Protein AF-A0AAJ0BV04-F1 (afdb_monomer)

Foldseek 3Di:
DDPPPPPQALLNLLVVLLVLLVVLLVLVVVCVVVDDDDDDSVLSVVLSVLSVVLCVQLVCNPDCPACSHPCNLCVVPVPLRVLSVVLSVLSSVLSVVLSCCSVVVDPFAFPPDPVPDDDDDDDDDDDDDDDDPPDDGDIPNNVSSVSSVVSSQVSQVSSVVSCVVPDDPLLVLLVVLDDPPQDLPVQLVVLCVQFVLQPDSLLSVLLSVLLSSQLSSLVCQVDPVSVVVSSVVVDDDDDDDDDDDDDDDDDDDDQQDDDAVVVADDPQGWGQDSRNRHTDGDPDSVVVLLVNLLSSLLDFARFDSPPGSPDGGSDLCVNLVCCQVPGVKAFQFPVPRHDRDDLVVNLVCCCPPVHDDDPVVSVVRRVNRTDRDFKDFPCPQSGDDCVLVVVVCVVCVPPPPDDDDPDPPGPIDGSVVSSVVSSVVSNSSSSVSRDDDPPPPPPDD

Organism: NCBI:txid1093897

Mean predicted aligned error: 16.46 Å

pLDDT: mean 73.08, std 18.73, range [25.42, 94.25]

Secondary structure (DSSP, 8-state):
---------HHHHHHHHHHHHHHHHHHHHHHGGG---SS-HHHHHHHHHHHHHHHHHTTTTS-TTSTTSHHHHTTT-HHHHHHHHHHHHHHHHHHHHHHHHHHTSS---B----TT----------------------BHHHHHHHHHHHHHHHHHHHHHHHHHHS---HHHHHHHHS-S----HHHHHHHHHH-TT---HHHHHHHHHHHHHHHHHHHHHH-HHHHHHHHHTTS---------------S------PPPHHHH-STT--EE-TTT-SEE--SSHHHHHHHHHHHTT-EE-SS-SSS-TT-EES-HHHHHHHHHHHTSEEE--TTT----B-HHHHHHHIIIII----HHHHHHHHHHTEEE--EEEGGG-SS-SHHHHHHHHHH-TT-------------EEEHHHHHHHHHHHHHHHHHTTSPPP--------

Radius of gyration: 30.24 Å; Cα contacts (8 Å, |Δi|>4): 436; chains: 1; bounding box: 80×62×99 Å

InterPro domains:
  IPR058925 Oxidoreductase AcuF-like, C2H2 type zinc-finger [PF26082] (268-296)

Sequence (445 aa):
MADSEHIQTIADKSRCVRQHFLDLIFLVDERQKDGPWALPPSALSDALDRFNLWVGDLGVLHKPVTRLSLDYRLSKQVEIRDELYQQLDEIVEAVEDLTSIISGTSLNRDTEFDPNTDLGLALDAKYQDDVQTGGEPADEAHMILEVISECISSLFRIGILVTKLTTRDRFKEALRASDPVSSNLFDINYIKERYPKIRADWLLTRLGCANAKRRQFIKYCQDPNTSRQAAEEEGDDDDAISLTSASTITDALPTRSLPRLAELSKGQEPFKCPICSTLQSFESEKSWRLHAFRDIKAYVCTVGEDGCENKLFGDRDSWFKHELTHHRTRYDCALCTHGPLEPKDLQAHILKTHGFFSGPQLQMLQEWSLETLRTFNAQDCPFCDDWTDVLRSKSDPRGKGSGSDHSRADTLVSSHQFKRHVATHQEQFAIIALPQAIEKEDSEA

Solvent-accessible surface area (backbone atoms only — not comparable to full-atom values): 26858 Å² total; per-residue (Å²): 136,78,83,75,78,74,78,80,45,69,39,55,52,53,51,48,42,53,47,54,52,52,53,43,52,50,53,50,64,63,49,54,78,79,50,94,66,97,72,62,70,68,57,57,51,49,52,50,50,54,45,49,51,51,42,59,73,59,36,33,77,41,60,68,89,39,82,66,5,47,62,50,67,33,68,86,39,60,71,65,47,51,50,53,50,52,40,51,48,54,41,40,52,41,50,50,51,47,40,32,34,75,72,63,79,37,81,76,44,73,58,75,79,64,92,80,71,87,74,91,76,88,82,90,82,80,81,81,90,78,92,80,82,89,66,75,79,54,37,48,61,54,53,41,52,51,51,43,53,49,36,49,51,48,54,46,56,50,49,43,50,52,52,69,77,60,64,62,66,57,64,60,50,21,62,69,69,43,77,86,86,55,80,28,64,66,48,31,52,51,46,54,71,75,26,74,60,55,80,52,67,69,58,42,50,42,53,12,50,49,38,30,52,34,35,41,30,30,51,34,40,71,33,69,64,60,52,47,51,62,67,56,68,84,62,80,94,80,88,88,84,89,80,89,79,89,80,88,86,83,85,86,83,76,88,75,68,80,81,54,53,76,80,62,25,74,88,66,41,71,27,70,36,89,57,70,53,44,62,44,69,58,98,40,62,66,58,44,50,53,49,54,38,30,78,55,31,30,32,63,76,88,77,52,80,74,98,38,79,86,52,64,24,42,41,71,65,63,43,50,50,50,40,42,72,73,58,53,58,38,28,30,37,70,89,76,65,58,57,82,36,54,77,69,52,44,54,52,45,44,49,71,76,74,39,91,68,56,73,72,55,48,52,52,48,54,61,64,11,55,45,78,69,58,65,41,50,44,69,71,42,62,59,49,67,62,64,42,56,58,50,50,46,70,75,49,80,76,74,76,77,74,94,72,74,96,64,86,74,78,54,70,37,47,46,69,60,50,51,55,54,56,47,51,56,35,43,60,55,42,40,65,40,54,81,79,82,78,76,76,77,80,80,84,126

Structure (mmCIF, N/CA/C/O backbone):
data_AF-A0AAJ0BV04-F1
#
_entry.id   AF-A0AAJ0BV04-F1
#
loop_
_atom_site.group_PDB
_atom_site.id
_atom_site.type_symbol
_atom_site.label_atom_id
_atom_site.label_alt_id
_atom_site.label_comp_id
_atom_site.label_asym_id
_atom_site.label_entity_id
_atom_site.label_seq_id
_atom_site.pdbx_PDB_ins_code
_atom_site.Cartn_x
_atom_site.Cartn_y
_atom_site.Cartn_z
_atom_site.occupancy
_atom_site.B_iso_or_equiv
_atom_site.auth_seq_id
_atom_site.auth_comp_id
_atom_site.auth_asym_id
_atom_site.auth_atom_id
_atom_site.pdbx_PDB_model_num
ATOM 1 N N . MET A 1 1 ? 14.105 7.072 50.296 1.00 32.91 1 MET A N 1
ATOM 2 C CA . MET A 1 1 ? 12.980 6.362 49.664 1.00 32.91 1 MET A CA 1
ATOM 3 C C . MET A 1 1 ? 12.243 7.424 48.884 1.00 32.91 1 MET A C 1
ATOM 5 O O . MET A 1 1 ? 11.545 8.216 49.493 1.00 32.91 1 MET A O 1
ATOM 9 N N . ALA A 1 2 ? 12.601 7.579 47.612 1.00 32.94 2 ALA A N 1
ATOM 10 C CA . ALA A 1 2 ? 11.919 8.502 46.720 1.00 32.94 2 ALA A CA 1
ATOM 11 C C . ALA A 1 2 ? 10.767 7.715 46.101 1.00 32.94 2 ALA A C 1
ATOM 13 O O . ALA A 1 2 ? 11.012 6.642 45.544 1.00 32.94 2 ALA A O 1
ATOM 14 N N . ASP A 1 3 ? 9.547 8.208 46.291 1.00 32.22 3 ASP A N 1
ATOM 15 C CA . ASP A 1 3 ? 8.361 7.720 45.605 1.00 32.22 3 ASP A CA 1
ATOM 16 C C . ASP A 1 3 ? 8.636 7.733 44.103 1.00 32.22 3 ASP A C 1
ATOM 18 O O . ASP A 1 3 ? 8.887 8.774 43.498 1.00 32.22 3 ASP A O 1
ATOM 22 N N . SER A 1 4 ? 8.663 6.541 43.514 1.00 35.75 4 SER A N 1
ATOM 23 C CA . SER A 1 4 ? 8.587 6.387 42.073 1.00 35.75 4 SER A CA 1
ATOM 24 C C . SER A 1 4 ? 7.171 6.793 41.691 1.00 35.75 4 SER A C 1
ATOM 26 O O . SER A 1 4 ? 6.261 5.976 41.822 1.00 35.75 4 SER A O 1
ATOM 28 N N . GLU A 1 5 ? 6.976 8.043 41.262 1.00 38.47 5 GLU A N 1
ATOM 29 C CA . GLU A 1 5 ? 5.777 8.444 40.525 1.00 38.47 5 GLU A CA 1
ATOM 30 C C . GLU A 1 5 ? 5.546 7.392 39.440 1.00 38.47 5 GLU A C 1
ATOM 32 O O . GLU A 1 5 ? 6.360 7.203 38.531 1.00 38.47 5 GLU A O 1
ATOM 37 N N . HIS A 1 6 ? 4.488 6.605 39.608 1.00 45.78 6 HIS A N 1
ATOM 38 C CA . HIS A 1 6 ? 4.132 5.558 38.673 1.00 45.78 6 HIS A CA 1
ATOM 39 C C . HIS A 1 6 ? 3.585 6.275 37.439 1.00 45.78 6 HIS A C 1
ATOM 41 O O . HIS A 1 6 ? 2.402 6.592 37.385 1.00 45.78 6 HIS A O 1
ATOM 47 N N . ILE A 1 7 ? 4.460 6.616 36.486 1.00 61.28 7 ILE A N 1
ATOM 48 C CA . ILE A 1 7 ? 4.050 7.241 35.225 1.00 61.28 7 ILE A CA 1
ATOM 49 C C . ILE A 1 7 ? 3.043 6.289 34.580 1.00 61.28 7 ILE A C 1
ATOM 51 O O . ILE A 1 7 ? 3.390 5.166 34.208 1.00 61.28 7 ILE A O 1
ATOM 55 N N . GLN A 1 8 ? 1.783 6.716 34.540 1.00 73.31 8 GLN A N 1
ATOM 56 C CA . GLN A 1 8 ? 0.687 5.925 34.006 1.00 73.31 8 GLN A CA 1
ATOM 57 C C . GLN A 1 8 ? 0.909 5.757 32.504 1.00 73.31 8 GLN A C 1
ATOM 59 O O . GLN A 1 8 ? 1.131 6.741 31.804 1.00 73.31 8 GLN A O 1
ATOM 64 N N . THR A 1 9 ? 0.907 4.515 32.024 1.00 82.81 9 THR A N 1
ATOM 65 C CA . THR A 1 9 ? 1.168 4.219 30.608 1.00 82.81 9 THR A CA 1
ATOM 66 C C . THR A 1 9 ? -0.119 4.248 29.787 1.00 82.81 9 THR A C 1
ATOM 68 O O . THR A 1 9 ? -1.219 4.114 30.338 1.00 82.81 9 THR A O 1
ATOM 71 N N . ILE A 1 10 ? -0.007 4.341 28.456 1.00 82.62 10 ILE A N 1
ATOM 72 C CA . ILE A 1 10 ? -1.177 4.260 27.562 1.00 82.62 10 ILE A CA 1
ATOM 73 C C . ILE A 1 10 ? -1.896 2.917 27.767 1.00 82.62 10 ILE A C 1
ATOM 75 O O . ILE A 1 10 ? -3.126 2.850 27.757 1.00 82.62 10 ILE A O 1
ATOM 79 N N . ALA A 1 11 ? -1.138 1.848 28.028 1.00 79.88 11 ALA A N 1
ATOM 80 C CA . ALA A 1 11 ? -1.682 0.535 28.356 1.00 79.88 11 ALA A CA 1
ATOM 81 C C . ALA A 1 11 ? -2.510 0.547 29.653 1.00 79.88 11 ALA A C 1
ATOM 83 O O . ALA A 1 11 ? -3.558 -0.095 29.710 1.00 79.88 11 ALA A O 1
ATOM 84 N N . ASP A 1 12 ? -2.057 1.263 30.685 1.00 81.62 12 ASP A N 1
ATOM 85 C CA . ASP A 1 12 ? -2.762 1.348 31.968 1.00 81.62 12 ASP A CA 1
ATOM 86 C C . ASP A 1 12 ? -4.067 2.141 31.833 1.00 81.62 12 ASP A C 1
ATOM 88 O O . ASP A 1 12 ? -5.111 1.658 32.272 1.00 81.62 12 ASP A O 1
ATOM 92 N N . LYS A 1 13 ? -4.046 3.294 31.149 1.00 85.44 13 LYS A N 1
ATOM 93 C CA . LYS A 1 13 ? -5.271 4.064 30.861 1.00 85.44 13 LYS A CA 1
ATOM 94 C C . LYS A 1 13 ? -6.237 3.308 29.955 1.00 85.44 13 LYS A C 1
ATOM 96 O O . LYS A 1 13 ? -7.430 3.298 30.222 1.00 85.44 13 LYS A O 1
ATOM 101 N N . SER A 1 14 ? -5.739 2.575 28.959 1.00 86.75 14 SER A N 1
ATOM 102 C CA . SER A 1 14 ? -6.601 1.746 28.103 1.00 86.75 14 SER A CA 1
ATOM 103 C C . SER A 1 14 ? -7.293 0.619 28.882 1.00 86.75 14 SER A C 1
ATOM 105 O O . SER A 1 14 ? -8.443 0.287 28.597 1.00 86.75 14 SER A O 1
ATOM 107 N N . ARG A 1 15 ? -6.622 0.029 29.887 1.00 85.75 15 ARG A N 1
ATOM 108 C CA . ARG A 1 15 ? -7.268 -0.925 30.809 1.00 85.75 15 ARG A CA 1
ATOM 109 C C . ARG A 1 15 ? -8.311 -0.239 31.690 1.00 85.75 15 ARG A C 1
ATOM 111 O O . ARG A 1 15 ? -9.348 -0.846 31.928 1.00 85.75 15 ARG A O 1
ATOM 118 N N . CYS A 1 16 ? -8.047 0.994 32.124 1.00 89.19 16 CYS A N 1
ATOM 119 C CA . CYS A 1 16 ? -8.999 1.816 32.872 1.00 89.19 16 CYS A CA 1
ATOM 120 C C . CYS A 1 16 ? -10.275 2.041 32.053 1.00 89.19 16 CYS A C 1
ATOM 122 O O . CYS A 1 16 ? -11.330 1.570 32.458 1.00 89.19 16 CYS A O 1
ATOM 124 N N . VAL A 1 17 ? -10.168 2.616 30.849 1.00 89.69 17 VAL A N 1
ATOM 125 C CA . VAL A 1 17 ? -11.305 2.839 29.932 1.00 89.69 17 VAL A CA 1
ATOM 126 C C . VAL A 1 17 ? -12.138 1.568 29.751 1.00 89.69 17 VAL A C 1
ATOM 128 O O . VAL A 1 17 ? -13.354 1.581 29.927 1.00 89.69 17 VAL A O 1
ATOM 131 N N . ARG A 1 18 ? -11.482 0.434 29.468 1.00 89.38 18 ARG A N 1
ATOM 132 C CA . ARG A 1 18 ? -12.170 -0.854 29.310 1.00 89.38 18 ARG A CA 1
ATOM 133 C C . ARG A 1 18 ? -12.940 -1.271 30.568 1.00 89.38 18 ARG A C 1
ATOM 135 O O . ARG A 1 18 ? -14.024 -1.829 30.435 1.00 89.38 18 ARG A O 1
ATOM 142 N N . GLN A 1 19 ? -12.387 -1.049 31.759 1.00 90.12 19 GLN A N 1
ATOM 143 C CA . GLN A 1 19 ? -13.066 -1.378 33.011 1.00 90.12 19 GLN A CA 1
ATOM 144 C C . GLN A 1 19 ? -14.307 -0.501 33.219 1.00 90.12 19 GLN A C 1
ATOM 146 O O . GLN A 1 19 ? -15.369 -1.049 33.488 1.00 90.12 19 GLN A O 1
ATOM 151 N N . HIS A 1 20 ? -14.208 0.814 32.987 1.00 89.19 20 HIS A N 1
ATOM 152 C CA . HIS A 1 20 ? -15.350 1.733 33.097 1.00 89.19 20 HIS A CA 1
ATOM 153 C C . HIS A 1 20 ? -16.500 1.342 32.154 1.00 89.19 20 HIS A C 1
ATOM 155 O O . HIS A 1 20 ? -17.655 1.320 32.572 1.00 89.19 20 HIS A O 1
ATOM 161 N N . PHE A 1 21 ? -16.201 0.949 30.910 1.00 89.69 21 PHE A N 1
ATOM 162 C CA . PHE A 1 21 ? -17.225 0.427 29.996 1.00 89.69 21 PHE A CA 1
ATOM 163 C C . PHE A 1 21 ? -17.890 -0.853 30.511 1.00 89.69 21 PHE A C 1
ATOM 165 O O . PHE A 1 21 ? -19.107 -0.985 30.416 1.00 89.69 21 PHE A O 1
ATOM 172 N N . LEU A 1 22 ? -17.110 -1.809 31.029 1.00 88.88 22 LEU A N 1
ATOM 173 C CA . LEU A 1 22 ? -17.656 -3.063 31.559 1.00 88.88 22 LEU A CA 1
ATOM 174 C C . LEU A 1 22 ? -18.553 -2.818 32.777 1.00 88.88 22 LEU A C 1
ATOM 176 O O . LEU A 1 22 ? -19.616 -3.428 32.873 1.00 88.88 22 LEU A O 1
ATOM 180 N N . ASP A 1 23 ? -18.146 -1.911 33.664 1.00 88.31 23 ASP A N 1
ATOM 181 C CA . ASP A 1 23 ? -18.922 -1.533 34.843 1.00 88.31 23 ASP A CA 1
ATOM 182 C C . ASP A 1 23 ? -20.228 -0.833 34.434 1.00 88.31 23 ASP A C 1
ATOM 184 O O . ASP A 1 23 ? -21.296 -1.175 34.944 1.00 88.31 23 ASP A O 1
ATOM 188 N N . LEU A 1 24 ? -20.177 0.075 33.451 1.00 86.69 24 LEU A N 1
ATOM 189 C CA . LEU A 1 24 ? -21.363 0.739 32.907 1.00 86.69 24 LEU A CA 1
ATOM 190 C C . LEU A 1 24 ? -22.334 -0.252 32.251 1.00 86.69 24 LEU A C 1
ATOM 192 O O . LEU A 1 24 ? -23.533 -0.205 32.525 1.00 86.69 24 LEU A O 1
ATOM 196 N N . ILE A 1 25 ? -21.834 -1.166 31.414 1.00 86.94 25 ILE A N 1
ATOM 197 C CA . ILE A 1 25 ? -22.657 -2.204 30.770 1.00 86.94 25 ILE A CA 1
ATOM 198 C C . ILE A 1 25 ? -23.321 -3.086 31.832 1.00 86.94 25 ILE A C 1
ATOM 200 O O . ILE A 1 25 ? -24.519 -3.350 31.746 1.00 86.94 25 ILE A O 1
ATOM 204 N N . PHE A 1 26 ? -22.580 -3.485 32.870 1.00 86.50 26 PHE A N 1
ATOM 205 C CA . PHE A 1 26 ? -23.135 -4.263 33.974 1.00 86.50 26 PHE A CA 1
ATOM 206 C C . PHE A 1 26 ? -24.262 -3.509 34.701 1.00 86.50 26 PHE A C 1
ATOM 208 O O . PHE A 1 26 ? -25.332 -4.074 34.926 1.00 86.50 26 PHE A O 1
ATOM 215 N N . LEU A 1 27 ? -24.063 -2.225 35.018 1.00 84.88 27 LEU A N 1
ATOM 216 C CA . LEU A 1 27 ? -25.081 -1.386 35.665 1.00 84.88 27 LEU A CA 1
ATOM 217 C C . LEU A 1 27 ? -26.346 -1.241 34.812 1.00 84.88 27 LEU A C 1
ATOM 219 O O . LEU A 1 27 ? -27.465 -1.306 35.325 1.00 84.88 27 LEU A O 1
ATOM 223 N N . VAL A 1 28 ? -26.171 -1.061 33.506 1.00 82.75 28 VAL A N 1
ATOM 224 C CA . VAL A 1 28 ? -27.261 -0.981 32.535 1.00 82.75 28 VAL A CA 1
ATOM 225 C C . VAL A 1 28 ? -28.061 -2.287 32.476 1.00 82.75 28 VAL A C 1
ATOM 227 O O . VAL A 1 28 ? -29.294 -2.251 32.518 1.00 82.75 28 VAL A O 1
ATOM 230 N N . ASP A 1 29 ? -27.383 -3.435 32.435 1.00 81.31 29 ASP A N 1
ATOM 231 C CA . ASP A 1 29 ? -28.016 -4.759 32.420 1.00 81.31 29 ASP A CA 1
ATOM 232 C C . ASP A 1 29 ? -28.784 -5.051 33.721 1.00 81.31 29 ASP A C 1
ATOM 234 O O . ASP A 1 29 ? -29.842 -5.693 33.705 1.00 81.31 29 ASP A O 1
ATOM 238 N N . GLU A 1 30 ? -28.294 -4.567 34.868 1.00 79.94 30 GLU A N 1
ATOM 239 C CA . GLU A 1 30 ? -29.028 -4.662 36.132 1.00 79.94 30 GLU A CA 1
ATOM 240 C C . GLU A 1 30 ? -30.289 -3.787 36.132 1.00 79.94 30 GLU A C 1
ATOM 242 O O . GLU A 1 30 ? -31.356 -4.257 36.540 1.00 79.94 30 GLU A O 1
ATOM 247 N N . ARG A 1 31 ? -30.189 -2.553 35.622 1.00 73.31 31 ARG A N 1
ATOM 248 C CA . ARG A 1 31 ? -31.271 -1.550 35.593 1.00 73.31 31 ARG A CA 1
ATOM 249 C C . ARG A 1 31 ? -32.334 -1.821 34.528 1.00 73.31 31 ARG A C 1
ATOM 251 O O . ARG A 1 31 ? -33.475 -1.400 34.701 1.00 73.31 31 ARG A O 1
ATOM 258 N N . GLN A 1 32 ? -32.021 -2.575 33.470 1.00 65.12 32 GLN A N 1
ATOM 259 C CA . GLN A 1 32 ? -32.997 -2.985 32.446 1.00 65.12 32 GLN A CA 1
ATOM 260 C C . GLN A 1 32 ? -34.219 -3.717 33.009 1.00 65.12 32 GLN A C 1
ATOM 262 O O . GLN A 1 32 ? -35.286 -3.726 32.392 1.00 65.12 32 GLN A O 1
ATOM 267 N N . LYS A 1 33 ? -34.073 -4.331 34.185 1.00 58.34 33 LYS A N 1
ATOM 268 C CA . LYS A 1 33 ? -35.148 -5.048 34.875 1.00 58.34 33 LYS A CA 1
ATOM 269 C C . LYS A 1 33 ? -36.229 -4.111 35.435 1.00 58.34 33 LYS A C 1
ATOM 271 O O . LYS A 1 33 ? -37.330 -4.590 35.702 1.00 58.34 33 LYS A O 1
ATOM 276 N N . ASP A 1 34 ? -35.949 -2.809 35.546 1.00 58.03 34 ASP A N 1
ATOM 277 C CA . ASP A 1 34 ? -36.818 -1.812 36.187 1.00 58.03 34 ASP A CA 1
ATOM 278 C C . ASP A 1 34 ? -37.634 -0.944 35.198 1.00 58.03 34 ASP A C 1
ATOM 280 O O . ASP A 1 34 ? -38.477 -0.155 35.628 1.00 58.03 34 ASP A O 1
ATOM 284 N N . GLY A 1 35 ? -37.451 -1.104 33.878 1.00 55.19 35 GLY A N 1
ATOM 285 C CA . GLY A 1 35 ? -38.250 -0.432 32.837 1.00 55.19 35 GLY A CA 1
ATOM 286 C C . GLY A 1 35 ? -37.456 -0.036 31.579 1.00 55.19 35 GLY A C 1
ATOM 287 O O . GLY A 1 35 ? -36.232 -0.168 31.557 1.00 55.19 35 GLY A O 1
ATOM 288 N N . PRO A 1 36 ? -38.127 0.439 30.507 1.00 53.34 36 PRO A N 1
ATOM 289 C CA . PRO A 1 36 ? -37.455 0.921 29.302 1.00 53.34 36 PRO A CA 1
ATOM 290 C C . PRO A 1 36 ? -36.758 2.260 29.587 1.00 53.34 36 PRO A C 1
ATOM 292 O O . PRO A 1 36 ? -37.408 3.269 29.853 1.00 53.34 36 PRO A O 1
ATOM 295 N N . TRP A 1 37 ? -35.429 2.247 29.553 1.00 61.22 37 TRP A N 1
ATOM 296 C CA . TRP A 1 37 ? -34.557 3.421 29.624 1.00 61.22 37 TRP A CA 1
ATOM 297 C C . TRP A 1 37 ? -34.208 3.887 28.205 1.00 61.22 37 TRP A C 1
ATOM 299 O O . TRP A 1 37 ? -34.387 3.149 27.236 1.00 61.22 37 TRP A O 1
ATOM 309 N N . ALA A 1 38 ? -33.746 5.131 28.092 1.00 57.16 38 ALA A N 1
ATOM 310 C CA . ALA A 1 38 ? -33.622 5.836 26.820 1.00 57.16 38 ALA A CA 1
ATOM 311 C C . ALA A 1 38 ? -32.498 5.325 25.902 1.00 57.16 38 ALA A C 1
ATOM 313 O O . ALA A 1 38 ? -32.559 5.536 24.697 1.00 57.16 38 ALA A O 1
ATOM 314 N N . LEU A 1 39 ? -31.495 4.627 26.433 1.00 65.44 39 LEU A N 1
ATOM 315 C CA . LEU A 1 39 ? -30.336 4.193 25.659 1.00 65.44 39 LEU A CA 1
ATOM 316 C C . LEU A 1 39 ? -30.444 2.692 25.288 1.00 65.44 39 LEU A C 1
ATOM 318 O O . LEU A 1 39 ? -30.951 1.885 26.065 1.00 65.44 39 LEU A O 1
ATOM 322 N N . PRO A 1 40 ? -29.995 2.265 24.097 1.00 69.12 40 PRO A N 1
ATOM 323 C CA . PRO A 1 40 ? -29.929 0.850 23.740 1.00 69.12 40 PRO A CA 1
ATOM 324 C C . PRO A 1 40 ? -28.598 0.232 24.221 1.00 69.12 40 PRO A C 1
ATOM 326 O O . PRO A 1 40 ? -27.531 0.733 23.861 1.00 69.12 40 PRO A O 1
ATOM 329 N N . PRO A 1 41 ? -28.589 -0.899 24.959 1.00 72.75 41 PRO A N 1
ATOM 330 C CA . PRO A 1 41 ? -27.339 -1.490 25.468 1.00 72.75 41 PRO A CA 1
ATOM 331 C C . PRO A 1 41 ? -26.426 -2.010 24.353 1.00 72.75 41 PRO A C 1
ATOM 333 O O . PRO A 1 41 ? -25.212 -2.106 24.526 1.00 72.75 41 PRO A O 1
ATOM 336 N N . SER A 1 42 ? -26.989 -2.268 23.169 1.00 80.06 42 SER A N 1
ATOM 337 C CA . SER A 1 42 ? -26.217 -2.583 21.969 1.00 80.06 42 SER A CA 1
ATOM 338 C C . SER A 1 42 ? -25.269 -1.455 21.554 1.00 80.06 42 SER A C 1
ATOM 340 O O . SER A 1 42 ? -24.209 -1.756 21.020 1.00 80.06 42 SER A O 1
ATOM 342 N N . ALA A 1 43 ? -25.604 -0.182 21.806 1.00 81.69 43 ALA A N 1
ATOM 343 C CA . ALA A 1 43 ? -24.735 0.945 21.454 1.00 81.69 43 ALA A CA 1
ATOM 344 C C . ALA A 1 43 ? -23.492 1.024 22.356 1.00 81.69 43 ALA A C 1
ATOM 346 O O . ALA A 1 43 ? -22.393 1.275 21.871 1.00 81.69 43 ALA A O 1
ATOM 347 N N . LEU A 1 44 ? -23.642 0.735 23.654 1.00 83.94 44 LEU A N 1
ATOM 348 C CA . LEU A 1 44 ? -22.516 0.659 24.593 1.00 83.94 44 LEU A CA 1
ATOM 349 C C . LEU A 1 44 ? -21.597 -0.529 24.283 1.00 83.94 44 LEU A C 1
ATOM 351 O O . LEU A 1 44 ? -20.375 -0.387 24.310 1.00 83.94 44 LEU A O 1
ATOM 355 N N . SER A 1 45 ? -22.180 -1.687 23.949 1.00 84.50 45 SER A N 1
ATOM 356 C CA . SER A 1 45 ? -21.405 -2.853 23.512 1.00 84.50 45 SER A CA 1
ATOM 357 C C . SER A 1 45 ? -20.637 -2.567 22.220 1.00 84.50 45 SER A C 1
ATOM 359 O O . SER A 1 45 ? -19.459 -2.902 22.137 1.00 84.50 45 SER A O 1
ATOM 361 N N . ASP A 1 46 ? -21.268 -1.916 21.238 1.00 83.56 46 ASP A N 1
ATOM 362 C CA . ASP A 1 46 ? -20.620 -1.546 19.974 1.00 83.56 46 ASP A CA 1
ATOM 363 C C . ASP A 1 46 ? -19.453 -0.570 20.196 1.00 83.56 46 ASP A C 1
ATOM 365 O O . ASP A 1 46 ? -18.356 -0.782 19.677 1.00 83.56 46 ASP A O 1
ATOM 369 N N . ALA A 1 47 ? -19.635 0.446 21.047 1.00 84.75 47 ALA A N 1
ATOM 370 C CA . ALA A 1 47 ? -18.563 1.368 21.421 1.00 84.75 47 ALA A CA 1
ATOM 371 C C . ALA A 1 47 ? -17.382 0.641 22.094 1.00 84.75 47 ALA A C 1
ATOM 373 O O . ALA A 1 47 ? -16.224 0.871 21.731 1.00 84.75 47 ALA A O 1
ATOM 374 N N . LEU A 1 48 ? -17.652 -0.288 23.020 1.00 87.25 48 LEU A N 1
ATOM 375 C CA . LEU A 1 48 ? -16.614 -1.102 23.658 1.00 87.25 48 LEU A CA 1
ATOM 376 C C . LEU A 1 48 ? -15.891 -2.013 22.650 1.00 87.25 48 LEU A C 1
ATOM 378 O O . LEU A 1 48 ? -14.666 -2.146 22.706 1.00 87.25 48 LEU A O 1
ATOM 382 N N . ASP A 1 49 ? -16.613 -2.627 21.715 1.00 83.31 49 ASP A N 1
ATOM 383 C CA . ASP A 1 49 ? -16.024 -3.470 20.672 1.00 83.31 49 ASP A CA 1
ATOM 384 C C . ASP A 1 49 ? -15.128 -2.654 19.734 1.00 83.31 49 ASP A C 1
ATOM 386 O O . ASP A 1 49 ? -13.985 -3.047 19.469 1.00 83.31 49 ASP A O 1
ATOM 390 N N . ARG A 1 50 ? -15.582 -1.469 19.307 1.00 83.38 50 ARG A N 1
ATOM 391 C CA . ARG A 1 50 ? -14.778 -0.514 18.528 1.00 83.38 50 ARG A CA 1
ATOM 392 C C . ARG A 1 50 ? -13.528 -0.089 19.300 1.00 83.38 50 ARG A C 1
ATOM 394 O O . ARG A 1 50 ? -12.427 -0.141 18.751 1.00 83.38 50 ARG A O 1
ATOM 401 N N . PHE A 1 51 ? -13.643 0.234 20.587 1.00 85.81 51 PHE A N 1
ATOM 402 C CA . PHE A 1 51 ? -12.482 0.549 21.423 1.00 85.81 51 PHE A CA 1
ATOM 403 C C . PHE A 1 51 ? -11.497 -0.632 21.524 1.00 85.81 51 PHE A C 1
ATOM 405 O O . PHE A 1 51 ? -10.289 -0.463 21.345 1.00 85.81 51 PHE A O 1
ATOM 412 N N . ASN A 1 52 ? -11.986 -1.857 21.731 1.00 81.56 52 ASN A N 1
ATOM 413 C CA . ASN A 1 52 ? -11.139 -3.051 21.793 1.00 81.56 52 ASN A CA 1
ATOM 414 C C . ASN A 1 52 ? -10.425 -3.343 20.461 1.00 81.56 52 ASN A C 1
ATOM 416 O O . ASN A 1 52 ? -9.276 -3.799 20.470 1.00 81.56 52 ASN A O 1
ATOM 420 N N . LEU A 1 53 ? -11.060 -3.053 19.320 1.00 79.00 53 LEU A N 1
ATOM 421 C CA . LEU A 1 53 ? -10.418 -3.140 18.005 1.00 79.00 53 LEU A CA 1
ATOM 422 C C . LEU A 1 53 ? -9.233 -2.173 17.893 1.00 79.00 53 LEU A C 1
ATOM 424 O O . LEU A 1 53 ? -8.168 -2.574 17.415 1.00 79.00 53 LEU A O 1
ATOM 428 N N . TRP A 1 54 ? -9.385 -0.937 18.377 1.00 83.12 54 TRP A N 1
ATOM 429 C CA . TRP A 1 54 ? -8.290 0.034 18.430 1.00 83.12 54 TRP A CA 1
ATOM 430 C C . TRP A 1 54 ? -7.131 -0.451 19.315 1.00 83.12 54 TRP A C 1
ATOM 432 O O . TRP A 1 54 ? -5.973 -0.466 18.882 1.00 83.12 54 TRP A O 1
ATOM 442 N N . VAL A 1 55 ? -7.445 -0.925 20.527 1.00 78.25 55 VAL A N 1
ATOM 443 C CA . VAL A 1 55 ? -6.462 -1.459 21.485 1.00 78.25 55 VAL A CA 1
ATOM 444 C C . VAL A 1 55 ? -5.672 -2.633 20.886 1.00 78.25 55 VAL A C 1
ATOM 446 O O . VAL A 1 55 ? -4.455 -2.741 21.084 1.00 78.25 55 VAL A O 1
ATOM 449 N N . GLY A 1 56 ? -6.357 -3.510 20.145 1.00 67.00 56 GLY A N 1
ATOM 450 C CA . GLY A 1 56 ? -5.767 -4.676 19.493 1.00 67.00 56 GLY A CA 1
ATOM 451 C C . GLY A 1 56 ? -4.835 -4.335 18.327 1.00 67.00 56 GLY A C 1
ATOM 452 O O . GLY A 1 56 ? -3.751 -4.909 18.239 1.00 67.00 56 GLY A O 1
ATOM 453 N N . ASP A 1 57 ? -5.217 -3.400 17.452 1.00 65.00 57 ASP A N 1
ATOM 454 C CA . ASP A 1 57 ? -4.470 -3.094 16.217 1.00 65.00 57 ASP A CA 1
ATOM 455 C C . ASP A 1 57 ? -3.114 -2.422 16.476 1.00 65.00 57 ASP A C 1
ATOM 457 O O . ASP A 1 57 ? -2.124 -2.706 15.801 1.00 65.00 57 ASP A O 1
ATOM 461 N N . LEU A 1 58 ? -3.030 -1.564 17.496 1.00 64.44 58 LEU A N 1
ATOM 462 C CA . LEU A 1 58 ? -1.777 -0.895 17.862 1.00 64.44 58 LEU A CA 1
ATOM 463 C C . LEU A 1 58 ? -0.893 -1.716 18.803 1.00 64.44 58 LEU A C 1
ATOM 465 O O . LEU A 1 58 ? 0.230 -1.291 19.095 1.00 64.44 58 LEU A O 1
ATOM 469 N N . GLY A 1 59 ? -1.386 -2.861 19.285 1.00 59.84 59 GLY A N 1
ATOM 470 C CA . GLY A 1 59 ? -0.724 -3.623 20.336 1.00 59.84 59 GLY A CA 1
ATOM 471 C C . GLY A 1 59 ? -0.570 -2.800 21.620 1.00 59.84 59 GLY A C 1
ATOM 472 O O . GLY A 1 59 ? 0.440 -2.906 22.312 1.00 59.84 59 GLY A O 1
ATOM 473 N N . VAL A 1 60 ? -1.553 -1.950 21.944 1.00 59.47 60 VAL A N 1
ATOM 474 C CA . VAL A 1 60 ? -1.467 -0.995 23.067 1.00 59.47 60 VAL A CA 1
ATOM 475 C C . VAL A 1 60 ? -1.185 -1.708 24.392 1.00 59.47 60 VAL A C 1
ATOM 477 O O . VAL A 1 60 ? -0.472 -1.189 25.242 1.00 59.47 60 VAL A O 1
ATOM 480 N N . LEU A 1 61 ? -1.674 -2.941 24.544 1.00 57.00 61 LEU A N 1
ATOM 481 C CA . LEU A 1 61 ? -1.491 -3.762 25.744 1.00 57.00 61 LEU A CA 1
ATOM 482 C C . LEU A 1 61 ? -0.134 -4.487 25.825 1.00 57.00 61 LEU A C 1
ATOM 484 O O . LEU A 1 61 ? 0.065 -5.293 26.739 1.00 57.00 61 LEU A O 1
ATOM 488 N N . HIS A 1 62 ? 0.806 -4.243 24.904 1.00 56.38 62 HIS A N 1
ATOM 489 C CA . HIS A 1 62 ? 2.173 -4.749 25.040 1.00 56.38 62 HIS A CA 1
ATOM 490 C C . HIS A 1 62 ? 2.839 -4.191 26.306 1.00 56.38 62 HIS A C 1
ATOM 492 O O . HIS A 1 62 ? 2.608 -3.051 26.705 1.00 56.38 62 HIS A O 1
ATOM 498 N N . LYS A 1 63 ? 3.692 -4.999 26.955 1.00 55.06 63 LYS A N 1
ATOM 499 C CA . LYS A 1 63 ? 4.395 -4.566 28.172 1.00 55.06 63 LYS A CA 1
ATOM 500 C C . LYS A 1 63 ? 5.198 -3.286 27.874 1.00 55.06 63 LYS A C 1
ATOM 502 O O . LYS A 1 63 ? 5.912 -3.280 26.865 1.00 55.06 63 LYS A O 1
ATOM 507 N N . PRO A 1 64 ? 5.170 -2.261 28.751 1.00 50.25 64 PRO A N 1
ATOM 508 C CA . PRO A 1 64 ? 5.723 -0.928 28.470 1.00 50.25 64 PRO A CA 1
ATOM 509 C C . PRO A 1 64 ? 7.196 -0.936 28.044 1.00 50.25 64 PRO A C 1
ATOM 511 O O . PRO A 1 64 ? 7.628 -0.106 27.251 1.00 50.25 64 PRO A O 1
ATOM 514 N N . VAL A 1 65 ? 7.953 -1.919 28.538 1.00 50.59 65 VAL A N 1
ATOM 515 C CA . VAL A 1 65 ? 9.404 -2.075 28.345 1.00 50.59 65 VAL A CA 1
ATOM 516 C C . VAL A 1 65 ? 9.771 -2.647 26.963 1.00 50.59 65 VAL A C 1
ATOM 518 O O . VAL A 1 65 ? 10.925 -2.588 26.549 1.00 50.59 65 VAL A O 1
ATOM 521 N N . THR A 1 66 ? 8.811 -3.209 26.224 1.00 56.62 66 THR A N 1
ATOM 522 C CA . THR A 1 66 ? 9.074 -3.796 24.899 1.00 56.62 66 THR A CA 1
ATOM 523 C C . THR A 1 66 ? 9.131 -2.714 23.821 1.00 56.62 66 THR A C 1
ATOM 525 O O . THR A 1 66 ? 8.359 -1.762 23.858 1.00 56.62 66 THR A O 1
ATOM 528 N N . ARG A 1 67 ? 9.987 -2.870 22.798 1.00 53.69 67 ARG A N 1
ATOM 529 C CA . ARG A 1 67 ? 10.051 -1.922 21.658 1.00 53.69 67 ARG A CA 1
ATOM 530 C C . ARG A 1 67 ? 8.753 -1.861 20.836 1.00 53.69 67 ARG A C 1
ATOM 532 O O . ARG A 1 67 ? 8.594 -0.975 20.000 1.00 53.69 67 ARG A O 1
ATOM 539 N N . LEU A 1 68 ? 7.862 -2.821 21.074 1.00 54.84 68 LEU A N 1
ATOM 540 C CA . LEU A 1 68 ? 6.530 -2.946 20.496 1.00 54.84 68 LEU A CA 1
ATOM 541 C C . LEU A 1 68 ? 5.474 -2.123 21.247 1.00 54.84 68 LEU A C 1
ATOM 543 O O . LEU A 1 68 ? 4.397 -1.904 20.697 1.00 54.84 68 LEU A O 1
ATOM 547 N N . SER A 1 69 ? 5.769 -1.653 22.467 1.00 63.53 69 SER A N 1
ATOM 548 C CA . SER A 1 69 ? 4.845 -0.818 23.230 1.00 63.53 69 SER A CA 1
ATOM 549 C C . SER A 1 69 ? 4.621 0.521 22.533 1.00 63.53 69 SER A C 1
ATOM 551 O O . SER A 1 69 ? 5.531 1.113 21.935 1.00 63.53 69 SER A O 1
ATOM 553 N N . LEU A 1 70 ? 3.381 1.000 22.604 1.00 69.00 70 LEU A N 1
ATOM 554 C CA . LEU A 1 70 ? 3.012 2.283 22.025 1.00 69.00 70 LEU A CA 1
ATOM 555 C C . LEU A 1 70 ? 3.774 3.428 22.713 1.00 69.00 70 LEU A C 1
ATOM 557 O O . LEU A 1 70 ? 4.285 4.312 22.031 1.00 69.00 70 LEU A O 1
ATOM 561 N N . ASP A 1 71 ? 3.971 3.331 24.030 1.00 69.88 71 ASP A N 1
ATOM 562 C CA . ASP A 1 71 ? 4.795 4.250 24.819 1.00 69.88 71 ASP A CA 1
ATOM 563 C C . ASP A 1 71 ? 6.252 4.327 24.326 1.00 69.88 71 ASP A C 1
ATOM 565 O O . ASP A 1 71 ? 6.798 5.422 24.173 1.00 69.88 71 ASP A O 1
ATOM 569 N N . TYR A 1 72 ? 6.891 3.193 24.007 1.00 67.44 72 TYR A N 1
ATOM 570 C CA . TYR A 1 72 ? 8.258 3.199 23.473 1.00 67.44 72 TYR A CA 1
ATOM 571 C C . TYR A 1 72 ? 8.310 3.794 22.060 1.00 67.44 72 TYR A C 1
ATOM 573 O O . TYR A 1 72 ? 9.200 4.596 21.756 1.00 67.44 72 TYR A O 1
ATOM 581 N N . ARG A 1 73 ? 7.342 3.446 21.199 1.00 68.44 73 ARG A N 1
ATOM 582 C CA . ARG A 1 73 ? 7.230 3.966 19.821 1.00 68.44 73 ARG A CA 1
ATOM 583 C C . ARG A 1 73 ? 6.997 5.478 19.787 1.00 68.44 73 ARG A C 1
ATOM 585 O O . ARG A 1 73 ? 7.544 6.147 18.913 1.00 68.44 73 ARG A O 1
ATOM 592 N N . LEU A 1 74 ? 6.249 6.006 20.754 1.00 72.31 74 LEU A N 1
ATOM 593 C CA . LEU A 1 74 ? 5.924 7.428 20.884 1.00 72.31 74 LEU A CA 1
ATOM 594 C C . LEU A 1 74 ? 6.858 8.196 21.824 1.00 72.31 74 LEU A C 1
ATOM 596 O O . LEU A 1 74 ? 6.688 9.397 22.005 1.00 72.31 74 LEU A O 1
ATOM 600 N N . SER A 1 75 ? 7.901 7.558 22.361 1.00 72.12 75 SER A N 1
ATOM 601 C CA . SER A 1 75 ? 8.866 8.198 23.272 1.00 72.12 75 SER A CA 1
ATOM 602 C C . SER A 1 75 ? 9.521 9.470 22.714 1.00 72.12 75 SER A C 1
ATOM 604 O O . SER A 1 75 ? 9.963 10.322 23.480 1.00 72.12 75 SER A O 1
ATOM 606 N N . LYS A 1 76 ? 9.582 9.610 21.382 1.00 69.56 76 LYS A N 1
ATOM 607 C CA . LYS A 1 76 ? 10.136 10.778 20.675 1.00 69.56 76 LYS A CA 1
ATOM 608 C C . LYS A 1 76 ? 9.077 11.720 20.087 1.00 69.56 76 LYS A C 1
ATOM 610 O O . LYS A 1 76 ? 9.454 12.712 19.476 1.00 69.56 76 LYS A O 1
ATOM 615 N N . GLN A 1 77 ? 7.793 11.389 20.210 1.00 75.50 77 GLN A N 1
ATOM 616 C CA . GLN A 1 77 ? 6.663 12.132 19.643 1.00 75.50 77 GLN A CA 1
ATOM 617 C C . GLN A 1 77 ? 5.672 12.445 20.760 1.00 75.50 77 GLN A C 1
ATOM 619 O O . GLN A 1 77 ? 4.632 11.801 20.898 1.00 75.50 77 GLN A O 1
ATOM 624 N N . VAL A 1 78 ? 6.063 13.410 21.589 1.00 79.38 78 VAL A N 1
ATOM 625 C CA . VAL A 1 78 ? 5.364 13.776 22.824 1.00 79.38 78 VAL A CA 1
ATOM 626 C C . VAL A 1 78 ? 3.966 14.308 22.519 1.00 79.38 78 VAL A C 1
ATOM 628 O O . VAL A 1 78 ? 3.018 13.898 23.168 1.00 79.38 78 VAL A O 1
ATOM 631 N N . GLU A 1 79 ? 3.808 15.094 21.457 1.00 81.88 79 GLU A N 1
ATOM 632 C CA . GLU A 1 79 ? 2.532 15.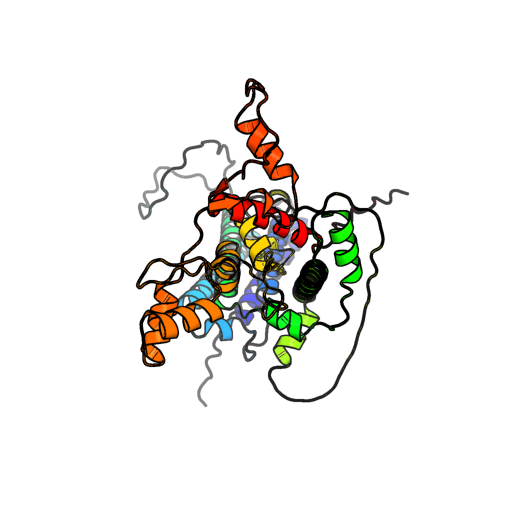708 21.079 1.00 81.88 79 GLU A CA 1
ATOM 633 C C . GLU A 1 79 ? 1.467 14.661 20.715 1.00 81.88 79 GLU A C 1
ATOM 635 O O . GLU A 1 79 ? 0.318 14.767 21.125 1.00 81.88 79 GLU A O 1
ATOM 640 N N . ILE A 1 80 ? 1.851 13.608 19.983 1.00 81.94 80 ILE A N 1
ATOM 641 C CA . ILE A 1 80 ? 0.933 12.518 19.602 1.00 81.94 80 ILE A CA 1
ATOM 642 C C . ILE A 1 80 ? 0.559 11.676 20.824 1.00 81.94 80 ILE A C 1
ATOM 644 O O . ILE A 1 80 ? -0.567 11.198 20.941 1.00 81.94 80 ILE A O 1
ATOM 648 N N . ARG A 1 81 ? 1.521 11.464 21.723 1.00 83.00 81 ARG A N 1
ATOM 649 C CA . ARG A 1 81 ? 1.304 10.720 22.960 1.00 83.00 81 ARG A CA 1
ATOM 650 C C . ARG A 1 81 ? 0.350 11.467 23.891 1.00 83.00 81 ARG A C 1
ATOM 652 O O . ARG A 1 81 ? -0.530 10.842 24.467 1.00 83.00 81 ARG A O 1
ATOM 659 N N . ASP A 1 82 ? 0.530 12.773 24.028 1.00 83.81 82 ASP A N 1
ATOM 660 C CA . ASP A 1 82 ? -0.291 13.605 24.900 1.00 83.81 82 ASP A CA 1
ATOM 661 C C . ASP A 1 82 ? -1.726 13.718 24.346 1.00 83.81 82 ASP A C 1
ATOM 663 O O . ASP A 1 82 ? -2.678 13.596 25.110 1.00 83.81 82 ASP A O 1
ATOM 667 N N . GLU A 1 83 ? -1.898 13.788 23.020 1.00 86.19 83 GLU A N 1
ATOM 668 C CA . GLU A 1 83 ? -3.222 13.698 22.384 1.00 86.19 83 GLU A CA 1
ATOM 669 C C . GLU A 1 83 ? -3.905 12.338 22.636 1.00 86.19 83 GLU A C 1
ATOM 671 O O . GLU A 1 83 ? -5.095 12.289 22.929 1.00 86.19 83 GLU A O 1
ATOM 676 N N . LEU A 1 84 ? -3.171 11.215 22.582 1.00 87.94 84 LEU A N 1
ATOM 677 C CA . LEU A 1 84 ? -3.737 9.906 22.947 1.00 87.94 84 LEU A CA 1
ATOM 678 C C . LEU A 1 84 ? -4.215 9.870 24.398 1.00 87.94 84 LEU A C 1
ATOM 680 O O . LEU A 1 84 ? -5.243 9.261 24.680 1.00 87.94 84 LEU A O 1
ATOM 684 N N . TYR A 1 85 ? -3.467 10.491 25.310 1.00 88.56 85 TYR A N 1
ATOM 685 C CA . TYR A 1 85 ? -3.880 10.594 26.702 1.00 88.56 85 TYR A CA 1
ATOM 686 C C . TYR A 1 85 ? -5.147 11.432 26.851 1.00 88.56 85 TYR A C 1
ATOM 688 O O . TYR A 1 85 ? -6.074 10.965 27.505 1.00 88.56 85 TYR A O 1
ATOM 696 N N . GLN A 1 86 ? -5.224 12.580 26.174 1.00 88.56 86 GLN A N 1
ATOM 697 C CA . GLN A 1 86 ? -6.412 13.433 26.183 1.00 88.56 86 GLN A CA 1
ATOM 698 C C . GLN A 1 86 ? -7.658 12.677 25.710 1.00 88.56 86 GLN A C 1
ATOM 700 O O . GLN A 1 86 ? -8.676 12.694 26.388 1.00 88.56 86 GLN A O 1
ATOM 705 N N . GLN A 1 87 ? -7.572 11.959 24.586 1.00 90.25 87 GLN A N 1
ATOM 706 C CA . GLN A 1 87 ? -8.712 11.204 24.054 1.00 90.25 87 GLN A CA 1
ATOM 707 C C . GLN A 1 87 ? -9.131 10.039 24.964 1.00 90.25 87 GLN A C 1
ATOM 709 O O . GLN A 1 87 ? -10.311 9.712 25.036 1.00 90.25 87 GLN A O 1
ATOM 714 N N . LEU A 1 88 ? -8.185 9.384 25.648 1.00 91.00 88 LEU A N 1
ATOM 715 C CA . LEU A 1 88 ? -8.512 8.328 26.613 1.00 91.00 88 LEU A CA 1
ATOM 716 C C . LEU A 1 88 ? -9.185 8.892 27.866 1.00 91.00 88 LEU A C 1
ATOM 718 O O . LEU A 1 88 ? -10.110 8.262 28.368 1.00 91.00 88 LEU A O 1
ATOM 722 N N . ASP A 1 89 ? -8.728 10.046 28.349 1.00 87.75 89 ASP A N 1
ATOM 723 C CA . ASP A 1 89 ? -9.299 10.706 29.524 1.00 87.75 89 ASP A CA 1
ATOM 724 C C . ASP A 1 89 ? -10.712 11.228 29.234 1.00 87.75 89 ASP A C 1
ATOM 726 O O . ASP A 1 89 ? -11.618 10.954 30.015 1.00 87.75 89 ASP A O 1
ATOM 730 N N . GLU A 1 90 ? -10.937 11.819 28.057 1.00 88.94 90 GLU A N 1
ATOM 731 C CA . GLU A 1 90 ? -12.268 12.244 27.597 1.00 88.94 90 GLU A CA 1
ATOM 732 C C . GLU A 1 90 ? -13.273 11.075 27.573 1.00 88.94 90 GLU A C 1
ATOM 734 O O . GLU A 1 90 ? -14.423 11.217 27.979 1.00 88.94 90 GLU A O 1
ATOM 739 N N . ILE A 1 91 ? -12.837 9.880 27.145 1.00 88.81 91 ILE A N 1
ATOM 740 C CA . ILE A 1 91 ? -13.692 8.683 27.159 1.00 88.81 91 ILE A CA 1
ATOM 741 C C . ILE A 1 91 ? -14.009 8.246 28.593 1.00 88.81 91 ILE A C 1
ATOM 743 O O . ILE A 1 91 ? -15.132 7.816 28.850 1.00 88.81 91 ILE A O 1
ATOM 747 N N . VAL A 1 92 ? -13.045 8.313 29.520 1.00 89.44 92 VAL A N 1
ATOM 748 C CA . VAL A 1 92 ? -13.307 7.978 30.930 1.00 89.44 92 VAL A CA 1
ATOM 749 C C . VAL A 1 92 ? -14.351 8.931 31.504 1.00 89.44 92 VAL A C 1
ATOM 751 O O . VAL A 1 92 ? -15.348 8.450 32.038 1.00 89.44 92 VAL A O 1
ATOM 754 N N . GLU A 1 93 ? -14.162 10.241 31.334 1.00 86.88 93 GLU A N 1
ATOM 755 C CA . GLU A 1 93 ? -15.091 11.268 31.823 1.00 86.88 93 GLU A CA 1
ATOM 756 C C . GLU A 1 93 ? -16.499 11.063 31.241 1.00 86.88 93 GLU A C 1
ATOM 758 O O . GLU A 1 93 ? -17.473 10.957 31.986 1.00 86.88 93 GLU A O 1
ATOM 763 N N . ALA A 1 94 ? -16.611 10.851 29.927 1.00 86.06 94 ALA A N 1
ATOM 764 C CA . ALA A 1 94 ? -17.890 10.590 29.269 1.00 86.06 94 ALA A CA 1
ATOM 765 C C . ALA A 1 94 ? -18.591 9.312 29.785 1.00 86.06 94 ALA A C 1
ATOM 767 O O . ALA A 1 94 ? -19.809 9.284 29.989 1.00 86.06 94 ALA A O 1
ATOM 768 N N . VAL A 1 95 ? -17.846 8.228 30.026 1.00 87.31 95 VAL A N 1
ATOM 769 C CA . VAL A 1 95 ? -18.414 6.985 30.580 1.00 87.31 95 VAL A CA 1
ATOM 770 C C . VAL A 1 95 ? -18.838 7.171 32.043 1.00 87.31 95 VAL A C 1
ATOM 772 O O . VAL A 1 95 ? -19.863 6.621 32.456 1.00 87.31 95 VAL A O 1
ATOM 775 N N . GLU A 1 96 ? -18.103 7.952 32.835 1.00 85.50 96 GLU A N 1
ATOM 776 C CA . GLU A 1 96 ? -18.469 8.304 34.214 1.00 85.50 96 GLU A CA 1
ATOM 777 C C . GLU A 1 96 ? -19.723 9.192 34.282 1.00 85.50 96 GLU A C 1
ATOM 779 O O . GLU A 1 96 ? -20.596 8.963 35.129 1.00 85.50 96 GLU A O 1
ATOM 784 N N . ASP A 1 97 ? -19.869 10.142 33.359 1.00 82.69 97 ASP A N 1
ATOM 785 C CA . ASP A 1 97 ? -21.060 10.985 33.237 1.00 82.69 97 ASP A CA 1
ATOM 786 C C . ASP A 1 97 ? -22.297 10.148 32.890 1.00 82.69 97 ASP A C 1
ATOM 788 O O . ASP A 1 97 ? -23.327 10.233 33.571 1.00 82.69 97 ASP A O 1
ATOM 792 N N . LEU A 1 98 ? -22.178 9.235 31.918 1.00 84.69 98 LEU A N 1
ATOM 793 C CA . LEU A 1 98 ? -23.231 8.260 31.615 1.00 84.69 98 LEU A CA 1
ATOM 794 C C . LEU A 1 98 ? -23.552 7.370 32.813 1.00 84.69 98 LEU A C 1
ATOM 796 O O . LEU A 1 98 ? -24.723 7.123 33.107 1.00 84.69 98 LEU A O 1
ATOM 800 N N . THR A 1 99 ? -22.529 6.914 33.536 1.00 85.19 99 THR A N 1
ATOM 801 C CA . THR A 1 99 ? -22.705 6.121 34.758 1.00 85.19 99 THR A CA 1
ATOM 802 C C . THR A 1 99 ? -23.489 6.905 35.808 1.00 85.19 99 THR A C 1
ATOM 804 O O . THR A 1 99 ? -24.375 6.346 36.459 1.00 85.19 99 THR A O 1
ATOM 807 N N . SER A 1 100 ? -23.222 8.204 35.954 1.00 80.81 100 SER A N 1
ATOM 808 C CA . SER A 1 100 ? -23.911 9.089 36.898 1.00 80.81 100 SER A CA 1
ATOM 809 C C . SER A 1 100 ? -25.378 9.303 36.526 1.00 80.81 100 SER A C 1
ATOM 811 O O . SER A 1 100 ? -26.244 9.254 37.407 1.00 80.81 100 SER A O 1
ATOM 813 N N . ILE A 1 101 ? -25.677 9.466 35.233 1.00 82.06 101 ILE A N 1
ATOM 814 C CA . ILE A 1 101 ? -27.050 9.545 34.712 1.00 82.06 101 ILE A CA 1
ATOM 815 C C . ILE A 1 101 ? -27.783 8.216 34.942 1.00 82.06 101 ILE A C 1
ATOM 817 O O . ILE A 1 101 ? -28.872 8.185 35.520 1.00 82.06 101 ILE A O 1
ATOM 821 N N . ILE A 1 102 ? -27.166 7.091 34.571 1.00 79.69 102 ILE A N 1
ATOM 822 C CA . ILE A 1 102 ? -27.769 5.753 34.680 1.00 79.69 102 ILE A CA 1
ATOM 823 C C . ILE A 1 102 ? -27.954 5.329 36.134 1.00 79.69 102 ILE A C 1
ATOM 825 O O . ILE A 1 102 ? -28.945 4.669 36.446 1.00 79.69 102 ILE A O 1
ATOM 829 N N . SER A 1 103 ? -27.075 5.746 37.043 1.00 80.88 103 SER A N 1
ATOM 830 C CA . SER A 1 103 ? -27.215 5.513 38.487 1.00 80.88 103 SER A CA 1
ATOM 831 C C . SER A 1 103 ? -28.295 6.395 39.127 1.00 80.88 103 SER A C 1
ATOM 833 O O . SER A 1 103 ? -28.737 6.120 40.242 1.00 80.88 103 SER A O 1
ATOM 835 N N . GLY A 1 104 ? -28.774 7.427 38.420 1.00 73.94 104 GLY A N 1
ATOM 836 C CA . GLY A 1 104 ? -29.740 8.405 38.926 1.00 73.94 104 GLY A CA 1
ATOM 837 C C . GLY A 1 104 ? -29.125 9.471 39.839 1.00 73.94 104 GLY A C 1
ATOM 838 O O . GLY A 1 104 ? -29.861 10.181 40.522 1.00 73.94 104 GLY A O 1
ATOM 839 N N . THR A 1 105 ? -27.794 9.576 39.867 1.00 76.56 105 THR A N 1
ATOM 840 C CA . THR A 1 105 ? -27.057 10.640 40.568 1.00 76.56 105 THR A CA 1
ATOM 841 C C . THR A 1 105 ? -27.179 11.968 39.816 1.00 76.56 105 THR A C 1
ATOM 843 O O . THR A 1 105 ? -27.245 13.027 40.439 1.00 76.56 105 THR A O 1
ATOM 846 N N . SER A 1 106 ? -27.277 11.891 38.486 1.00 70.31 106 SER A N 1
ATOM 847 C CA . SER A 1 106 ? -27.503 13.013 37.574 1.00 70.31 106 SER A CA 1
ATOM 848 C C . SER A 1 106 ? -28.809 12.816 36.799 1.00 70.31 106 SER A C 1
ATOM 850 O O . SER A 1 106 ? -29.233 11.689 36.546 1.00 70.31 106 SER A O 1
ATOM 852 N N . LEU A 1 107 ? -29.473 13.916 36.440 1.00 70.75 107 LEU A N 1
ATOM 853 C CA . LEU A 1 107 ? -30.683 13.890 35.611 1.00 70.75 107 LEU A CA 1
ATOM 854 C C . LEU A 1 107 ? -30.287 13.834 34.137 1.00 70.75 107 LEU A C 1
ATOM 856 O O . LEU A 1 107 ? -29.430 14.607 33.736 1.00 70.75 107 LEU A O 1
ATOM 860 N N . ASN A 1 108 ? -30.956 12.989 33.351 1.00 75.06 108 ASN A N 1
ATOM 861 C CA . ASN A 1 108 ? -30.863 13.017 31.893 1.00 75.06 108 ASN A CA 1
ATOM 862 C C . ASN A 1 108 ? -31.662 14.220 31.374 1.00 75.06 108 ASN A C 1
ATOM 864 O O . ASN A 1 108 ? -32.890 14.227 31.504 1.00 75.06 108 ASN A O 1
ATOM 868 N N . ARG A 1 109 ? -30.988 15.266 30.890 1.00 75.62 109 ARG A N 1
ATOM 869 C CA . ARG A 1 109 ? -31.659 16.483 30.415 1.00 75.62 109 ARG A CA 1
ATOM 870 C C . ARG A 1 109 ? -32.038 16.356 28.945 1.00 75.62 109 ARG A C 1
ATOM 872 O O . ARG A 1 109 ? -31.232 15.924 28.128 1.00 75.62 109 ARG A O 1
ATOM 879 N N . ASP A 1 110 ? -33.235 16.821 28.608 1.00 68.94 110 ASP A N 1
ATOM 880 C CA . ASP A 1 110 ? -33.610 17.044 27.215 1.00 68.94 110 ASP A CA 1
ATOM 881 C C . ASP A 1 110 ? -32.871 18.279 26.690 1.00 68.94 110 ASP A C 1
ATOM 883 O O . ASP A 1 110 ? -32.852 19.334 27.334 1.00 68.94 110 ASP A O 1
ATOM 887 N N . THR A 1 111 ? -32.264 18.164 25.512 1.00 60.47 111 THR A N 1
ATOM 888 C CA . THR A 1 111 ? -31.538 19.265 24.864 1.00 60.47 111 THR A CA 1
ATOM 889 C C . THR A 1 111 ? -32.485 20.169 24.081 1.00 60.47 111 THR A C 1
ATOM 891 O O . THR A 1 111 ? -32.284 20.468 22.904 1.00 60.47 111 THR A O 1
ATOM 894 N N . GLU A 1 112 ? -33.555 20.646 24.719 1.00 50.38 112 GLU A N 1
ATOM 895 C CA . GLU A 1 112 ? -34.265 21.789 24.152 1.00 50.38 112 GLU A CA 1
ATOM 896 C C . GLU A 1 112 ? -33.328 23.003 24.205 1.00 50.38 112 GLU A C 1
ATOM 898 O O . GLU A 1 112 ? -33.041 23.564 25.264 1.00 50.38 112 GLU A O 1
ATOM 903 N N . PHE A 1 113 ? -32.809 23.388 23.039 1.00 46.00 113 PHE A N 1
ATOM 904 C CA . PHE A 1 113 ? -32.081 24.635 22.846 1.00 46.00 113 PHE A CA 1
ATOM 905 C C . PHE A 1 113 ? -32.973 25.807 23.284 1.00 46.00 113 PHE A C 1
ATOM 907 O O . PHE A 1 113 ? -33.926 26.146 22.583 1.00 46.00 113 PHE A O 1
ATOM 914 N N . ASP A 1 114 ? -32.649 26.458 24.407 1.00 44.50 114 ASP A N 1
ATOM 915 C CA . ASP A 1 114 ? -33.156 27.800 24.704 1.00 44.50 114 ASP A CA 1
ATOM 916 C C . ASP A 1 114 ? -32.416 28.796 23.791 1.00 44.50 114 ASP A C 1
ATOM 918 O O . ASP A 1 114 ? -31.214 29.024 23.989 1.00 44.50 114 ASP A O 1
ATOM 922 N N . PRO A 1 115 ? -33.089 29.416 22.800 1.00 47.97 115 PRO A N 1
ATOM 923 C CA . PRO A 1 115 ? -32.452 30.336 21.858 1.00 47.97 115 PRO A CA 1
ATOM 924 C C . PRO A 1 115 ? -31.864 31.594 22.516 1.00 47.97 115 PRO A C 1
ATOM 926 O O . PRO A 1 115 ? -31.209 32.377 21.831 1.00 47.97 115 PRO A O 1
ATOM 929 N N . ASN A 1 116 ? -32.112 31.824 23.811 1.00 44.00 116 ASN A N 1
ATOM 930 C CA . ASN A 1 116 ? -31.655 33.008 24.537 1.00 44.00 116 ASN A CA 1
ATOM 931 C C . ASN A 1 116 ? -30.394 32.804 25.390 1.00 44.00 116 ASN A C 1
ATOM 933 O O . ASN A 1 116 ? -29.969 33.759 26.048 1.00 44.00 116 ASN A O 1
ATOM 937 N N . THR A 1 117 ? -29.767 31.624 25.393 1.00 41.91 117 THR A N 1
ATOM 938 C CA . THR A 1 117 ? -28.520 31.439 26.154 1.00 41.91 117 THR A CA 1
ATOM 939 C C . THR A 1 117 ? -27.314 31.847 25.307 1.00 41.91 117 THR A C 1
ATOM 941 O O . THR A 1 117 ? -26.775 31.074 24.521 1.00 41.91 117 THR A O 1
ATOM 944 N N . ASP A 1 118 ? -26.920 33.111 25.457 1.00 44.44 118 ASP A N 1
ATOM 945 C CA . ASP A 1 118 ? -25.710 33.710 24.893 1.00 44.44 118 ASP A CA 1
ATOM 946 C C . ASP A 1 118 ? -24.453 33.042 25.474 1.00 44.44 118 ASP A C 1
ATOM 948 O O . ASP A 1 118 ? -24.035 33.340 26.594 1.00 44.44 118 ASP A O 1
ATOM 952 N N . LEU A 1 119 ? -23.846 32.131 24.711 1.00 40.69 119 LEU A N 1
ATOM 953 C CA . LEU A 1 119 ? -22.451 31.745 24.897 1.00 40.69 119 LEU A CA 1
ATOM 954 C C . LEU A 1 119 ? -21.752 31.709 23.536 1.00 40.69 119 LEU A C 1
ATOM 956 O O . LEU A 1 119 ? -21.515 30.669 22.926 1.00 40.69 119 LEU A O 1
ATOM 960 N N . GLY A 1 120 ? -21.419 32.899 23.041 1.00 41.38 120 GLY A N 1
ATOM 961 C CA . GLY A 1 120 ? -20.393 33.033 22.024 1.00 41.38 120 GLY A CA 1
ATOM 962 C C . GLY A 1 120 ? -19.055 32.556 22.579 1.00 41.38 120 GLY A C 1
ATOM 963 O O . GLY A 1 120 ? -18.547 33.179 23.502 1.00 41.38 120 GLY A O 1
ATOM 964 N N . LEU A 1 121 ? -18.486 31.492 22.002 1.00 34.66 121 LEU A N 1
ATOM 965 C CA . LEU A 1 121 ? -17.047 31.309 21.787 1.00 34.66 121 LEU A CA 1
ATOM 966 C C . LEU A 1 121 ? -16.791 30.078 20.886 1.00 34.66 121 LEU A C 1
ATOM 968 O O . LEU A 1 121 ? -16.841 28.947 21.344 1.00 34.66 121 LEU A O 1
ATOM 972 N N . ALA A 1 122 ? -16.410 30.384 19.634 1.00 34.22 122 ALA A N 1
ATOM 973 C CA . ALA A 1 122 ? -15.420 29.685 18.795 1.00 34.22 122 ALA A CA 1
ATOM 974 C C . ALA A 1 122 ? -15.736 28.298 18.182 1.00 34.22 122 ALA A C 1
ATOM 976 O O . ALA A 1 122 ? -16.317 27.447 18.822 1.00 34.22 122 ALA A O 1
ATOM 977 N N . LEU A 1 123 ? -15.315 27.935 16.962 1.00 32.50 123 LEU A N 1
ATOM 978 C CA . LEU A 1 123 ? -14.638 28.612 15.848 1.00 32.50 123 LEU A CA 1
ATOM 979 C C . LEU A 1 123 ? -14.818 27.705 14.594 1.00 32.50 123 LEU A C 1
ATOM 981 O O . LEU A 1 123 ? -14.598 26.504 14.672 1.00 32.50 123 LEU A O 1
ATOM 985 N N . ASP A 1 124 ? -15.153 28.300 13.446 1.00 33.03 124 ASP A N 1
ATOM 986 C CA . ASP A 1 124 ? -14.841 27.847 12.070 1.00 33.03 124 ASP A CA 1
ATOM 987 C C . ASP A 1 124 ? -15.285 26.434 11.595 1.00 33.03 124 ASP A C 1
ATOM 989 O O . ASP A 1 124 ? -14.475 25.624 11.148 1.00 33.03 124 ASP A O 1
ATOM 993 N N . ALA A 1 125 ? -16.598 26.177 11.543 1.00 34.94 125 ALA A N 1
ATOM 994 C CA . ALA A 1 125 ? -17.170 25.174 10.635 1.00 34.94 125 ALA A CA 1
ATOM 995 C C . ALA A 1 125 ? -17.660 25.867 9.351 1.00 34.94 125 ALA A C 1
ATOM 997 O O . ALA A 1 125 ? -18.762 26.416 9.280 1.00 34.94 125 ALA A O 1
ATOM 998 N N . LYS A 1 126 ? -16.819 25.888 8.313 1.00 37.41 126 LYS A N 1
ATOM 999 C CA . LYS A 1 126 ? -17.234 26.342 6.981 1.00 37.41 126 LYS A CA 1
ATOM 1000 C C . LYS A 1 126 ? -18.182 25.326 6.343 1.00 37.41 126 LYS A C 1
ATOM 1002 O O . LYS A 1 126 ? -17.740 24.284 5.881 1.00 37.41 126 LYS A O 1
ATOM 1007 N N . TYR A 1 127 ? -19.454 25.716 6.280 1.00 31.55 127 TYR A N 1
ATOM 1008 C CA . TYR A 1 127 ? -20.418 25.488 5.198 1.00 31.55 127 TYR A CA 1
ATOM 1009 C C . TYR A 1 127 ? -20.216 24.227 4.337 1.00 31.55 127 TYR A C 1
ATOM 1011 O O . TYR A 1 127 ? -19.545 24.269 3.304 1.00 31.55 127 TYR A O 1
ATOM 1019 N N . GLN A 1 128 ? -20.957 23.171 4.672 1.00 35.25 128 GLN A N 1
ATOM 1020 C CA . GLN A 1 128 ? -21.705 22.416 3.671 1.00 35.25 128 GLN A CA 1
ATOM 1021 C C . GLN A 1 128 ? -23.173 22.385 4.096 1.00 35.25 128 GLN A C 1
ATOM 1023 O O . GLN A 1 128 ? -23.551 21.767 5.084 1.00 35.25 128 GLN A O 1
ATOM 1028 N N . ASP A 1 129 ? -23.946 23.169 3.355 1.00 32.16 129 ASP A N 1
ATOM 1029 C CA . ASP A 1 129 ? -25.398 23.204 3.332 1.00 32.16 129 ASP A CA 1
ATOM 1030 C C . ASP A 1 129 ? -25.884 21.936 2.620 1.00 32.16 129 ASP A C 1
ATOM 1032 O O . ASP A 1 129 ? -25.625 21.769 1.431 1.00 32.16 129 ASP A O 1
ATOM 1036 N N . ASP A 1 130 ? -26.504 21.032 3.373 1.00 28.44 130 ASP A N 1
ATOM 1037 C CA . ASP A 1 130 ? -27.570 20.149 2.899 1.00 28.44 130 ASP A CA 1
ATOM 1038 C C . ASP A 1 130 ? -28.420 19.763 4.120 1.00 28.44 130 ASP A C 1
ATOM 1040 O O . ASP A 1 130 ? -28.098 18.890 4.927 1.00 28.44 130 ASP A O 1
ATOM 1044 N N . VAL A 1 131 ? -29.505 20.516 4.286 1.00 36.97 131 VAL A N 1
ATOM 1045 C CA . VAL A 1 131 ? -30.523 20.352 5.322 1.00 36.97 131 VAL A CA 1
ATOM 1046 C C . VAL A 1 131 ? -31.277 19.038 5.131 1.00 36.97 131 VAL A C 1
ATOM 1048 O O . VAL A 1 131 ? -32.028 18.898 4.168 1.00 36.97 131 VAL A O 1
ATOM 1051 N N . GLN A 1 132 ? -31.192 18.148 6.125 1.00 38.16 132 GLN A N 1
ATOM 1052 C CA . GLN A 1 132 ? -32.340 17.357 6.586 1.00 38.16 132 GLN A CA 1
ATOM 1053 C C . GLN A 1 132 ? -32.127 16.797 8.013 1.00 38.16 132 GLN A C 1
ATOM 1055 O O . GLN A 1 132 ? -32.126 15.589 8.219 1.00 38.16 132 GLN A O 1
ATOM 1060 N N . THR A 1 133 ? -31.980 17.647 9.033 1.00 34.47 133 THR A N 1
ATOM 1061 C CA . THR A 1 133 ? -32.089 17.214 10.442 1.00 34.47 133 THR A CA 1
ATOM 1062 C C . THR A 1 133 ? -33.441 17.622 11.017 1.00 34.47 133 THR A C 1
ATOM 1064 O O . THR A 1 133 ? -33.592 18.624 11.704 1.00 34.47 133 THR A O 1
ATOM 1067 N N . GLY A 1 134 ? -34.453 16.805 10.725 1.00 32.62 134 GLY A N 1
ATOM 1068 C CA . GLY A 1 134 ? -35.602 16.635 11.615 1.00 32.62 134 GLY A CA 1
ATOM 1069 C C . GLY A 1 134 ? -35.275 15.567 12.660 1.00 32.62 134 GLY A C 1
ATOM 1070 O O . GLY A 1 134 ? -35.918 14.523 12.665 1.00 32.62 134 GLY A O 1
ATOM 1071 N N . GLY A 1 135 ? -34.215 15.780 13.446 1.00 36.78 135 GLY A N 1
ATOM 1072 C CA . GLY A 1 135 ? -33.852 14.893 14.550 1.00 36.78 135 GLY A CA 1
ATOM 1073 C C . GLY A 1 135 ? -34.727 15.199 15.759 1.00 36.78 135 GLY A C 1
ATOM 1074 O O . GLY A 1 135 ? -34.906 16.367 16.102 1.00 36.78 135 GLY A O 1
ATOM 1075 N N . GLU A 1 136 ? -35.303 14.165 16.366 1.00 44.75 136 GLU A N 1
ATOM 1076 C CA . GLU A 1 136 ? -35.910 14.255 17.697 1.00 44.75 136 GLU A CA 1
ATOM 1077 C C . GLU A 1 136 ? -34.900 14.866 18.690 1.00 44.75 136 GLU A C 1
ATOM 1079 O O . GLU A 1 136 ? -33.693 14.714 18.478 1.00 44.75 136 GLU A O 1
ATOM 1084 N N . PRO A 1 137 ? -35.345 15.580 19.742 1.00 47.69 137 PRO A N 1
ATOM 1085 C CA . PRO A 1 137 ? -34.432 16.082 20.762 1.00 47.69 137 PRO A CA 1
ATOM 1086 C C . PRO A 1 137 ? -33.635 14.908 21.339 1.00 47.69 137 PRO A C 1
ATOM 1088 O O . PRO A 1 137 ? -34.205 13.996 21.936 1.00 47.69 137 PRO A O 1
ATOM 1091 N N . ALA A 1 138 ? -32.323 14.914 21.107 1.00 62.47 138 ALA A N 1
ATOM 1092 C CA . ALA A 1 138 ? -31.424 13.944 21.705 1.00 62.47 138 ALA A CA 1
ATOM 1093 C C . ALA A 1 138 ? -31.298 14.284 23.189 1.00 62.47 138 ALA A C 1
ATOM 1095 O O . ALA A 1 138 ? -31.047 15.434 23.555 1.00 62.47 138 ALA A O 1
ATOM 1096 N N . ASP A 1 139 ? -31.502 13.309 24.060 1.00 76.62 139 ASP A N 1
ATOM 1097 C CA . ASP A 1 139 ? -31.229 13.517 25.474 1.00 76.62 139 ASP A CA 1
ATOM 1098 C C . ASP A 1 139 ? -29.707 13.612 25.724 1.00 76.62 139 ASP A C 1
ATOM 1100 O O . ASP A 1 139 ? -28.874 13.280 24.872 1.00 76.62 139 ASP A O 1
ATOM 1104 N N . GLU A 1 140 ? -29.332 14.116 26.894 1.00 79.88 140 GLU A N 1
ATOM 1105 C CA . GLU A 1 140 ? -27.939 14.259 27.326 1.00 79.88 140 GLU A CA 1
ATOM 1106 C C . GLU A 1 140 ? -27.156 12.941 27.215 1.00 79.88 140 GLU A C 1
ATOM 1108 O O . GLU A 1 140 ? -25.999 12.932 26.795 1.00 79.88 140 GLU A O 1
ATOM 1113 N N . ALA A 1 141 ? -27.807 11.812 27.496 1.00 80.69 141 ALA A N 1
ATOM 1114 C CA . ALA A 1 141 ? -27.202 10.492 27.398 1.00 80.69 141 ALA A CA 1
ATOM 1115 C C . ALA A 1 141 ? -26.830 10.102 25.948 1.00 80.69 141 ALA A C 1
ATOM 1117 O O . ALA A 1 141 ? -25.762 9.527 25.721 1.00 80.69 141 ALA A O 1
ATOM 1118 N N . HIS A 1 142 ? -27.657 10.437 24.953 1.00 82.12 142 HIS A N 1
ATOM 1119 C CA . HIS A 1 142 ? -27.336 10.219 23.538 1.00 82.12 142 HIS A CA 1
ATOM 1120 C C . HIS A 1 142 ? -26.162 11.090 23.078 1.00 82.12 142 HIS A C 1
ATOM 1122 O O . HIS A 1 142 ? -25.273 10.584 22.393 1.00 82.12 142 HIS A O 1
ATOM 1128 N N . MET A 1 143 ? -26.097 12.358 23.499 1.00 79.56 143 MET A N 1
ATOM 1129 C CA . MET A 1 143 ? -24.958 13.226 23.165 1.00 79.56 143 MET A CA 1
ATOM 1130 C C . MET A 1 143 ? -23.641 12.692 23.733 1.00 79.56 143 MET A C 1
ATOM 1132 O O . MET A 1 143 ? -22.621 12.703 23.046 1.00 79.56 143 MET A O 1
ATOM 1136 N N . ILE A 1 144 ? -23.645 12.182 24.970 1.00 81.69 144 ILE A N 1
ATOM 1137 C CA . ILE A 1 144 ? -22.425 11.623 25.567 1.00 81.69 144 ILE A CA 1
ATOM 1138 C C . ILE A 1 144 ? -21.966 10.365 24.806 1.00 81.69 144 ILE A C 1
ATOM 1140 O O . ILE A 1 144 ? -20.767 10.166 24.604 1.00 81.69 144 ILE A O 1
ATOM 1144 N N . LEU A 1 145 ? -22.891 9.539 24.299 1.00 83.69 145 LEU A N 1
ATOM 1145 C CA . LEU A 1 145 ? -22.530 8.428 23.407 1.00 83.69 145 LEU A CA 1
ATOM 1146 C C . LEU A 1 145 ? -21.918 8.900 22.080 1.00 83.69 145 LEU A C 1
ATOM 1148 O O . LEU A 1 145 ? -20.995 8.254 21.574 1.00 83.69 145 LEU A O 1
ATOM 1152 N N . GLU A 1 146 ? -22.395 10.010 21.514 1.00 82.44 146 GLU A N 1
ATOM 1153 C CA . GLU A 1 146 ? -21.791 10.610 20.319 1.00 82.44 146 GLU A CA 1
ATOM 1154 C C . GLU A 1 146 ? -20.361 11.094 20.598 1.00 82.44 146 GLU A C 1
ATOM 1156 O O . GLU A 1 146 ? -19.460 10.793 19.812 1.00 82.44 146 GLU A O 1
ATOM 1161 N N . VAL A 1 147 ? -20.124 11.736 21.750 1.00 83.50 147 VAL A N 1
ATOM 1162 C CA . VAL A 1 147 ? -18.776 12.133 22.202 1.00 83.50 147 VAL A CA 1
ATOM 1163 C C . VAL A 1 147 ? -17.855 10.915 22.294 1.00 83.50 147 VAL A C 1
ATOM 1165 O O . VAL A 1 147 ? -16.775 10.917 21.705 1.00 83.50 147 VAL A O 1
ATOM 1168 N N . ILE A 1 148 ? -18.304 9.830 22.935 1.00 86.56 148 ILE A N 1
ATOM 1169 C CA . ILE A 1 148 ? -17.545 8.572 23.019 1.00 86.56 148 ILE A CA 1
ATOM 1170 C C . ILE A 1 148 ? -17.185 8.045 21.620 1.00 86.56 148 ILE A C 1
ATOM 1172 O O . ILE A 1 148 ? -16.040 7.651 21.372 1.00 86.56 148 ILE A O 1
ATOM 1176 N N . SER A 1 149 ? -18.143 8.040 20.690 1.00 84.62 149 SER A N 1
ATOM 1177 C CA . SER A 1 149 ? -17.930 7.575 19.313 1.00 84.62 149 SER A CA 1
ATOM 1178 C C . SER A 1 149 ? -16.904 8.433 18.558 1.00 84.62 149 SER A C 1
ATOM 1180 O O . SER A 1 149 ? -16.053 7.894 17.835 1.00 84.62 149 SER A O 1
ATOM 1182 N N . GLU A 1 150 ? -16.936 9.754 18.739 1.00 83.62 150 GLU A N 1
ATOM 1183 C CA . GLU A 1 150 ? -15.969 10.679 18.140 1.00 83.62 150 GLU A CA 1
ATOM 1184 C C . GLU A 1 150 ? -14.569 10.525 18.748 1.00 83.62 150 GLU A C 1
ATOM 1186 O O . GLU A 1 150 ? -13.589 10.446 18.001 1.00 83.62 150 GLU A O 1
ATOM 1191 N N . CYS A 1 151 ? -14.446 10.364 20.070 1.00 86.94 151 CYS A N 1
ATOM 1192 C CA . CYS A 1 151 ? -13.162 10.096 20.723 1.00 86.94 151 CYS A CA 1
ATOM 1193 C C . CYS A 1 151 ? -12.537 8.785 20.231 1.00 86.94 151 CYS A C 1
ATOM 1195 O O . CYS A 1 151 ? -11.359 8.748 19.865 1.00 86.94 151 CYS A O 1
ATOM 1197 N N . ILE A 1 152 ? -13.328 7.709 20.125 1.00 84.56 152 ILE A N 1
ATOM 1198 C CA . ILE A 1 152 ? -12.875 6.433 19.550 1.00 84.56 152 ILE A CA 1
ATOM 1199 C C . ILE A 1 152 ? -12.417 6.632 18.095 1.00 84.56 152 ILE A C 1
ATOM 1201 O O . ILE A 1 152 ? -11.355 6.143 17.696 1.00 84.56 152 ILE A O 1
ATOM 1205 N N . SER A 1 153 ? -13.164 7.399 17.300 1.00 80.56 153 SER A N 1
ATOM 1206 C CA . SER A 1 153 ? -12.795 7.729 15.917 1.00 80.56 153 SER A CA 1
ATOM 1207 C C . SER A 1 153 ? -11.487 8.532 15.840 1.00 80.56 153 SER A C 1
ATOM 1209 O O . SER A 1 153 ? -10.648 8.268 14.969 1.00 80.56 153 SER A O 1
ATOM 1211 N N . SER A 1 154 ? -11.264 9.464 16.770 1.00 84.31 154 SER A N 1
ATOM 1212 C CA . SER A 1 154 ? -10.018 10.226 16.917 1.00 84.31 154 SER A CA 1
ATOM 1213 C C . SER A 1 154 ? -8.837 9.315 17.267 1.00 84.31 154 SER A C 1
ATOM 1215 O O . SER A 1 154 ? -7.812 9.336 16.575 1.00 84.31 154 SER A O 1
ATOM 1217 N N . LEU A 1 155 ? -9.006 8.414 18.243 1.00 85.06 155 LEU A N 1
ATOM 1218 C CA . LEU A 1 155 ? -8.012 7.398 18.605 1.00 85.06 155 LEU A CA 1
ATOM 1219 C C . LEU A 1 155 ? -7.594 6.554 17.393 1.00 85.06 155 LEU A C 1
ATOM 1221 O O . LEU A 1 155 ? -6.398 6.327 17.171 1.00 85.06 155 LEU A O 1
ATOM 1225 N N . PHE A 1 156 ? -8.546 6.135 16.554 1.00 79.81 156 PHE A N 1
ATOM 1226 C CA . PHE A 1 156 ? -8.239 5.424 15.312 1.00 79.81 156 PHE A CA 1
ATOM 1227 C C . PHE A 1 156 ? -7.442 6.272 14.316 1.00 79.81 156 PHE A C 1
ATOM 1229 O O . PHE A 1 156 ? -6.461 5.781 13.747 1.00 79.81 156 PHE A O 1
ATOM 1236 N N . ARG A 1 157 ? -7.810 7.544 14.112 1.00 80.88 157 ARG A N 1
ATOM 1237 C CA . ARG A 1 157 ? -7.061 8.464 13.234 1.00 80.88 157 ARG A CA 1
ATOM 1238 C C . ARG A 1 157 ? -5.617 8.619 13.713 1.00 80.88 157 ARG A C 1
ATOM 1240 O O . ARG A 1 157 ? -4.693 8.533 12.899 1.00 80.88 157 ARG A O 1
ATOM 1247 N N . ILE A 1 158 ? -5.412 8.756 15.022 1.00 81.75 158 ILE A N 1
ATOM 1248 C CA . ILE A 1 158 ? -4.080 8.825 15.627 1.00 81.75 158 ILE A CA 1
ATOM 1249 C C . ILE A 1 158 ? -3.330 7.502 15.435 1.00 81.75 158 ILE A C 1
ATOM 1251 O O . ILE A 1 158 ? -2.182 7.507 14.993 1.00 81.75 158 ILE A O 1
ATOM 1255 N N . GLY A 1 159 ? -3.975 6.354 15.657 1.00 76.06 159 GLY A N 1
ATOM 1256 C CA . GLY A 1 159 ? -3.374 5.035 15.436 1.00 76.06 159 GLY A CA 1
ATOM 1257 C C . GLY A 1 159 ? -2.857 4.822 14.008 1.00 76.06 159 GLY A C 1
ATOM 1258 O O . GLY A 1 159 ? -1.746 4.321 13.796 1.00 76.06 159 GLY A O 1
ATOM 1259 N N . ILE A 1 160 ? -3.609 5.294 13.013 1.00 70.25 160 ILE A N 1
ATOM 1260 C CA . ILE A 1 160 ? -3.188 5.292 11.605 1.00 70.25 160 ILE A CA 1
ATOM 1261 C C . ILE A 1 160 ? -1.931 6.157 11.397 1.00 70.25 160 ILE A C 1
ATOM 1263 O O . ILE A 1 160 ? -1.048 5.798 10.613 1.00 70.25 160 ILE A O 1
ATOM 1267 N N . LEU A 1 161 ? -1.809 7.295 12.083 1.00 71.31 161 LEU A N 1
ATOM 1268 C CA . LEU A 1 161 ? -0.605 8.130 12.013 1.00 71.31 161 LEU A CA 1
ATOM 1269 C C . LEU A 1 161 ? 0.598 7.424 12.641 1.00 71.31 161 LEU A C 1
ATOM 1271 O O . LEU A 1 161 ? 1.668 7.380 12.028 1.00 71.31 161 LEU A O 1
ATOM 1275 N N . VAL A 1 162 ? 0.423 6.803 13.810 1.00 71.19 162 VAL A N 1
ATOM 1276 C CA . VAL A 1 162 ? 1.511 6.084 14.484 1.00 71.19 162 VAL A CA 1
ATOM 1277 C C . VAL A 1 162 ? 2.014 4.923 13.633 1.00 71.19 162 VAL A C 1
ATOM 1279 O O . VAL A 1 162 ? 3.225 4.755 13.471 1.00 71.19 162 VAL A O 1
ATOM 1282 N N . THR A 1 163 ? 1.119 4.131 13.038 1.00 64.81 163 THR A N 1
ATOM 1283 C CA . THR A 1 163 ? 1.514 3.033 12.141 1.00 64.81 163 THR A CA 1
ATOM 1284 C C . THR A 1 163 ? 2.298 3.549 10.936 1.00 64.81 163 THR A C 1
ATOM 1286 O O . THR A 1 163 ? 3.367 3.009 10.663 1.00 64.81 163 THR A O 1
ATOM 1289 N N . LYS A 1 164 ? 1.868 4.645 10.291 1.00 63.91 164 LYS A N 1
ATOM 1290 C CA . LYS A 1 164 ? 2.598 5.295 9.181 1.00 63.91 164 LYS A CA 1
ATOM 1291 C C . LYS A 1 164 ? 3.991 5.802 9.573 1.00 63.91 164 LYS A C 1
ATOM 1293 O O . LYS A 1 164 ? 4.910 5.726 8.762 1.00 63.91 164 LYS A O 1
ATOM 1298 N N . LEU A 1 165 ? 4.157 6.312 10.792 1.00 57.72 165 LEU A N 1
ATOM 1299 C CA . LEU A 1 165 ? 5.426 6.864 11.289 1.00 57.72 165 LEU A CA 1
ATOM 1300 C C . LEU A 1 165 ? 6.416 5.783 11.744 1.00 57.72 165 LEU A C 1
ATOM 1302 O O . LEU A 1 165 ? 7.622 6.016 11.786 1.00 57.72 165 LEU A O 1
ATOM 1306 N N . THR A 1 166 ? 5.914 4.592 12.063 1.00 53.03 166 THR A N 1
ATOM 1307 C CA . THR A 1 166 ? 6.700 3.486 12.629 1.00 53.03 166 THR A CA 1
ATOM 1308 C C . THR A 1 166 ? 6.907 2.333 11.654 1.00 53.03 166 THR A C 1
ATOM 1310 O O . THR A 1 166 ? 7.449 1.305 12.061 1.00 53.03 166 THR A O 1
ATOM 1313 N N . THR A 1 167 ? 6.523 2.479 10.375 1.00 52.38 167 THR A N 1
ATOM 1314 C CA . THR A 1 167 ? 6.679 1.420 9.369 1.00 52.38 167 THR A CA 1
ATOM 1315 C C . THR A 1 167 ? 8.155 1.086 9.147 1.00 52.38 167 THR A C 1
ATOM 1317 O O . THR A 1 167 ? 8.818 1.616 8.251 1.00 52.38 167 THR A O 1
ATOM 1320 N N . ARG A 1 168 ? 8.666 0.132 9.927 1.00 57.97 168 ARG A N 1
ATOM 1321 C CA . ARG A 1 168 ? 9.687 -0.799 9.455 1.00 57.97 168 ARG A CA 1
ATOM 1322 C C . ARG A 1 168 ? 9.152 -1.447 8.172 1.00 57.97 168 ARG A C 1
ATOM 1324 O O . ARG A 1 168 ? 7.938 -1.535 7.977 1.00 57.97 168 ARG A O 1
ATOM 1331 N N . ASP A 1 169 ? 10.029 -1.821 7.241 1.00 70.69 169 ASP A N 1
ATOM 1332 C CA . ASP A 1 169 ? 9.626 -2.425 5.960 1.00 70.69 169 ASP A CA 1
ATOM 1333 C C . ASP A 1 169 ? 9.060 -3.829 6.234 1.00 70.69 169 ASP A C 1
ATOM 1335 O O . ASP A 1 169 ? 9.754 -4.825 6.050 1.00 70.69 169 ASP A O 1
ATOM 1339 N N . ARG A 1 170 ? 7.800 -3.900 6.697 1.00 75.81 170 ARG A N 1
ATOM 1340 C CA . ARG A 1 170 ? 7.085 -5.129 7.091 1.00 75.81 170 ARG A CA 1
ATOM 1341 C C . ARG A 1 170 ? 7.100 -6.174 5.990 1.00 75.81 170 ARG A C 1
ATOM 1343 O O . ARG A 1 170 ? 7.085 -7.365 6.252 1.00 75.81 170 ARG A O 1
ATOM 1350 N N . PHE A 1 171 ? 7.171 -5.727 4.741 1.00 81.88 171 PHE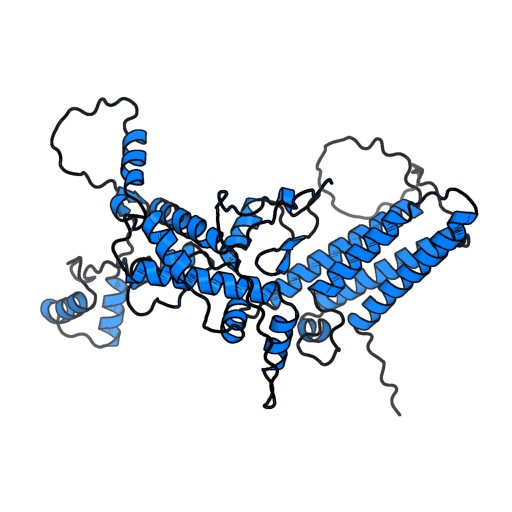 A N 1
ATOM 1351 C CA . PHE A 1 171 ? 7.332 -6.614 3.602 1.00 81.88 171 PHE A CA 1
ATOM 1352 C C . PHE A 1 171 ? 8.681 -7.342 3.634 1.00 81.88 171 PHE A C 1
ATOM 1354 O O . PHE A 1 171 ? 8.733 -8.528 3.348 1.00 81.88 171 PHE A O 1
ATOM 1361 N N . LYS A 1 172 ? 9.785 -6.669 3.986 1.00 82.31 172 LYS A N 1
ATOM 1362 C CA . LYS A 1 172 ? 11.087 -7.335 4.171 1.00 82.31 172 LYS A CA 1
ATOM 1363 C C . LYS A 1 172 ? 11.096 -8.246 5.393 1.00 82.31 172 LYS A C 1
ATOM 1365 O O . LYS A 1 172 ? 11.688 -9.314 5.313 1.00 82.31 172 LYS A O 1
ATOM 1370 N N . GLU A 1 173 ? 10.465 -7.836 6.490 1.00 79.81 173 GLU A N 1
ATOM 1371 C CA . GLU A 1 173 ? 10.334 -8.669 7.694 1.00 79.81 173 GLU A CA 1
ATOM 1372 C C . GLU A 1 173 ? 9.549 -9.948 7.386 1.00 79.81 173 GLU A C 1
ATOM 1374 O O . GLU A 1 173 ? 10.031 -11.041 7.668 1.00 79.81 173 GLU A O 1
ATOM 1379 N N . ALA A 1 174 ? 8.426 -9.830 6.675 1.00 81.94 174 ALA A N 1
ATOM 1380 C CA . ALA A 1 174 ? 7.637 -10.971 6.226 1.00 81.94 174 ALA A CA 1
ATOM 1381 C C . ALA A 1 174 ? 8.453 -11.967 5.395 1.00 81.94 174 ALA A C 1
ATOM 1383 O O . ALA A 1 174 ? 8.320 -13.174 5.575 1.00 81.94 174 ALA A O 1
ATOM 1384 N N . LEU A 1 175 ? 9.319 -11.475 4.502 1.00 83.00 175 LEU A N 1
ATOM 1385 C CA . LEU A 1 175 ? 10.190 -12.335 3.698 1.00 83.00 175 LEU A CA 1
ATOM 1386 C C . LEU A 1 175 ? 11.288 -13.031 4.511 1.00 83.00 175 LEU A C 1
ATOM 1388 O O . LEU A 1 175 ? 11.772 -14.066 4.071 1.00 83.00 175 LEU A O 1
ATOM 1392 N N . ARG A 1 176 ? 11.701 -12.471 5.655 1.00 81.81 176 ARG A N 1
ATOM 1393 C CA . ARG A 1 176 ? 12.661 -13.117 6.566 1.00 81.81 176 ARG A CA 1
ATOM 1394 C C . ARG A 1 176 ? 11.990 -14.181 7.428 1.00 81.81 176 ARG A C 1
ATOM 1396 O O . ARG A 1 176 ? 12.582 -15.226 7.643 1.00 81.81 176 ARG A O 1
ATOM 1403 N N . ALA A 1 177 ? 10.769 -13.906 7.883 1.00 76.12 177 ALA A N 1
ATOM 1404 C CA . ALA A 1 177 ? 10.001 -14.791 8.754 1.00 76.12 177 ALA A CA 1
ATOM 1405 C C . ALA A 1 177 ? 9.323 -15.958 8.010 1.00 76.12 177 ALA A C 1
ATOM 1407 O O . ALA A 1 177 ? 8.920 -16.940 8.623 1.00 76.12 177 ALA A O 1
ATOM 1408 N N . SER A 1 178 ? 9.139 -15.846 6.690 1.00 72.62 178 SER A N 1
ATOM 1409 C CA . SER A 1 178 ? 8.423 -16.855 5.903 1.00 72.62 178 SER A CA 1
ATOM 1410 C C . SER A 1 178 ? 9.328 -17.987 5.424 1.00 72.62 178 SER A C 1
ATOM 141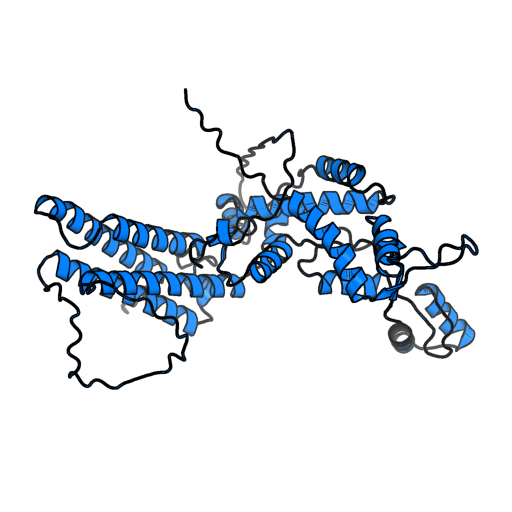2 O O . SER A 1 178 ? 10.441 -17.757 4.956 1.00 72.62 178 SER A O 1
ATOM 1414 N N . ASP A 1 179 ? 8.783 -19.205 5.416 1.00 65.19 179 ASP A N 1
ATOM 1415 C CA . ASP A 1 179 ? 9.415 -20.371 4.798 1.00 65.19 179 ASP A CA 1
ATOM 1416 C C . ASP A 1 179 ? 9.591 -20.153 3.271 1.00 65.19 179 ASP A C 1
ATOM 1418 O O . ASP A 1 179 ? 8.623 -19.781 2.581 1.00 65.19 179 ASP A O 1
ATOM 1422 N N . PRO A 1 180 ? 10.800 -20.366 2.708 1.00 60.38 180 PRO A N 1
ATOM 1423 C CA . PRO A 1 180 ? 11.070 -20.234 1.276 1.00 60.38 180 PRO A CA 1
ATOM 1424 C C . PRO A 1 180 ? 10.231 -21.159 0.376 1.00 60.38 180 PRO A C 1
ATOM 1426 O O . PRO A 1 180 ? 10.146 -20.900 -0.827 1.00 60.38 180 PRO A O 1
ATOM 1429 N N . VAL A 1 181 ? 9.570 -22.196 0.905 1.00 56.91 181 VAL A N 1
ATOM 1430 C CA . VAL A 1 181 ? 8.787 -23.168 0.114 1.00 56.91 181 VAL A CA 1
ATOM 1431 C C . VAL A 1 181 ? 7.373 -22.654 -0.222 1.00 56.91 181 VAL A C 1
ATOM 1433 O O . VAL A 1 181 ? 6.359 -23.314 -0.014 1.00 56.91 181 VAL A O 1
ATOM 1436 N N . SER A 1 182 ? 7.267 -21.445 -0.777 1.00 61.72 182 SER A N 1
ATOM 1437 C CA . SER A 1 182 ? 6.024 -20.981 -1.409 1.00 61.72 182 SER A CA 1
ATOM 1438 C C . SER A 1 182 ? 6.049 -21.314 -2.899 1.00 61.72 182 SER A C 1
ATOM 1440 O O . SER A 1 182 ? 6.796 -20.707 -3.663 1.00 61.72 182 SER A O 1
ATOM 1442 N N . SER A 1 183 ? 5.225 -22.279 -3.324 1.00 68.25 183 SER A N 1
ATOM 1443 C CA . SER A 1 183 ? 5.152 -22.683 -4.733 1.00 68.25 183 SER A CA 1
ATOM 1444 C C . SER A 1 183 ? 4.725 -21.507 -5.623 1.00 68.25 183 SER A C 1
ATOM 1446 O O . SER A 1 183 ? 3.670 -20.899 -5.423 1.00 68.25 183 SER A O 1
ATOM 1448 N N . ASN A 1 184 ? 5.563 -21.186 -6.608 1.00 78.88 184 ASN A N 1
ATOM 1449 C CA . ASN A 1 184 ? 5.328 -20.187 -7.656 1.00 78.88 184 ASN A CA 1
ATOM 1450 C C . ASN A 1 184 ? 4.811 -20.822 -8.963 1.00 78.88 184 ASN A C 1
ATOM 1452 O O . ASN A 1 184 ? 4.449 -20.104 -9.893 1.00 78.88 184 ASN A O 1
ATOM 1456 N N . LEU A 1 185 ? 4.760 -22.159 -9.035 1.00 80.50 185 LEU A N 1
ATOM 1457 C CA . LEU A 1 185 ? 4.410 -22.910 -10.245 1.00 80.50 185 LEU A CA 1
ATOM 1458 C C . LEU A 1 185 ? 2.990 -22.604 -10.727 1.00 80.50 185 LEU A C 1
ATOM 1460 O O . LEU A 1 185 ? 2.766 -22.461 -11.926 1.00 80.50 185 LEU A O 1
ATOM 1464 N N . PHE A 1 186 ? 2.045 -22.453 -9.794 1.00 80.56 186 PHE A N 1
ATOM 1465 C CA . PHE A 1 186 ? 0.670 -22.083 -10.123 1.00 80.56 186 PHE A CA 1
ATOM 1466 C C . PHE A 1 186 ? 0.607 -20.722 -10.826 1.00 80.56 186 PHE A C 1
ATOM 1468 O O . PHE A 1 186 ? -0.029 -20.601 -11.870 1.00 80.56 186 PHE A O 1
ATOM 1475 N N . ASP A 1 187 ? 1.306 -19.708 -10.301 1.00 82.94 187 ASP A N 1
ATOM 1476 C CA . ASP A 1 187 ? 1.325 -18.387 -10.932 1.00 82.94 187 ASP A CA 1
ATOM 1477 C C . ASP A 1 187 ? 2.010 -18.431 -12.293 1.00 82.94 187 ASP A C 1
ATOM 1479 O O . ASP A 1 187 ? 1.505 -17.828 -13.231 1.00 82.94 187 ASP A O 1
ATOM 1483 N N . ILE A 1 188 ? 3.130 -19.152 -12.421 1.00 86.00 188 ILE A N 1
ATOM 1484 C CA . ILE A 1 188 ? 3.852 -19.285 -13.694 1.00 86.00 188 ILE A CA 1
ATOM 1485 C C . ILE A 1 188 ? 2.928 -19.863 -14.771 1.00 86.00 188 ILE A C 1
ATOM 1487 O O . ILE A 1 188 ? 2.825 -19.291 -15.857 1.00 86.00 188 ILE A O 1
ATOM 1491 N N . ASN A 1 189 ? 2.219 -20.951 -14.458 1.00 84.44 189 ASN A N 1
ATOM 1492 C CA . ASN A 1 189 ? 1.280 -21.576 -15.389 1.00 84.44 189 ASN A CA 1
ATOM 1493 C C . ASN A 1 189 ? 0.118 -20.635 -15.730 1.00 84.44 189 ASN A C 1
ATOM 1495 O O . ASN A 1 189 ? -0.171 -20.428 -16.907 1.00 84.44 189 ASN A O 1
ATOM 1499 N N . TYR A 1 190 ? -0.473 -19.980 -14.726 1.00 83.38 190 TYR A N 1
ATOM 1500 C CA . TYR A 1 190 ? -1.545 -19.010 -14.942 1.00 83.38 190 TYR A CA 1
ATOM 1501 C C . TYR A 1 190 ? -1.107 -17.849 -15.852 1.00 83.38 190 TYR A C 1
ATOM 1503 O O . TYR A 1 190 ? -1.828 -17.465 -16.773 1.00 83.38 190 TYR A O 1
ATOM 1511 N N . ILE A 1 191 ? 0.081 -17.276 -15.621 1.00 84.50 191 ILE A N 1
ATOM 1512 C CA . ILE A 1 191 ? 0.610 -16.180 -16.446 1.00 84.50 191 ILE A CA 1
ATOM 1513 C C . ILE A 1 191 ? 0.812 -16.659 -17.880 1.00 84.50 191 ILE A C 1
ATOM 1515 O O . ILE A 1 191 ? 0.450 -15.942 -18.811 1.00 84.50 191 ILE A O 1
ATOM 1519 N N . LYS A 1 192 ? 1.380 -17.855 -18.058 1.00 86.88 192 LYS A N 1
ATOM 1520 C CA . LYS A 1 192 ? 1.665 -18.429 -19.374 1.00 86.88 192 LYS A CA 1
ATOM 1521 C C . LYS A 1 192 ? 0.393 -18.612 -20.205 1.00 86.88 192 LYS A C 1
ATOM 1523 O O . LYS A 1 192 ? 0.406 -18.336 -21.400 1.00 86.88 192 LYS A O 1
ATOM 1528 N N . GLU A 1 193 ? -0.703 -19.021 -19.573 1.00 86.56 193 GLU A N 1
ATOM 1529 C CA . GLU A 1 193 ? -2.009 -19.150 -20.227 1.00 86.56 193 GLU A CA 1
ATOM 1530 C C . GLU A 1 193 ? -2.662 -17.788 -20.504 1.00 86.56 193 GLU A C 1
ATOM 1532 O O . GLU A 1 193 ? -3.207 -17.561 -21.585 1.00 86.56 193 GLU A O 1
ATOM 1537 N N . ARG A 1 194 ? -2.599 -16.856 -19.543 1.00 84.56 194 ARG A N 1
ATOM 1538 C CA . ARG A 1 194 ? -3.292 -15.560 -19.629 1.00 84.56 194 ARG A CA 1
ATOM 1539 C C . ARG A 1 194 ? -2.569 -14.526 -20.495 1.00 84.56 194 ARG A C 1
ATOM 1541 O O . ARG A 1 194 ? -3.232 -13.650 -21.050 1.00 84.56 194 ARG A O 1
ATOM 1548 N N . TYR A 1 195 ? -1.245 -14.615 -20.612 1.00 86.75 195 TYR A N 1
ATOM 1549 C CA . TYR A 1 195 ? -0.398 -13.662 -21.337 1.00 86.75 195 TYR A CA 1
ATOM 1550 C C . TYR A 1 195 ? 0.516 -14.367 -22.357 1.00 86.75 195 TYR A C 1
ATOM 1552 O O . TYR A 1 195 ? 1.735 -14.413 -22.166 1.00 86.75 195 TYR A O 1
ATOM 1560 N N . PRO A 1 196 ? -0.031 -14.854 -23.492 1.00 87.31 196 PRO A N 1
ATOM 1561 C CA . PRO A 1 196 ? 0.735 -15.605 -24.496 1.00 87.31 196 PRO A CA 1
ATOM 1562 C C . PRO A 1 196 ? 1.886 -14.823 -25.146 1.00 87.31 196 PRO A C 1
ATOM 1564 O O . PRO A 1 196 ? 2.771 -15.411 -25.766 1.00 87.31 196 PRO A O 1
ATOM 1567 N N . LYS A 1 197 ? 1.876 -13.487 -25.037 1.00 90.88 197 LYS A N 1
ATOM 1568 C CA . LYS A 1 197 ? 2.939 -12.627 -25.566 1.00 90.88 197 LYS A CA 1
ATOM 1569 C C . LYS A 1 197 ? 4.247 -12.742 -24.780 1.00 90.88 197 LYS A C 1
ATOM 1571 O O . LYS A 1 197 ? 5.313 -12.490 -25.345 1.00 90.88 197 LYS A O 1
ATOM 1576 N N . ILE A 1 198 ? 4.199 -13.137 -23.507 1.00 89.56 198 ILE A N 1
ATOM 1577 C CA . ILE A 1 198 ? 5.407 -13.276 -22.693 1.00 89.56 198 ILE A CA 1
ATOM 1578 C C . ILE A 1 198 ? 6.193 -14.493 -23.188 1.00 89.56 198 ILE A C 1
ATOM 1580 O O . ILE A 1 198 ? 5.864 -15.634 -22.881 1.00 89.56 198 ILE A O 1
ATOM 1584 N N . ARG A 1 199 ? 7.251 -14.240 -23.963 1.00 80.50 199 ARG A N 1
ATOM 1585 C CA . ARG A 1 199 ? 8.149 -15.282 -24.494 1.00 80.50 199 ARG A CA 1
ATOM 1586 C C . ARG A 1 199 ? 9.389 -15.522 -23.634 1.00 80.50 199 ARG A C 1
ATOM 1588 O O . ARG A 1 199 ? 10.113 -16.478 -23.875 1.00 80.50 199 ARG A O 1
ATOM 1595 N N . ALA A 1 200 ? 9.656 -14.635 -22.679 1.00 87.88 200 ALA A N 1
ATOM 1596 C CA . ALA A 1 200 ? 10.826 -14.705 -21.817 1.00 87.88 200 ALA A CA 1
ATOM 1597 C C . ALA A 1 200 ? 10.524 -15.514 -20.546 1.00 87.88 200 ALA A C 1
ATOM 1599 O O . ALA A 1 200 ? 9.780 -15.052 -19.676 1.00 87.88 200 ALA A O 1
ATOM 1600 N N . ASP A 1 201 ? 11.144 -16.688 -20.411 1.00 88.62 201 ASP A N 1
ATOM 1601 C CA . ASP A 1 201 ? 10.964 -17.576 -19.250 1.00 88.62 201 ASP A CA 1
ATOM 1602 C C . ASP A 1 201 ? 11.401 -16.921 -17.930 1.00 88.62 201 ASP A C 1
ATOM 1604 O O . ASP A 1 201 ? 10.776 -17.122 -16.882 1.00 88.62 201 ASP A O 1
ATOM 1608 N N . TRP A 1 202 ? 12.427 -16.063 -17.977 1.00 90.19 202 TRP A N 1
ATOM 1609 C CA . TRP A 1 202 ? 12.873 -15.303 -16.809 1.00 90.19 202 TRP A CA 1
ATOM 1610 C C . TRP A 1 202 ? 11.785 -14.345 -16.301 1.00 90.19 202 TRP A C 1
ATOM 1612 O O . TRP A 1 202 ? 11.639 -14.163 -15.089 1.00 90.19 202 TRP A O 1
ATOM 1622 N N . LEU A 1 203 ? 10.978 -13.757 -17.197 1.00 91.56 203 LEU A N 1
ATOM 1623 C CA . LEU A 1 203 ? 9.918 -12.819 -16.824 1.00 91.56 203 LEU A CA 1
ATOM 1624 C C . LEU A 1 203 ? 8.732 -13.559 -16.199 1.00 91.56 203 LEU A C 1
ATOM 1626 O O . LEU A 1 203 ? 8.203 -13.105 -15.184 1.00 91.56 203 LEU A O 1
ATOM 1630 N N . LEU A 1 204 ? 8.366 -14.725 -16.747 1.00 90.69 204 LEU A N 1
ATOM 1631 C CA . LEU A 1 204 ? 7.363 -15.616 -16.149 1.00 90.69 204 LEU A CA 1
ATOM 1632 C C . LEU A 1 204 ? 7.766 -16.015 -14.726 1.00 90.69 204 LEU A C 1
ATOM 1634 O O . LEU A 1 204 ? 6.987 -15.851 -13.786 1.00 90.69 204 LEU A O 1
ATOM 1638 N N . THR A 1 205 ? 9.010 -16.469 -14.563 1.00 89.75 205 THR A N 1
ATOM 1639 C CA . THR A 1 205 ? 9.561 -16.880 -13.266 1.00 89.75 205 THR A CA 1
ATOM 1640 C C . THR A 1 205 ? 9.559 -15.721 -12.276 1.00 89.75 205 THR A C 1
ATOM 1642 O O . THR A 1 205 ? 9.101 -15.869 -11.144 1.00 89.75 205 THR A O 1
ATOM 1645 N N . ARG A 1 206 ? 9.999 -14.530 -12.701 1.00 91.38 206 ARG A N 1
ATOM 1646 C CA . ARG A 1 206 ? 10.019 -13.332 -11.853 1.00 91.38 206 ARG A CA 1
ATOM 1647 C C . ARG A 1 206 ? 8.629 -12.932 -11.379 1.00 91.38 206 ARG A C 1
ATOM 1649 O O . ARG A 1 206 ? 8.457 -12.634 -10.198 1.00 91.38 206 ARG A O 1
ATOM 1656 N N . LEU A 1 207 ? 7.650 -12.918 -12.280 1.00 91.56 207 LEU A N 1
ATOM 1657 C CA . LEU A 1 207 ? 6.262 -12.618 -11.938 1.00 91.56 207 LEU A CA 1
ATOM 1658 C C . LEU A 1 207 ? 5.726 -13.658 -10.946 1.00 91.56 207 LEU A C 1
ATOM 1660 O O . LEU A 1 207 ? 5.223 -13.280 -9.887 1.00 91.56 207 LEU A O 1
ATOM 1664 N N . GLY A 1 208 ? 5.923 -14.952 -11.208 1.00 89.88 208 GLY A N 1
ATOM 1665 C CA . GLY A 1 208 ? 5.516 -16.015 -10.286 1.00 89.88 208 GLY A CA 1
ATOM 1666 C C . GLY A 1 208 ? 6.146 -15.880 -8.896 1.00 89.88 208 GLY A C 1
ATOM 1667 O O . GLY A 1 208 ? 5.443 -15.896 -7.885 1.00 89.88 208 GLY A O 1
ATOM 1668 N N . CYS A 1 209 ? 7.458 -15.640 -8.830 1.00 88.75 209 CYS A N 1
ATOM 1669 C CA . CYS A 1 209 ? 8.167 -15.362 -7.579 1.00 88.75 209 CYS A CA 1
ATOM 1670 C C . CYS A 1 209 ? 7.628 -14.115 -6.864 1.00 88.75 209 CYS A C 1
ATOM 1672 O O . CYS A 1 209 ? 7.535 -14.098 -5.637 1.00 88.75 209 CYS A O 1
ATOM 1674 N N . ALA A 1 210 ? 7.258 -13.065 -7.601 1.00 91.62 210 ALA A N 1
ATOM 1675 C CA . ALA A 1 210 ? 6.674 -11.868 -7.010 1.00 91.62 210 ALA A CA 1
ATOM 1676 C C . ALA A 1 210 ? 5.322 -12.166 -6.348 1.00 91.62 210 ALA A C 1
ATOM 1678 O O . ALA A 1 210 ? 5.090 -11.714 -5.230 1.00 91.62 210 ALA A O 1
ATOM 1679 N N . ASN A 1 211 ? 4.459 -12.971 -6.971 1.00 90.19 211 ASN A N 1
ATOM 1680 C CA . ASN A 1 211 ? 3.194 -13.380 -6.354 1.00 90.19 211 ASN A CA 1
ATOM 1681 C C . ASN A 1 211 ? 3.378 -14.293 -5.139 1.00 90.19 211 ASN A C 1
ATOM 1683 O O . ASN A 1 211 ? 2.665 -14.121 -4.150 1.00 90.19 211 ASN A O 1
ATOM 1687 N N . ALA A 1 212 ? 4.358 -15.197 -5.162 1.00 87.81 212 ALA A N 1
ATOM 1688 C CA . ALA A 1 212 ? 4.707 -15.986 -3.982 1.00 87.81 212 ALA A CA 1
ATOM 1689 C C . ALA A 1 212 ? 5.086 -15.080 -2.794 1.00 87.81 212 ALA A C 1
ATOM 1691 O O . ALA A 1 212 ? 4.522 -15.217 -1.709 1.00 87.81 212 ALA A O 1
ATOM 1692 N N . LYS A 1 213 ? 5.939 -14.072 -3.027 1.00 88.75 213 LYS A N 1
ATOM 1693 C CA . LYS A 1 213 ? 6.326 -13.066 -2.018 1.00 88.75 213 LYS A CA 1
ATOM 1694 C C . LYS A 1 213 ? 5.142 -12.244 -1.505 1.00 88.75 213 LYS A C 1
ATOM 1696 O O . LYS A 1 213 ? 5.061 -11.944 -0.318 1.00 88.75 213 LYS A O 1
ATOM 1701 N N . ARG A 1 214 ? 4.201 -11.887 -2.382 1.00 91.00 214 ARG A N 1
ATOM 1702 C CA . ARG A 1 214 ? 2.967 -11.178 -2.001 1.00 91.00 214 ARG A CA 1
ATOM 1703 C C . ARG A 1 214 ? 2.100 -12.013 -1.069 1.00 91.00 214 ARG A C 1
ATOM 1705 O O . ARG A 1 214 ? 1.622 -11.491 -0.069 1.00 91.00 214 ARG A O 1
ATOM 1712 N N . ARG A 1 215 ? 1.939 -13.307 -1.362 1.00 87.69 215 ARG A N 1
ATOM 1713 C CA . ARG A 1 215 ? 1.197 -14.233 -0.494 1.00 87.69 215 ARG A CA 1
ATOM 1714 C C . ARG A 1 215 ? 1.879 -14.427 0.854 1.00 87.69 215 ARG A C 1
ATOM 1716 O O . ARG A 1 215 ? 1.190 -14.412 1.866 1.00 87.69 215 ARG A O 1
ATOM 1723 N N . GLN A 1 216 ? 3.207 -14.547 0.876 1.00 86.38 216 GLN A N 1
ATOM 1724 C CA . GLN A 1 216 ? 3.986 -14.579 2.120 1.00 86.38 216 GLN A CA 1
ATOM 1725 C C . GLN A 1 216 ? 3.742 -13.322 2.963 1.00 86.38 216 GLN A C 1
ATOM 1727 O O . GLN A 1 216 ? 3.431 -13.432 4.143 1.00 86.38 216 GLN A O 1
ATOM 1732 N N . PHE A 1 217 ? 3.795 -12.136 2.349 1.00 87.00 217 PHE A N 1
ATOM 1733 C CA . PHE A 1 217 ? 3.505 -10.877 3.036 1.00 87.00 217 PHE A CA 1
ATOM 1734 C C . PHE A 1 217 ? 2.082 -10.819 3.601 1.00 87.00 217 PHE A C 1
ATOM 1736 O O . PHE A 1 217 ? 1.908 -10.521 4.778 1.00 87.00 217 PHE A O 1
ATOM 1743 N N . ILE A 1 218 ? 1.071 -11.145 2.794 1.00 86.56 218 ILE A N 1
ATOM 1744 C CA . ILE A 1 218 ? -0.328 -11.129 3.240 1.00 86.56 218 ILE A CA 1
ATOM 1745 C C . ILE A 1 218 ? -0.531 -12.119 4.391 1.00 86.56 218 ILE A C 1
ATOM 1747 O O . ILE A 1 218 ? -1.118 -11.757 5.407 1.00 86.56 218 ILE A O 1
ATOM 1751 N N . LYS A 1 219 ? 0.012 -13.339 4.275 1.00 84.62 219 LYS A N 1
ATOM 1752 C CA . LYS A 1 219 ? -0.052 -14.354 5.333 1.00 84.62 219 LYS A CA 1
ATOM 1753 C C . LYS A 1 219 ? 0.621 -13.868 6.618 1.00 84.62 219 LYS A C 1
ATOM 1755 O O . LYS A 1 219 ? 0.026 -13.981 7.682 1.00 84.62 219 LYS A O 1
ATOM 1760 N N . TYR A 1 220 ? 1.816 -13.288 6.514 1.00 83.00 220 TYR A N 1
ATOM 1761 C CA . TYR A 1 220 ? 2.532 -12.699 7.647 1.00 83.00 220 TYR A CA 1
ATOM 1762 C C . TYR A 1 220 ? 1.717 -11.597 8.332 1.00 83.00 220 TYR A C 1
ATOM 1764 O O . TYR A 1 220 ? 1.668 -11.530 9.554 1.00 83.00 220 TYR A O 1
ATOM 1772 N N . CYS A 1 221 ? 1.053 -10.735 7.559 1.00 78.75 221 CYS A N 1
ATOM 1773 C CA . CYS A 1 221 ? 0.206 -9.690 8.121 1.00 78.75 221 CYS A CA 1
ATOM 1774 C C . CYS A 1 221 ? -1.044 -10.250 8.813 1.00 78.75 221 CYS A C 1
ATOM 1776 O O . CYS A 1 221 ? -1.470 -9.693 9.821 1.00 78.75 221 CYS A O 1
ATOM 1778 N N . GLN A 1 222 ? -1.624 -11.322 8.272 1.00 78.94 222 GLN A N 1
ATOM 1779 C CA . GLN A 1 222 ? -2.842 -11.940 8.792 1.00 78.94 222 GLN A CA 1
ATOM 1780 C C . GLN A 1 222 ? -2.598 -12.824 10.021 1.00 78.94 222 GLN A C 1
ATOM 1782 O O . GLN A 1 222 ? -3.533 -13.019 10.794 1.00 78.94 222 GLN A O 1
ATOM 1787 N N . ASP A 1 223 ? -1.378 -13.335 10.213 1.00 74.88 223 ASP A N 1
ATOM 1788 C CA . ASP A 1 223 ? -0.995 -14.174 11.349 1.00 74.88 223 ASP A CA 1
ATOM 1789 C C . ASP A 1 223 ? -0.320 -13.351 12.469 1.00 74.88 223 ASP A C 1
ATOM 1791 O O . ASP A 1 223 ? 0.852 -12.968 12.354 1.00 74.88 223 ASP A O 1
ATOM 1795 N N . PRO A 1 224 ? -1.019 -13.103 13.596 1.00 61.47 224 PRO A N 1
ATOM 1796 C CA . PRO A 1 224 ? -0.471 -12.337 14.707 1.00 61.47 224 PRO A CA 1
ATOM 1797 C C . PRO A 1 224 ? 0.733 -13.018 15.365 1.00 61.47 224 PRO A C 1
ATOM 1799 O O . PRO A 1 224 ? 1.589 -12.318 15.898 1.00 61.47 224 PRO A O 1
ATOM 1802 N N . ASN A 1 225 ? 0.829 -14.352 15.343 1.00 57.19 225 ASN A N 1
ATOM 1803 C CA . ASN A 1 225 ? 1.912 -15.080 16.011 1.00 57.19 225 ASN A CA 1
ATOM 1804 C C . ASN A 1 225 ? 3.222 -14.970 15.230 1.00 57.19 225 ASN A C 1
ATOM 1806 O O . ASN A 1 225 ? 4.257 -14.662 15.820 1.00 57.19 225 ASN A O 1
ATOM 1810 N N . THR A 1 226 ? 3.164 -15.116 13.904 1.00 58.47 226 THR A N 1
ATOM 1811 C CA . THR A 1 226 ? 4.344 -14.974 13.035 1.00 58.47 226 THR A CA 1
ATOM 1812 C C . THR A 1 226 ? 4.898 -13.541 13.073 1.00 58.47 226 THR A C 1
ATOM 1814 O O . THR A 1 226 ? 6.112 -13.332 13.121 1.00 58.47 226 THR A O 1
ATOM 1817 N N . SER A 1 227 ? 4.024 -12.525 13.125 1.00 52.41 227 SER A N 1
ATOM 1818 C CA . SER A 1 227 ? 4.461 -11.129 13.268 1.00 52.41 227 SER A CA 1
ATOM 1819 C C . SER A 1 227 ? 5.083 -10.822 14.637 1.00 52.41 227 SER A C 1
ATOM 1821 O O . SER A 1 227 ? 5.909 -9.913 14.720 1.00 52.41 227 SER A O 1
ATOM 1823 N N . ARG A 1 228 ? 4.695 -11.552 15.693 1.00 52.31 228 ARG A N 1
ATOM 1824 C CA . ARG A 1 228 ? 5.229 -11.402 17.058 1.00 52.31 228 ARG A CA 1
ATOM 1825 C C . ARG A 1 228 ? 6.585 -12.085 17.226 1.00 52.31 228 ARG A C 1
ATOM 1827 O O . ARG A 1 228 ? 7.497 -11.444 17.732 1.00 52.31 228 ARG A O 1
ATOM 1834 N N . GLN A 1 229 ? 6.740 -13.313 16.729 1.00 50.97 229 GLN A N 1
ATOM 1835 C CA . GLN A 1 229 ? 8.010 -14.055 16.775 1.00 50.97 229 GLN A CA 1
ATOM 1836 C C . GLN A 1 229 ? 9.130 -13.310 16.033 1.00 50.97 229 GLN A C 1
ATOM 1838 O O . GLN A 1 229 ? 10.188 -13.057 16.599 1.00 50.97 229 GLN A O 1
ATOM 1843 N N . ALA A 1 230 ? 8.859 -12.805 14.825 1.00 49.97 230 ALA A N 1
ATOM 1844 C CA . ALA A 1 230 ? 9.844 -12.041 14.051 1.00 49.97 230 ALA A CA 1
ATOM 1845 C C . ALA A 1 230 ? 10.280 -10.714 14.710 1.00 49.97 230 ALA A C 1
ATOM 1847 O O . ALA A 1 230 ? 11.338 -10.178 14.386 1.00 49.97 230 ALA A O 1
ATOM 1848 N N . ALA A 1 231 ? 9.458 -10.149 15.601 1.00 50.00 231 ALA A N 1
ATOM 1849 C CA . ALA A 1 231 ? 9.796 -8.941 16.352 1.00 50.00 231 ALA A CA 1
ATOM 1850 C C . ALA A 1 231 ? 10.589 -9.233 17.639 1.00 50.00 231 ALA A C 1
ATOM 1852 O O . ALA A 1 231 ? 11.238 -8.328 18.168 1.00 50.00 231 ALA A O 1
ATOM 1853 N N . GLU A 1 232 ? 10.526 -10.471 18.133 1.00 45.91 232 GLU A N 1
ATOM 1854 C CA . GLU A 1 232 ? 11.245 -10.962 19.312 1.00 45.91 232 GLU A CA 1
ATOM 1855 C C . GLU A 1 232 ? 12.634 -11.528 18.935 1.00 45.91 232 GLU A C 1
ATOM 1857 O O . GLU A 1 232 ? 13.565 -11.402 19.722 1.00 45.91 232 GLU A O 1
ATOM 1862 N N . GLU A 1 233 ? 12.828 -11.998 17.696 1.00 48.59 233 GLU A N 1
ATOM 1863 C CA . GLU A 1 233 ? 14.099 -12.546 17.172 1.00 48.59 233 GLU A CA 1
ATOM 1864 C C . GLU A 1 233 ? 15.223 -11.510 16.886 1.00 48.59 233 GLU A C 1
ATOM 1866 O O . GLU A 1 233 ? 16.317 -11.885 16.468 1.00 48.59 233 GLU A O 1
ATOM 1871 N N . GLU A 1 234 ? 15.038 -10.204 17.144 1.00 44.59 234 GLU A N 1
ATOM 1872 C CA . GLU A 1 234 ? 16.149 -9.217 17.114 1.00 44.59 234 GLU A CA 1
ATOM 1873 C C . GLU A 1 234 ? 16.971 -9.174 18.431 1.00 44.59 234 GLU A C 1
ATOM 1875 O O . GLU A 1 234 ? 17.645 -8.177 18.715 1.00 44.59 234 GLU A O 1
ATOM 1880 N N . GLY A 1 235 ? 16.953 -10.247 19.232 1.00 36.72 235 GLY A N 1
ATOM 1881 C CA . GLY A 1 235 ? 17.759 -10.373 20.448 1.00 36.72 235 GLY A CA 1
ATOM 1882 C C . GLY A 1 235 ? 17.954 -11.810 20.943 1.00 36.72 235 GLY A C 1
ATOM 1883 O O . GLY A 1 235 ? 17.167 -12.268 21.756 1.00 36.72 235 GLY A O 1
ATOM 1884 N N . ASP A 1 236 ? 19.078 -12.399 20.526 1.00 31.95 236 ASP A N 1
ATOM 1885 C CA . ASP A 1 236 ? 19.794 -13.565 21.085 1.00 31.95 236 ASP A CA 1
ATOM 1886 C C . ASP A 1 236 ? 19.142 -14.965 21.006 1.00 31.95 236 ASP A C 1
ATOM 1888 O O . ASP A 1 236 ? 17.932 -15.136 21.114 1.00 31.95 236 ASP A O 1
ATOM 1892 N N . ASP A 1 237 ? 20.019 -15.948 20.779 1.00 40.06 237 ASP A N 1
ATOM 1893 C CA . ASP A 1 237 ? 19.805 -17.394 20.583 1.00 40.06 237 ASP A CA 1
ATOM 1894 C C . ASP A 1 237 ? 19.051 -18.055 21.762 1.00 40.06 237 ASP A C 1
ATOM 1896 O O . ASP A 1 237 ? 19.461 -17.890 22.910 1.00 40.06 237 ASP A O 1
ATOM 1900 N N . ASP A 1 238 ? 17.968 -18.800 21.497 1.00 31.42 238 ASP A N 1
ATOM 1901 C CA . ASP A 1 238 ? 17.852 -20.260 21.720 1.00 31.42 238 ASP A CA 1
ATOM 1902 C C . ASP A 1 238 ? 16.403 -20.771 21.513 1.00 31.42 238 ASP A C 1
ATOM 1904 O O . ASP A 1 238 ? 15.422 -20.180 21.963 1.00 31.42 238 ASP A O 1
ATOM 1908 N N . ASP A 1 239 ? 16.339 -21.952 20.896 1.00 29.78 239 ASP A N 1
ATOM 1909 C CA . ASP A 1 239 ? 15.280 -22.970 20.859 1.00 29.78 239 ASP A CA 1
ATOM 1910 C C . ASP A 1 239 ? 13.898 -22.757 20.188 1.00 29.78 239 ASP A C 1
ATOM 1912 O O . ASP A 1 239 ? 13.153 -21.793 20.340 1.00 29.78 239 ASP A O 1
ATOM 1916 N N . ALA A 1 240 ? 13.561 -23.806 19.431 1.00 33.28 240 ALA A N 1
ATOM 1917 C CA . ALA A 1 240 ? 12.502 -23.956 18.442 1.00 33.28 240 ALA A CA 1
ATOM 1918 C C . ALA A 1 240 ? 11.064 -24.036 18.991 1.00 33.28 240 ALA A C 1
ATOM 1920 O O . ALA A 1 240 ? 10.850 -24.503 20.102 1.00 33.28 240 ALA A O 1
ATOM 1921 N N . ILE A 1 241 ? 10.074 -23.781 18.118 1.00 29.45 241 ILE A N 1
ATOM 1922 C CA . ILE A 1 241 ? 8.972 -24.720 17.807 1.00 29.45 241 ILE A CA 1
ATOM 1923 C C . ILE A 1 241 ? 8.439 -24.428 16.395 1.00 29.45 241 ILE A C 1
ATOM 1925 O O . ILE A 1 241 ? 7.974 -23.339 16.070 1.00 29.45 241 ILE A O 1
ATOM 1929 N N . SER A 1 242 ? 8.481 -25.470 15.568 1.00 38.66 242 SER A N 1
ATOM 1930 C CA . SER A 1 242 ? 7.819 -25.570 14.272 1.00 38.66 242 SER A CA 1
ATOM 1931 C C . SER A 1 242 ? 6.337 -25.891 14.469 1.00 38.66 242 SER A C 1
ATOM 1933 O O . SER A 1 242 ? 6.025 -26.860 15.156 1.00 38.66 242 SER A O 1
ATOM 1935 N N . LEU A 1 243 ? 5.434 -25.152 13.817 1.00 27.38 243 LEU A N 1
ATOM 1936 C CA . LEU A 1 243 ? 4.088 -25.634 13.493 1.00 27.38 243 LEU A CA 1
ATOM 1937 C C . LEU A 1 243 ? 3.710 -25.171 12.084 1.00 27.38 243 LEU A C 1
ATOM 1939 O O . LEU A 1 243 ? 3.258 -24.055 11.842 1.00 27.38 243 LEU A O 1
ATOM 1943 N N . THR A 1 244 ? 3.913 -26.077 11.134 1.00 29.78 244 THR A N 1
ATOM 1944 C CA . THR A 1 244 ? 3.352 -26.000 9.792 1.00 29.78 244 THR A CA 1
ATOM 1945 C C . THR A 1 244 ? 1.852 -26.286 9.849 1.00 29.78 244 THR A C 1
ATOM 1947 O O . THR A 1 244 ? 1.395 -27.279 10.405 1.00 29.78 244 THR A O 1
ATOM 1950 N N . SER A 1 245 ? 1.062 -25.424 9.219 1.00 27.42 245 SER A N 1
ATOM 1951 C CA . SER A 1 245 ? -0.266 -25.778 8.718 1.00 27.42 245 SER A CA 1
ATOM 1952 C C . SER A 1 245 ? -0.343 -25.293 7.278 1.00 27.42 245 SER A C 1
ATOM 1954 O O . SER A 1 245 ? -0.443 -24.097 6.991 1.00 27.42 245 SER A O 1
ATOM 1956 N N . ALA A 1 246 ? -0.173 -26.245 6.363 1.00 25.42 246 ALA A N 1
ATOM 1957 C CA . ALA A 1 246 ? -0.439 -26.064 4.950 1.00 25.42 246 ALA A CA 1
ATOM 1958 C C . ALA A 1 246 ? -1.957 -26.093 4.757 1.00 25.42 246 ALA A C 1
ATOM 1960 O O . ALA A 1 246 ? -2.606 -27.058 5.150 1.00 25.42 246 ALA A O 1
ATOM 1961 N N . SER A 1 247 ? -2.511 -25.047 4.151 1.00 26.38 247 SER A N 1
ATOM 1962 C CA . SER A 1 247 ? -3.884 -25.074 3.656 1.00 26.38 247 SER A CA 1
ATOM 1963 C C . SER A 1 247 ? -3.827 -25.062 2.135 1.00 26.38 247 SER A C 1
ATOM 1965 O O . SER A 1 247 ? -3.346 -24.108 1.520 1.00 26.38 247 SER A O 1
ATOM 1967 N N . THR A 1 248 ? -4.221 -26.180 1.534 1.00 29.62 248 THR A N 1
ATOM 1968 C CA . THR A 1 248 ? -4.396 -26.352 0.092 1.00 29.62 248 THR A CA 1
ATOM 1969 C C . THR A 1 248 ? -5.716 -25.725 -0.331 1.00 29.62 248 THR A C 1
ATOM 1971 O O . THR A 1 248 ? -6.758 -26.108 0.190 1.00 29.62 248 THR A O 1
ATOM 1974 N N . ILE A 1 249 ? -5.685 -24.818 -1.308 1.00 32.81 249 ILE A N 1
ATOM 1975 C CA . ILE A 1 249 ? -6.888 -24.394 -2.029 1.00 32.81 249 ILE A CA 1
ATOM 1976 C C . ILE A 1 249 ? -6.709 -24.804 -3.489 1.00 32.81 249 ILE A C 1
ATOM 1978 O O . ILE A 1 249 ? -5.808 -24.316 -4.174 1.00 32.81 249 ILE A O 1
ATOM 1982 N N . THR A 1 250 ? -7.558 -25.726 -3.935 1.00 33.97 250 THR A N 1
ATOM 1983 C CA . THR A 1 250 ? -7.753 -26.096 -5.336 1.00 33.97 250 THR A CA 1
ATOM 1984 C C . THR A 1 250 ? -9.102 -25.590 -5.833 1.00 33.97 250 THR A C 1
ATOM 1986 O O . THR A 1 250 ? -10.117 -25.787 -5.177 1.00 33.97 250 THR A O 1
ATOM 1989 N N . ASP A 1 251 ? -9.027 -25.063 -7.050 1.00 30.64 251 ASP A N 1
ATOM 1990 C CA . ASP A 1 251 ? -9.989 -25.061 -8.154 1.00 30.64 251 ASP A CA 1
ATOM 1991 C C . ASP A 1 251 ? -11.168 -24.072 -8.259 1.00 30.64 251 ASP A C 1
ATOM 1993 O O . ASP A 1 251 ? -11.916 -23.816 -7.326 1.00 30.64 251 ASP A O 1
ATOM 1997 N N . ALA A 1 252 ? -11.294 -23.586 -9.506 1.00 30.55 252 ALA A N 1
ATOM 1998 C CA . ALA A 1 252 ? -12.248 -22.654 -10.123 1.00 30.55 252 ALA A CA 1
ATOM 1999 C C . ALA A 1 252 ? -12.207 -21.161 -9.699 1.00 30.55 252 ALA A C 1
ATOM 2001 O O . ALA A 1 252 ? -12.372 -20.777 -8.546 1.00 30.55 252 ALA A O 1
ATOM 2002 N N . LEU A 1 253 ? -11.978 -20.281 -10.688 1.00 35.06 253 LEU A N 1
ATOM 2003 C CA . LEU A 1 253 ? -11.794 -18.829 -10.541 1.00 35.06 253 LEU A CA 1
ATOM 2004 C C . LEU A 1 253 ? -13.048 -18.039 -10.966 1.00 35.06 253 LEU A C 1
ATOM 2006 O O . LEU A 1 253 ? -13.294 -17.904 -12.166 1.00 35.06 253 LEU A O 1
ATOM 2010 N N . PRO A 1 254 ? -13.746 -17.368 -10.036 1.00 39.75 254 PRO A N 1
ATOM 2011 C CA . PRO A 1 254 ? -14.339 -16.069 -10.307 1.00 39.75 254 PRO A CA 1
ATOM 2012 C C . PRO A 1 254 ? -13.217 -15.027 -10.435 1.00 39.75 254 PRO A C 1
ATOM 2014 O O . PRO A 1 254 ? -12.161 -15.127 -9.802 1.00 39.75 254 PRO A O 1
ATOM 2017 N N . THR A 1 255 ? -13.427 -14.021 -11.280 1.00 46.12 255 THR A N 1
ATOM 2018 C CA . THR A 1 255 ? -12.488 -12.923 -11.547 1.00 46.12 255 THR A CA 1
ATOM 2019 C C . THR A 1 255 ? -12.014 -12.269 -10.241 1.00 46.12 255 THR A C 1
ATOM 2021 O O . THR A 1 255 ? -12.779 -11.558 -9.598 1.00 46.12 255 THR A O 1
ATOM 2024 N N . ARG A 1 256 ? -10.753 -12.491 -9.836 1.00 67.69 256 ARG A N 1
ATOM 2025 C CA . ARG A 1 256 ? -10.182 -11.862 -8.632 1.00 67.69 256 ARG A CA 1
ATOM 2026 C C . ARG A 1 256 ? -10.116 -10.344 -8.833 1.00 67.69 256 ARG A C 1
ATOM 2028 O O . ARG A 1 256 ? -9.491 -9.869 -9.782 1.00 67.69 256 ARG A O 1
ATOM 2035 N N . SER A 1 257 ? -10.740 -9.587 -7.936 1.00 77.56 257 SER A N 1
ATOM 2036 C CA . SER A 1 257 ? -10.696 -8.123 -7.888 1.00 77.56 257 SER A CA 1
ATOM 2037 C C . SER A 1 257 ? -10.384 -7.647 -6.475 1.00 77.56 257 SER A C 1
ATOM 2039 O O . SER A 1 257 ? -10.655 -8.350 -5.506 1.00 77.56 257 SER A O 1
ATOM 2041 N N . LEU A 1 258 ? -9.831 -6.438 -6.349 1.00 83.81 258 LEU A N 1
ATOM 2042 C CA . LEU A 1 258 ? -9.781 -5.772 -5.047 1.00 83.81 258 LEU A CA 1
ATOM 2043 C C . LEU A 1 258 ? -11.216 -5.562 -4.528 1.00 83.81 258 LEU A C 1
ATOM 2045 O O . LEU A 1 258 ? -12.052 -5.134 -5.333 1.00 83.81 258 LEU A O 1
ATOM 2049 N N . PRO A 1 259 ? -11.491 -5.818 -3.233 1.00 84.94 259 PRO A N 1
ATOM 2050 C CA . PRO A 1 259 ? -12.760 -5.444 -2.617 1.00 84.94 259 PRO A CA 1
ATOM 2051 C C . PRO A 1 259 ? -12.996 -3.941 -2.758 1.00 84.94 259 PRO A C 1
ATOM 2053 O O . PRO A 1 259 ? -12.038 -3.154 -2.709 1.00 84.94 259 PRO A O 1
ATOM 2056 N N . ARG A 1 260 ? -14.255 -3.543 -2.946 1.00 86.19 260 ARG A N 1
ATOM 2057 C CA . ARG A 1 260 ? -14.610 -2.121 -3.045 1.00 86.19 260 ARG A CA 1
ATOM 2058 C C . ARG A 1 260 ? -14.502 -1.475 -1.673 1.00 86.19 260 ARG A C 1
ATOM 2060 O O . ARG A 1 260 ? -14.823 -2.099 -0.667 1.00 86.19 260 ARG A O 1
ATOM 2067 N N . LEU A 1 261 ? -14.140 -0.197 -1.617 1.00 83.44 261 LEU A N 1
ATOM 2068 C CA . LEU A 1 261 ? -14.084 0.529 -0.348 1.00 83.44 261 LEU A CA 1
ATOM 2069 C C . LEU A 1 261 ? -15.441 0.522 0.376 1.00 83.44 261 LEU A C 1
ATOM 2071 O O . LEU A 1 261 ? -15.472 0.367 1.589 1.00 83.44 261 LEU A O 1
ATOM 2075 N N . ALA A 1 262 ? -16.551 0.599 -0.366 1.00 84.56 262 ALA A N 1
ATOM 2076 C CA . ALA A 1 262 ? -17.906 0.527 0.189 1.00 84.56 262 ALA A CA 1
ATOM 2077 C C . ALA A 1 262 ? -18.247 -0.829 0.842 1.00 84.56 262 ALA A C 1
ATOM 2079 O O . ALA A 1 262 ? -19.142 -0.897 1.676 1.00 84.56 262 ALA A O 1
ATOM 2080 N N . GLU A 1 263 ? -17.551 -1.907 0.467 1.00 83.50 263 GLU A N 1
ATOM 2081 C CA . GLU A 1 263 ? -17.705 -3.231 1.088 1.00 83.50 263 GLU A CA 1
ATOM 2082 C C . GLU A 1 263 ? -16.870 -3.347 2.373 1.00 83.50 263 GLU A C 1
ATOM 2084 O O . GLU A 1 263 ? -17.178 -4.159 3.241 1.00 83.50 263 GLU A O 1
ATOM 2089 N N . LEU A 1 264 ? -15.811 -2.539 2.492 1.00 80.62 264 LEU A N 1
ATOM 2090 C CA . LEU A 1 264 ? -14.855 -2.575 3.598 1.00 80.62 264 LEU A CA 1
ATOM 2091 C C . LEU A 1 264 ? -15.181 -1.564 4.703 1.00 80.62 264 LEU A C 1
ATOM 2093 O O . LEU A 1 264 ? -14.975 -1.860 5.875 1.00 80.62 264 LEU A O 1
ATOM 2097 N N . SER A 1 265 ? -15.674 -0.381 4.334 1.00 79.81 265 SER A N 1
ATOM 2098 C CA . SER A 1 265 ? -15.970 0.728 5.240 1.00 79.81 265 SER A CA 1
ATOM 2099 C C . SER A 1 265 ? -17.453 1.078 5.157 1.00 79.81 265 SER A C 1
ATOM 2101 O O . SER A 1 265 ? -17.932 1.591 4.142 1.00 79.81 265 SER A O 1
ATOM 2103 N N . LYS A 1 266 ? -18.190 0.804 6.237 1.00 73.75 266 LYS A N 1
ATOM 2104 C CA . LYS A 1 266 ? -19.557 1.302 6.415 1.00 73.75 266 LYS A CA 1
ATOM 2105 C C . LYS A 1 266 ? -19.448 2.744 6.920 1.00 73.75 266 LYS A C 1
ATOM 2107 O O . LYS A 1 266 ? -18.935 2.962 8.003 1.00 73.75 266 LYS A O 1
ATOM 2112 N N . GLY A 1 267 ? -19.860 3.733 6.126 1.00 64.25 267 GLY A N 1
ATOM 2113 C CA . GLY A 1 267 ? -19.936 5.129 6.590 1.00 64.25 267 GLY A CA 1
ATOM 2114 C C . GLY A 1 267 ? -18.597 5.838 6.863 1.00 64.25 267 GLY A C 1
ATOM 2115 O O . GLY A 1 267 ? -18.535 6.655 7.767 1.00 64.25 267 GLY A O 1
ATOM 2116 N N . GLN A 1 268 ? -17.534 5.552 6.097 1.00 65.94 268 GLN A N 1
ATOM 2117 C CA . GLN A 1 268 ? -16.178 6.129 6.270 1.00 65.94 268 GLN A CA 1
ATOM 2118 C C . GLN A 1 268 ? -15.450 5.736 7.566 1.00 65.94 268 GLN A C 1
ATOM 2120 O O . GLN A 1 268 ? -14.369 6.259 7.865 1.00 65.94 268 GLN A O 1
ATOM 2125 N N . GLU A 1 269 ? -15.978 4.756 8.296 1.00 71.31 269 GLU A N 1
ATOM 2126 C CA . GLU A 1 269 ? -15.306 4.223 9.469 1.00 71.31 269 GLU A CA 1
ATOM 2127 C C . GLU A 1 269 ? -13.981 3.525 9.116 1.00 71.31 269 GLU A C 1
ATOM 2129 O O . GLU A 1 269 ? -13.853 2.914 8.040 1.00 71.31 269 GLU A O 1
ATOM 2134 N N . PRO A 1 270 ? -12.980 3.598 10.014 1.00 75.94 270 PRO A N 1
ATOM 2135 C CA . PRO A 1 270 ? -11.758 2.820 9.898 1.00 75.94 270 PRO A CA 1
ATOM 2136 C C . PRO A 1 270 ? -12.056 1.321 9.809 1.00 75.94 270 PRO A C 1
ATOM 2138 O O . PRO A 1 270 ? -12.853 0.783 10.570 1.00 75.94 270 PRO A O 1
ATOM 2141 N N . PHE A 1 271 ? -11.374 0.624 8.905 1.00 79.88 271 PHE A N 1
ATOM 2142 C CA . PHE A 1 271 ? -11.532 -0.815 8.706 1.00 79.88 271 PHE A CA 1
ATOM 2143 C C . PHE A 1 271 ? -10.179 -1.514 8.682 1.00 79.88 271 PHE A C 1
ATOM 2145 O O . PHE A 1 271 ? -9.151 -0.924 8.336 1.00 79.88 271 PHE A O 1
ATOM 2152 N N . LYS A 1 272 ? -10.165 -2.806 9.014 1.00 79.12 272 LYS A N 1
ATOM 2153 C CA . LYS A 1 272 ? -8.939 -3.607 8.971 1.00 79.12 272 LYS A CA 1
ATOM 2154 C C . LYS A 1 272 ? -8.615 -3.983 7.528 1.00 79.12 272 LYS A C 1
ATOM 2156 O O . LYS A 1 272 ? -9.359 -4.721 6.886 1.00 79.12 272 LYS A O 1
ATOM 2161 N N . CYS A 1 273 ? -7.490 -3.495 7.010 1.00 82.75 273 CYS A N 1
ATOM 2162 C CA . CYS A 1 273 ? -7.084 -3.752 5.632 1.00 82.75 273 CYS A CA 1
ATOM 2163 C C . CYS A 1 273 ? -6.757 -5.245 5.413 1.00 82.75 273 CYS A C 1
ATOM 2165 O O . CYS A 1 273 ? -5.886 -5.774 6.104 1.00 82.75 273 CYS A O 1
ATOM 2167 N N . PRO A 1 274 ? -7.342 -5.931 4.412 1.00 84.88 274 PRO A N 1
ATOM 2168 C CA . PRO A 1 274 ? -7.087 -7.356 4.161 1.00 84.88 274 PRO A CA 1
ATOM 2169 C C . PRO A 1 274 ? -5.659 -7.681 3.686 1.00 84.88 274 PRO A C 1
ATOM 2171 O O . PRO A 1 274 ? -5.262 -8.846 3.697 1.00 84.88 274 PRO A O 1
ATOM 2174 N N . ILE A 1 275 ? -4.891 -6.673 3.251 1.00 85.12 275 ILE A N 1
ATOM 2175 C CA . ILE A 1 275 ? -3.543 -6.840 2.685 1.00 85.12 275 ILE A CA 1
ATOM 2176 C C . ILE A 1 275 ? -2.481 -6.668 3.768 1.00 85.12 275 ILE A C 1
ATOM 2178 O O . ILE A 1 275 ? -1.690 -7.575 4.004 1.00 85.12 275 ILE A O 1
ATOM 2182 N N . CYS A 1 276 ? -2.461 -5.516 4.440 1.00 82.50 276 CYS A N 1
ATOM 2183 C CA . CYS A 1 276 ? -1.455 -5.214 5.459 1.00 82.50 276 CYS A CA 1
ATOM 2184 C C . CYS A 1 276 ? -1.937 -5.477 6.891 1.00 82.50 276 CYS A C 1
ATOM 2186 O O . CYS A 1 276 ? -1.146 -5.367 7.827 1.00 82.50 276 CYS A O 1
ATOM 2188 N N . SER A 1 277 ? -3.211 -5.841 7.078 1.00 78.44 277 SER A N 1
ATOM 2189 C CA . SER A 1 277 ? -3.829 -6.130 8.382 1.00 78.44 277 SER A CA 1
ATOM 2190 C C . SER A 1 277 ? -3.699 -5.007 9.410 1.00 78.44 277 SER A C 1
ATOM 2192 O O . SER A 1 277 ? -3.752 -5.278 10.601 1.00 78.44 277 SER A O 1
ATOM 2194 N N . THR A 1 278 ? -3.535 -3.767 8.939 1.00 73.81 278 THR A N 1
ATOM 2195 C CA . THR A 1 278 ? -3.601 -2.553 9.766 1.00 73.81 278 THR A CA 1
ATOM 2196 C C . THR A 1 278 ? -4.941 -1.875 9.562 1.00 73.81 278 THR A C 1
ATOM 2198 O O . THR A 1 278 ? -5.532 -1.995 8.480 1.00 73.81 278 THR A O 1
ATOM 2201 N N . LEU A 1 279 ? -5.411 -1.143 10.565 1.00 74.69 279 LEU A N 1
ATOM 2202 C CA . LEU A 1 279 ? -6.567 -0.279 10.392 1.00 74.69 279 LEU A CA 1
ATOM 2203 C C . LEU A 1 279 ? -6.247 0.868 9.440 1.00 74.69 279 LEU A C 1
ATOM 2205 O O . LEU A 1 279 ? -5.187 1.490 9.501 1.00 74.69 279 LEU A O 1
ATOM 2209 N N . GLN A 1 280 ? -7.172 1.128 8.528 1.00 77.06 280 GLN A N 1
ATOM 2210 C CA . GLN A 1 280 ? -7.067 2.180 7.532 1.00 77.06 280 GLN A CA 1
ATOM 2211 C C . GLN A 1 280 ? -8.405 2.897 7.400 1.00 77.06 280 GLN A C 1
ATOM 2213 O O . GLN A 1 280 ? -9.464 2.301 7.568 1.00 77.06 280 GLN A O 1
ATOM 2218 N N . SER A 1 281 ? -8.352 4.175 7.043 1.00 80.62 281 SER A N 1
ATOM 2219 C CA . SER A 1 281 ? -9.516 4.954 6.628 1.00 80.62 281 SER A CA 1
ATOM 2220 C C . SER A 1 281 ? -9.159 5.694 5.341 1.00 80.62 281 SER A C 1
ATOM 2222 O O . SER A 1 281 ? -8.042 6.203 5.189 1.00 80.62 281 SER A O 1
ATOM 2224 N N . PHE A 1 282 ? -10.089 5.695 4.388 1.00 80.38 282 PHE A N 1
ATOM 2225 C CA . PHE A 1 282 ? -9.919 6.324 3.085 1.00 80.38 282 PHE A CA 1
ATOM 2226 C C . PHE A 1 282 ? -11.176 7.096 2.707 1.00 80.38 282 PHE A C 1
ATOM 2228 O O . PHE A 1 282 ? -12.284 6.585 2.803 1.00 80.38 282 PHE A O 1
ATOM 2235 N N . GLU A 1 283 ? -10.980 8.294 2.169 1.00 80.38 283 GLU A N 1
ATOM 2236 C CA . GLU A 1 283 ? -12.070 9.136 1.662 1.00 80.38 283 GLU A CA 1
ATOM 2237 C C . GLU A 1 283 ? -12.537 8.724 0.257 1.00 80.38 283 GLU A C 1
ATOM 2239 O O . GLU A 1 283 ? -13.602 9.133 -0.197 1.00 80.38 283 GLU A O 1
ATOM 2244 N N . SER A 1 284 ? -11.732 7.944 -0.477 1.00 84.06 284 SER A N 1
ATOM 2245 C CA . SER A 1 284 ? -12.016 7.609 -1.873 1.00 84.06 284 SER A CA 1
ATOM 2246 C C . SER A 1 284 ? -11.535 6.216 -2.269 1.00 84.06 284 SER A C 1
ATOM 2248 O O . SER A 1 284 ? -10.480 5.743 -1.843 1.00 84.06 284 SER A O 1
ATOM 2250 N N . GLU A 1 285 ? -12.246 5.604 -3.216 1.00 86.31 285 GLU A N 1
ATOM 2251 C CA . GLU A 1 285 ? -11.838 4.345 -3.853 1.00 86.31 285 GLU A CA 1
ATOM 2252 C C . GLU A 1 285 ? -10.427 4.445 -4.467 1.00 86.31 285 GLU A C 1
ATOM 2254 O O . GLU A 1 285 ? -9.648 3.493 -4.471 1.00 86.31 285 GLU A O 1
ATOM 2259 N N . LYS A 1 286 ? -10.052 5.627 -4.973 1.00 84.25 286 LYS A N 1
ATOM 2260 C CA . LYS A 1 286 ? -8.733 5.860 -5.569 1.00 84.25 286 LYS A CA 1
ATOM 2261 C C . LYS A 1 286 ? -7.614 5.773 -4.529 1.00 84.25 286 LYS A C 1
ATOM 2263 O O . LYS A 1 286 ? -6.587 5.158 -4.818 1.00 84.25 286 LYS A O 1
ATOM 2268 N N . SER A 1 287 ? -7.783 6.386 -3.356 1.00 84.62 287 SER A N 1
ATOM 2269 C CA . SER A 1 287 ? -6.779 6.335 -2.284 1.00 84.62 287 SER A CA 1
ATOM 2270 C C . SER A 1 287 ? -6.664 4.932 -1.687 1.00 84.62 287 SER A C 1
ATOM 2272 O O . SER A 1 287 ? -5.540 4.471 -1.484 1.00 84.62 287 SER A O 1
ATOM 2274 N N . TRP A 1 288 ? -7.785 4.214 -1.546 1.00 87.06 288 TRP A N 1
ATOM 2275 C CA . TRP A 1 288 ? -7.796 2.791 -1.187 1.00 87.06 288 TRP A CA 1
ATOM 2276 C C . TRP A 1 288 ? -6.969 1.942 -2.163 1.00 87.06 288 TRP A C 1
ATOM 2278 O O . TRP A 1 288 ? -6.031 1.252 -1.761 1.00 87.06 288 TRP A O 1
ATOM 2288 N N . ARG A 1 289 ? -7.243 2.041 -3.470 1.00 87.06 289 ARG A N 1
ATOM 2289 C CA . ARG A 1 289 ? -6.515 1.268 -4.491 1.00 87.06 289 ARG A CA 1
ATOM 2290 C C . ARG A 1 289 ? -5.023 1.594 -4.522 1.00 87.06 289 ARG A C 1
ATOM 2292 O O . ARG A 1 289 ? -4.207 0.691 -4.688 1.00 87.06 289 ARG A O 1
ATOM 2299 N N . LEU A 1 290 ? -4.656 2.868 -4.361 1.00 84.31 290 LEU A N 1
ATOM 2300 C CA . LEU A 1 290 ? -3.251 3.279 -4.283 1.00 84.31 290 LEU A CA 1
ATOM 2301 C C . LEU A 1 290 ? -2.543 2.640 -3.084 1.00 84.31 290 LEU A C 1
ATOM 2303 O O . LEU A 1 290 ? -1.430 2.144 -3.247 1.00 84.31 290 LEU A O 1
ATOM 2307 N N . HIS A 1 291 ? -3.185 2.610 -1.913 1.00 87.50 291 HIS A N 1
ATOM 2308 C CA . HIS A 1 291 ? -2.664 1.904 -0.742 1.00 87.50 291 HIS A CA 1
ATOM 2309 C C . HIS A 1 291 ? -2.513 0.403 -1.017 1.00 87.50 291 HIS A C 1
ATOM 2311 O O . HIS A 1 291 ? -1.423 -0.140 -0.853 1.00 87.50 291 HIS A O 1
ATOM 2317 N N . ALA A 1 292 ? -3.562 -0.247 -1.526 1.00 89.31 292 ALA A N 1
ATOM 2318 C CA . ALA A 1 292 ? -3.555 -1.680 -1.804 1.00 89.31 292 ALA A CA 1
ATOM 2319 C C . ALA A 1 292 ? -2.401 -2.098 -2.737 1.00 89.31 292 ALA A C 1
ATOM 2321 O O . ALA A 1 292 ? -1.661 -3.036 -2.435 1.00 89.31 292 ALA A O 1
ATOM 2322 N N . PHE A 1 293 ? -2.197 -1.378 -3.848 1.00 88.56 293 PHE A N 1
ATOM 2323 C CA . PHE A 1 293 ? -1.113 -1.680 -4.792 1.00 88.56 293 PHE A CA 1
ATOM 2324 C C . PHE A 1 293 ? 0.281 -1.340 -4.260 1.00 88.56 293 PHE A C 1
ATOM 2326 O O . PHE A 1 293 ? 1.261 -1.990 -4.644 1.00 88.56 293 PHE A O 1
ATOM 2333 N N . ARG A 1 294 ? 0.374 -0.349 -3.368 1.00 88.00 294 ARG A N 1
ATOM 2334 C CA . ARG A 1 294 ? 1.623 0.011 -2.701 1.00 88.00 294 ARG A CA 1
ATOM 2335 C C . ARG A 1 294 ? 2.070 -1.065 -1.727 1.00 88.00 294 ARG A C 1
ATOM 2337 O O . ARG A 1 294 ? 3.219 -1.501 -1.807 1.00 88.00 294 ARG A O 1
ATOM 2344 N N . ASP A 1 295 ? 1.165 -1.517 -0.872 1.00 86.62 295 ASP A N 1
ATOM 2345 C CA . ASP A 1 295 ? 1.466 -2.480 0.184 1.00 86.62 295 ASP A CA 1
ATOM 2346 C C . ASP A 1 295 ? 1.744 -3.873 -0.389 1.00 86.62 295 ASP A C 1
ATOM 2348 O O . ASP A 1 295 ? 2.706 -4.527 0.011 1.00 86.62 295 ASP A O 1
ATOM 2352 N N . ILE A 1 296 ? 1.000 -4.291 -1.421 1.00 89.88 296 ILE A N 1
ATOM 2353 C CA . ILE A 1 296 ? 1.254 -5.560 -2.121 1.00 89.88 296 ILE A CA 1
ATOM 2354 C C . ILE A 1 296 ? 2.471 -5.499 -3.069 1.00 89.88 296 ILE A C 1
ATOM 2356 O O . ILE A 1 296 ? 2.800 -6.483 -3.730 1.00 89.88 296 ILE A O 1
ATOM 2360 N N . LYS A 1 297 ? 3.137 -4.344 -3.193 1.00 92.06 297 LYS A N 1
ATOM 2361 C CA . LYS A 1 297 ? 4.241 -4.104 -4.138 1.00 92.06 297 LYS A CA 1
ATOM 2362 C C . LYS A 1 297 ? 3.919 -4.616 -5.550 1.00 92.06 297 LYS A C 1
ATOM 2364 O O . LYS A 1 297 ? 4.519 -5.575 -6.050 1.00 92.06 297 LYS A O 1
ATOM 2369 N N . ALA A 1 298 ? 2.910 -4.006 -6.177 1.00 92.56 298 ALA A N 1
ATOM 2370 C CA . ALA A 1 298 ? 2.306 -4.486 -7.421 1.00 92.56 298 ALA A CA 1
ATOM 2371 C C . ALA A 1 298 ? 3.255 -4.531 -8.634 1.00 92.56 298 ALA A C 1
ATOM 2373 O O . ALA A 1 298 ? 2.985 -5.281 -9.574 1.00 92.56 298 ALA A O 1
ATOM 2374 N N . TYR A 1 299 ? 4.382 -3.812 -8.610 1.00 94.25 299 TYR A N 1
ATOM 2375 C CA . TYR A 1 299 ? 5.234 -3.646 -9.789 1.00 94.25 299 TYR A CA 1
ATOM 2376 C C . TYR A 1 299 ? 6.574 -4.385 -9.690 1.00 94.25 299 TYR A C 1
ATOM 2378 O O . TYR A 1 299 ? 7.199 -4.425 -8.630 1.00 94.25 299 TYR A O 1
ATOM 2386 N N . VAL A 1 300 ? 7.042 -4.931 -10.812 1.00 93.94 300 VAL A N 1
ATOM 2387 C CA . VAL A 1 300 ? 8.324 -5.628 -10.999 1.00 93.94 300 VAL A CA 1
ATOM 2388 C C . VAL A 1 300 ? 8.995 -5.165 -12.288 1.00 93.94 300 VAL A C 1
ATOM 2390 O O . VAL A 1 300 ? 8.321 -4.778 -13.237 1.00 93.94 300 VAL A O 1
ATOM 2393 N N . CYS A 1 301 ? 10.325 -5.238 -12.361 1.00 94.00 301 CYS A N 1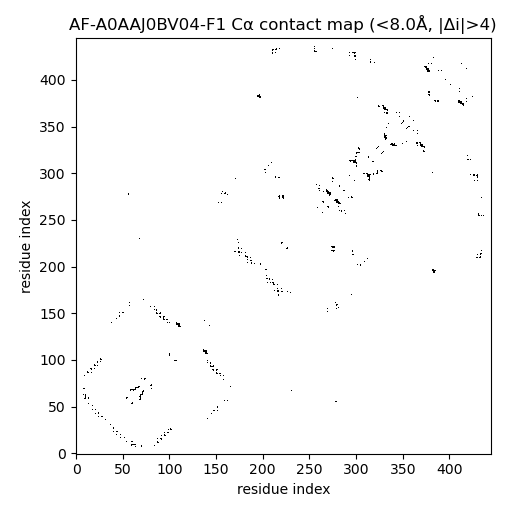
ATOM 2394 C CA . CYS A 1 301 ? 11.043 -4.946 -13.605 1.00 94.00 301 CYS A CA 1
ATOM 2395 C C . CYS A 1 301 ? 10.691 -5.964 -14.709 1.00 94.00 301 CYS A C 1
ATOM 2397 O O . CYS A 1 301 ? 10.825 -7.174 -14.501 1.00 94.00 301 CYS A O 1
ATOM 2399 N N . THR A 1 302 ? 10.288 -5.461 -15.879 1.00 91.75 302 THR A N 1
ATOM 2400 C CA . THR A 1 302 ? 9.797 -6.222 -17.040 1.00 91.75 302 THR A CA 1
ATOM 2401 C C . THR A 1 302 ? 10.796 -6.338 -18.190 1.00 91.75 302 THR A C 1
ATOM 2403 O O . THR A 1 302 ? 10.504 -7.029 -19.160 1.00 91.75 302 THR A O 1
ATOM 2406 N N . VAL A 1 303 ? 11.971 -5.703 -18.092 1.00 86.06 303 VAL A N 1
ATOM 2407 C CA . VAL A 1 303 ? 12.950 -5.644 -19.199 1.00 86.06 303 VAL A CA 1
ATOM 2408 C C . VAL A 1 303 ? 14.316 -6.243 -18.846 1.00 86.06 303 VAL A C 1
ATOM 2410 O O . VAL A 1 303 ? 14.927 -6.880 -19.694 1.00 86.06 303 VAL A O 1
ATOM 2413 N N . GLY A 1 304 ? 14.811 -6.062 -17.618 1.00 76.06 304 GLY A N 1
ATOM 2414 C CA . GLY A 1 304 ? 16.165 -6.492 -17.251 1.00 76.06 304 GLY A CA 1
ATOM 2415 C C . GLY A 1 304 ? 16.230 -7.895 -16.670 1.00 76.06 304 GLY A C 1
ATOM 2416 O O . GLY A 1 304 ? 15.641 -8.118 -15.616 1.00 76.06 304 GLY A O 1
ATOM 2417 N N . GLU A 1 305 ? 16.976 -8.808 -17.288 1.00 70.31 305 GLU A N 1
ATOM 2418 C CA . GLU A 1 305 ? 17.209 -10.166 -16.774 1.00 70.31 305 GLU A CA 1
ATOM 2419 C C . GLU A 1 305 ? 18.060 -10.136 -15.489 1.00 70.31 305 GLU A C 1
ATOM 2421 O O . GLU A 1 305 ? 17.596 -10.588 -14.441 1.00 70.31 305 GLU A O 1
ATOM 2426 N N . ASP A 1 306 ? 19.199 -9.437 -15.506 1.00 73.81 306 ASP A N 1
ATOM 2427 C CA . ASP A 1 306 ? 20.149 -9.421 -14.388 1.00 73.81 306 ASP A CA 1
ATOM 2428 C C . ASP A 1 306 ? 19.945 -8.257 -13.394 1.00 73.81 306 ASP A C 1
ATOM 2430 O O . ASP A 1 306 ? 19.575 -7.130 -13.741 1.00 73.81 306 ASP A O 1
ATOM 2434 N N . GLY A 1 307 ? 20.207 -8.519 -12.107 1.00 79.00 307 GLY A N 1
ATOM 2435 C CA . GLY A 1 307 ? 20.260 -7.496 -11.046 1.00 79.00 307 GLY A CA 1
ATOM 2436 C C . GLY A 1 307 ? 18.906 -6.945 -10.567 1.00 79.00 307 GLY A C 1
ATOM 2437 O O . GLY A 1 307 ? 18.864 -5.991 -9.772 1.00 79.00 307 GLY A O 1
ATOM 2438 N N . CYS A 1 308 ? 17.793 -7.528 -11.032 1.00 85.44 308 CYS A N 1
ATOM 2439 C CA . CYS A 1 308 ? 16.429 -7.064 -10.736 1.00 85.44 308 CYS A CA 1
ATOM 2440 C C . CYS A 1 308 ? 15.484 -8.133 -10.164 1.00 85.44 308 CYS A C 1
ATOM 2442 O O . CYS A 1 308 ? 14.354 -7.808 -9.808 1.00 85.44 308 CYS A O 1
ATOM 2444 N N . GLU A 1 309 ? 15.939 -9.379 -10.015 1.00 79.88 309 GLU A N 1
ATOM 2445 C CA . GLU A 1 309 ? 15.126 -10.545 -9.620 1.00 79.88 309 GLU A CA 1
ATOM 2446 C C . GLU A 1 309 ? 14.317 -10.349 -8.331 1.00 79.88 309 GLU A C 1
ATOM 2448 O O . GLU A 1 309 ? 13.183 -10.811 -8.208 1.00 79.88 309 GLU A O 1
ATOM 2453 N N . ASN A 1 310 ? 14.884 -9.624 -7.366 1.00 77.06 310 ASN A N 1
ATOM 2454 C CA . ASN A 1 310 ? 14.281 -9.421 -6.051 1.00 77.06 310 ASN A CA 1
ATOM 2455 C C . ASN A 1 310 ? 13.653 -8.033 -5.859 1.00 77.06 310 ASN A C 1
ATOM 2457 O O . ASN A 1 310 ? 13.199 -7.720 -4.758 1.00 77.06 310 ASN A O 1
ATOM 2461 N N . LYS A 1 311 ? 13.599 -7.201 -6.907 1.00 85.56 311 LYS A N 1
ATOM 2462 C CA . LYS A 1 311 ? 13.075 -5.832 -6.818 1.00 85.56 311 LYS A CA 1
ATOM 2463 C C . LYS A 1 311 ? 11.573 -5.804 -7.095 1.00 85.56 311 LYS A C 1
ATOM 2465 O O . LYS A 1 311 ? 11.139 -5.934 -8.237 1.00 85.56 311 LYS A O 1
ATOM 2470 N N . LEU A 1 312 ? 10.798 -5.597 -6.033 1.00 91.12 312 LEU A N 1
ATOM 2471 C CA . LEU A 1 312 ? 9.375 -5.277 -6.103 1.00 91.12 312 LEU A CA 1
ATOM 2472 C C . LEU A 1 312 ? 9.170 -3.819 -5.684 1.00 91.12 312 LEU A C 1
ATOM 2474 O O . LEU A 1 312 ? 9.774 -3.353 -4.715 1.00 91.12 312 LEU A O 1
ATOM 2478 N N . PHE A 1 313 ? 8.292 -3.116 -6.387 1.00 90.44 313 PHE A N 1
ATOM 2479 C CA . PHE A 1 313 ? 8.002 -1.705 -6.166 1.00 90.44 313 PHE A CA 1
ATOM 2480 C C . PHE A 1 313 ? 6.527 -1.533 -5.793 1.00 90.44 313 PHE A C 1
ATOM 2482 O O . PHE A 1 313 ? 5.644 -2.137 -6.402 1.00 90.44 313 PHE A O 1
ATOM 2489 N N . GLY A 1 314 ? 6.257 -0.686 -4.798 1.00 84.31 314 GLY A N 1
ATOM 2490 C CA . GLY A 1 314 ? 4.894 -0.272 -4.438 1.00 84.31 314 GLY A CA 1
ATOM 2491 C C . GLY A 1 314 ? 4.326 0.824 -5.337 1.00 84.31 314 GLY A C 1
ATOM 2492 O O . GLY A 1 314 ? 3.125 1.054 -5.359 1.00 84.31 314 GLY A O 1
ATOM 2493 N N . ASP A 1 315 ? 5.177 1.500 -6.098 1.00 82.81 315 ASP A N 1
ATOM 2494 C CA . ASP A 1 315 ? 4.796 2.693 -6.836 1.00 82.81 315 ASP A CA 1
ATOM 2495 C C . ASP A 1 315 ? 5.152 2.582 -8.326 1.00 82.81 315 ASP A C 1
ATOM 2497 O O . ASP A 1 315 ? 6.233 2.104 -8.694 1.00 82.81 315 ASP A O 1
ATOM 2501 N N . ARG A 1 316 ? 4.221 3.039 -9.179 1.00 87.69 316 ARG A N 1
ATOM 2502 C CA . ARG A 1 316 ? 4.346 2.996 -10.645 1.00 87.69 316 ARG A CA 1
ATOM 2503 C C . ARG A 1 316 ? 5.513 3.847 -11.117 1.00 87.69 316 ARG A C 1
ATOM 2505 O O . ARG A 1 316 ? 6.214 3.449 -12.045 1.00 87.69 316 ARG A O 1
ATOM 2512 N N . ASP A 1 317 ? 5.702 5.017 -10.510 1.00 84.00 317 ASP A N 1
ATOM 2513 C CA . ASP A 1 317 ? 6.752 5.951 -10.909 1.00 84.00 317 ASP A CA 1
ATOM 2514 C C . ASP A 1 317 ? 8.128 5.399 -10.555 1.00 84.00 317 ASP A C 1
ATOM 2516 O O . ASP A 1 317 ? 9.041 5.453 -11.373 1.00 84.00 317 ASP A O 1
ATOM 2520 N N . SER A 1 318 ? 8.254 4.783 -9.383 1.00 87.81 318 SER A N 1
ATOM 2521 C CA . SER A 1 318 ? 9.482 4.145 -8.914 1.00 87.81 318 SER A CA 1
ATOM 2522 C C . SER A 1 318 ? 9.910 2.980 -9.810 1.00 87.81 318 SER A C 1
ATOM 2524 O O . SER A 1 318 ? 11.068 2.922 -10.229 1.00 87.81 318 SER A O 1
ATOM 2526 N N . TRP A 1 319 ? 8.978 2.082 -10.153 1.00 93.56 319 TRP A N 1
ATOM 2527 C CA . TRP A 1 319 ? 9.234 0.985 -11.093 1.00 93.56 319 TRP A CA 1
ATOM 2528 C C . TRP A 1 319 ? 9.623 1.506 -12.479 1.00 93.56 319 TRP A C 1
ATOM 2530 O O . TRP A 1 319 ? 10.635 1.093 -13.045 1.00 93.56 319 TRP A O 1
ATOM 2540 N N . PHE A 1 320 ? 8.834 2.430 -13.028 1.00 90.12 320 PHE A N 1
ATOM 2541 C CA . PHE A 1 320 ? 9.048 2.877 -14.396 1.00 90.12 320 PHE A CA 1
ATOM 2542 C C . PHE A 1 320 ? 10.312 3.722 -14.523 1.00 90.12 320 PHE A C 1
ATOM 2544 O O . PHE A 1 320 ? 11.055 3.562 -15.484 1.00 90.12 320 PHE A O 1
ATOM 2551 N N . LYS A 1 321 ? 10.614 4.564 -13.528 1.00 88.00 321 LYS A N 1
ATOM 2552 C CA . LYS A 1 321 ? 11.893 5.276 -13.444 1.00 88.00 321 LYS A CA 1
ATOM 2553 C C . LYS A 1 321 ? 13.056 4.291 -13.436 1.00 88.00 321 LYS A C 1
ATOM 2555 O O . LYS A 1 321 ? 14.000 4.501 -14.183 1.00 88.00 321 LYS A O 1
ATOM 2560 N N . HIS A 1 322 ? 12.970 3.215 -12.652 1.00 90.06 322 HIS A N 1
ATOM 2561 C CA . HIS A 1 322 ? 13.989 2.167 -12.655 1.00 90.06 322 HIS A CA 1
ATOM 2562 C C . HIS A 1 322 ? 14.165 1.544 -14.050 1.00 90.06 322 HIS A C 1
ATOM 2564 O O . HIS A 1 322 ? 15.297 1.415 -14.512 1.00 90.06 322 HIS A O 1
ATOM 2570 N N . GLU A 1 323 ? 13.080 1.214 -14.758 1.00 90.69 323 GLU A N 1
ATOM 2571 C CA . GLU A 1 323 ? 13.202 0.719 -16.133 1.00 90.69 323 GLU A CA 1
ATOM 2572 C C . GLU A 1 323 ? 13.822 1.756 -17.072 1.00 90.69 323 GLU A C 1
ATOM 2574 O O . GLU A 1 323 ? 14.719 1.404 -17.832 1.00 90.69 323 GLU A O 1
ATOM 2579 N N . LEU A 1 324 ? 13.405 3.022 -17.000 1.00 86.50 324 LEU A N 1
ATOM 2580 C CA . LEU A 1 324 ? 13.949 4.103 -17.827 1.00 86.50 324 LEU A CA 1
ATOM 2581 C C . LEU A 1 324 ? 15.441 4.342 -17.601 1.00 86.50 324 LEU A C 1
ATOM 2583 O O . LEU A 1 324 ? 16.137 4.656 -18.557 1.00 86.50 324 LEU A O 1
ATOM 2587 N N . THR A 1 325 ? 15.935 4.206 -16.368 1.00 83.44 325 THR A N 1
ATOM 2588 C CA . THR A 1 325 ? 17.334 4.513 -16.031 1.00 83.44 325 THR A CA 1
ATOM 2589 C C . THR A 1 325 ? 18.277 3.320 -16.133 1.00 83.44 325 THR A C 1
ATOM 2591 O O . THR A 1 325 ? 19.485 3.530 -16.149 1.00 83.44 325 THR A O 1
ATOM 2594 N N . HIS A 1 326 ? 17.767 2.085 -16.167 1.00 81.75 326 HIS A N 1
ATOM 2595 C CA . HIS A 1 326 ? 18.613 0.884 -16.182 1.00 81.75 326 HIS A CA 1
ATOM 2596 C C . HIS A 1 326 ? 18.430 -0.023 -17.399 1.00 81.75 326 HIS A C 1
ATOM 2598 O O . HIS A 1 326 ? 19.343 -0.788 -17.698 1.00 81.75 326 HIS A O 1
ATOM 2604 N N . HIS A 1 327 ? 17.277 0.011 -18.071 1.00 85.06 327 HIS A N 1
ATOM 2605 C CA . HIS A 1 327 ? 16.946 -0.982 -19.104 1.00 85.06 327 HIS A CA 1
ATOM 2606 C C . HIS A 1 327 ? 16.419 -0.380 -20.403 1.00 85.06 327 HIS A C 1
ATOM 2608 O O . HIS A 1 327 ? 16.639 -0.931 -21.472 1.00 85.06 327 HIS A O 1
ATOM 2614 N N . ARG A 1 328 ? 15.711 0.744 -20.317 1.00 83.19 328 ARG A N 1
ATOM 2615 C CA . ARG A 1 328 ? 15.172 1.503 -21.450 1.00 83.19 328 ARG A CA 1
ATOM 2616 C C . ARG A 1 328 ? 16.005 2.768 -21.674 1.00 83.19 328 ARG A C 1
ATOM 2618 O O . ARG A 1 328 ? 15.459 3.824 -21.992 1.00 83.19 328 ARG A O 1
ATOM 2625 N N . THR A 1 329 ? 17.307 2.665 -21.423 1.00 77.44 329 THR A N 1
ATOM 2626 C CA . THR A 1 329 ? 18.271 3.743 -21.611 1.00 77.44 329 THR A CA 1
ATOM 2627 C C . THR A 1 329 ? 18.713 3.781 -23.061 1.00 77.44 329 THR A C 1
ATOM 2629 O O . THR A 1 329 ? 18.930 2.752 -23.695 1.00 77.44 329 THR A O 1
ATOM 2632 N N . ARG A 1 330 ? 18.846 4.992 -23.590 1.00 79.69 330 ARG A N 1
ATOM 2633 C CA . ARG A 1 330 ? 19.457 5.237 -24.887 1.00 79.69 330 ARG A CA 1
ATOM 2634 C C . ARG A 1 330 ? 20.661 6.136 -24.668 1.00 79.69 330 ARG A C 1
ATOM 2636 O O . ARG A 1 330 ? 20.539 7.129 -23.955 1.00 79.69 330 ARG A O 1
ATOM 2643 N N . TYR A 1 331 ? 21.803 5.783 -25.250 1.00 81.81 331 TYR A N 1
ATOM 2644 C CA . TYR A 1 331 ? 22.995 6.614 -25.166 1.00 81.81 331 TYR A CA 1
ATOM 2645 C C . TYR A 1 331 ? 23.328 7.225 -26.516 1.00 81.81 331 TYR A C 1
ATOM 2647 O O . TYR A 1 331 ? 23.706 6.515 -27.446 1.00 81.81 331 TYR A O 1
ATOM 2655 N N . ASP A 1 332 ? 23.259 8.545 -26.583 1.00 85.50 332 ASP A N 1
ATOM 2656 C CA . ASP A 1 332 ? 23.726 9.319 -27.724 1.00 85.50 332 ASP A CA 1
ATOM 2657 C C . ASP A 1 332 ? 24.923 10.144 -27.237 1.00 85.50 332 ASP A C 1
ATOM 2659 O O . ASP A 1 332 ? 24.855 10.805 -26.202 1.00 85.50 332 ASP A O 1
ATOM 2663 N N . CYS A 1 333 ? 26.061 10.072 -27.933 1.00 87.44 333 CYS A N 1
ATOM 2664 C CA . CYS A 1 333 ? 27.291 10.696 -27.448 1.00 87.44 333 CYS A CA 1
ATOM 2665 C C . CYS A 1 333 ? 27.107 12.204 -27.221 1.00 87.44 333 CYS A C 1
ATOM 2667 O O . CYS A 1 333 ? 26.855 12.942 -28.168 1.00 87.44 333 CYS A O 1
ATOM 2669 N N . ALA A 1 334 ? 27.330 12.691 -25.998 1.00 85.00 334 ALA A N 1
ATOM 2670 C CA . ALA A 1 334 ? 27.164 14.110 -25.664 1.00 85.00 334 ALA A CA 1
ATOM 2671 C C . ALA A 1 334 ? 28.072 15.067 -26.472 1.00 85.00 334 ALA A C 1
ATOM 2673 O O . ALA A 1 334 ? 27.793 16.260 -26.553 1.00 85.00 334 ALA A O 1
ATOM 2674 N N . LEU A 1 335 ? 29.159 14.561 -27.070 1.00 86.38 335 LEU A N 1
ATOM 2675 C CA . LEU A 1 335 ? 30.134 15.363 -27.819 1.00 86.38 335 LEU A CA 1
ATOM 2676 C C . LEU A 1 335 ? 29.826 15.468 -29.320 1.00 86.38 335 LEU A C 1
ATOM 2678 O O . LEU A 1 335 ? 30.246 16.433 -29.956 1.00 86.38 335 LEU A O 1
ATOM 2682 N N . CYS A 1 336 ? 29.125 14.491 -29.902 1.00 89.12 336 CYS A N 1
ATOM 2683 C CA . CYS A 1 336 ? 28.838 14.470 -31.344 1.00 89.12 336 CYS A CA 1
ATOM 2684 C C . CYS A 1 336 ? 27.449 13.942 -31.722 1.00 89.12 336 CYS A C 1
ATOM 2686 O O . CYS A 1 336 ? 27.163 13.760 -32.904 1.00 89.12 336 CYS A O 1
ATOM 2688 N N . THR A 1 337 ? 26.579 13.688 -30.744 1.00 82.94 337 THR A N 1
ATOM 2689 C CA . THR A 1 337 ? 25.217 13.145 -30.898 1.00 82.94 337 THR A CA 1
ATOM 2690 C C . THR A 1 337 ? 25.139 11.806 -31.644 1.00 82.94 337 THR A C 1
ATOM 2692 O O . THR A 1 337 ? 24.084 11.420 -32.133 1.00 82.94 337 THR A O 1
ATOM 2695 N N . HIS A 1 338 ? 26.252 11.070 -31.738 1.00 85.06 338 HIS A N 1
ATOM 2696 C CA . HIS A 1 338 ? 26.283 9.747 -32.356 1.00 85.06 338 HIS A CA 1
ATOM 2697 C C . HIS A 1 338 ? 25.629 8.710 -31.433 1.00 85.06 338 HIS A C 1
ATOM 2699 O O . HIS A 1 338 ? 26.131 8.450 -30.337 1.00 85.06 338 HIS A O 1
ATOM 2705 N N . GLY A 1 339 ? 24.542 8.097 -31.893 1.00 82.88 339 GLY A N 1
ATOM 2706 C CA . GLY A 1 339 ? 23.799 7.063 -31.175 1.00 82.88 339 GLY A CA 1
ATOM 2707 C C . GLY A 1 339 ? 22.608 6.539 -31.982 1.00 82.88 339 GLY A C 1
ATOM 2708 O O . GLY A 1 339 ? 22.409 6.980 -33.121 1.00 82.88 339 GLY A O 1
ATOM 2709 N N . PRO A 1 340 ? 21.834 5.580 -31.443 1.00 80.56 340 PRO A N 1
ATOM 2710 C CA . PRO A 1 340 ? 21.938 4.985 -30.102 1.00 80.56 340 PRO A CA 1
ATOM 2711 C C . PRO A 1 340 ? 23.130 4.024 -29.939 1.00 80.56 340 PRO A C 1
ATOM 2713 O O . PRO A 1 340 ? 23.439 3.258 -30.848 1.00 80.56 340 PRO A O 1
ATOM 2716 N N . LEU A 1 341 ? 23.780 4.043 -28.773 1.00 82.00 341 LEU A N 1
ATOM 2717 C CA . LEU A 1 341 ? 24.868 3.139 -28.375 1.00 82.00 341 LEU A CA 1
ATOM 2718 C C . LEU A 1 341 ? 24.526 2.400 -27.070 1.00 82.00 341 LEU A C 1
ATOM 2720 O O . LEU A 1 341 ? 23.817 2.928 -26.215 1.00 82.00 341 LEU A O 1
ATOM 2724 N N . GLU A 1 342 ? 25.083 1.203 -26.881 1.00 78.00 342 GLU A N 1
ATOM 2725 C CA . GLU A 1 342 ? 25.122 0.537 -25.572 1.00 78.00 342 GLU A CA 1
ATOM 2726 C C . GLU A 1 342 ? 26.161 1.214 -24.652 1.00 78.00 342 GLU A C 1
ATOM 2728 O O . GLU A 1 342 ? 27.119 1.812 -25.150 1.00 78.00 342 GLU A O 1
ATOM 2733 N N . PRO A 1 343 ? 26.070 1.093 -23.312 1.00 79.12 343 PRO A N 1
ATOM 2734 C CA . PRO A 1 343 ? 27.006 1.746 -22.386 1.00 79.12 343 PRO A CA 1
ATOM 2735 C C . PRO A 1 343 ? 28.486 1.446 -22.676 1.00 79.12 343 PRO A C 1
ATOM 2737 O O . PRO A 1 343 ? 29.344 2.332 -22.605 1.00 79.12 343 PRO A O 1
ATOM 2740 N N . LYS A 1 344 ? 28.785 0.185 -23.024 1.00 80.75 344 LYS A N 1
ATOM 2741 C CA . LYS A 1 344 ? 30.140 -0.272 -23.370 1.00 80.75 344 LYS A CA 1
ATOM 2742 C C . LYS A 1 344 ? 30.621 0.352 -24.683 1.00 80.75 344 LYS A C 1
ATOM 2744 O O . LYS A 1 344 ? 31.774 0.776 -24.775 1.00 80.75 344 LYS A O 1
ATOM 2749 N N . ASP A 1 345 ? 29.726 0.467 -25.658 1.00 86.50 345 ASP A N 1
ATOM 2750 C CA . ASP A 1 345 ? 30.022 1.033 -26.973 1.00 86.50 345 ASP A CA 1
ATOM 2751 C C . ASP A 1 345 ? 30.157 2.554 -26.919 1.00 86.50 345 ASP A C 1
ATOM 2753 O O . ASP A 1 345 ? 31.019 3.113 -27.594 1.00 86.50 345 ASP A O 1
ATOM 2757 N N . LEU A 1 346 ? 29.386 3.230 -26.062 1.00 85.06 346 LEU A N 1
ATOM 2758 C CA . LEU A 1 346 ? 29.541 4.657 -25.793 1.00 85.06 346 LEU A CA 1
ATOM 2759 C C . LEU A 1 346 ? 30.931 4.955 -25.222 1.00 85.06 346 LEU A C 1
ATOM 2761 O O . LEU A 1 346 ? 31.606 5.871 -25.691 1.00 85.06 346 LEU A O 1
ATOM 2765 N N . GLN A 1 347 ? 31.380 4.180 -24.231 1.00 87.62 347 GLN A N 1
ATOM 2766 C CA . GLN A 1 347 ? 32.704 4.379 -23.643 1.00 87.62 347 GLN A CA 1
ATOM 2767 C C . GLN A 1 347 ? 33.812 4.174 -24.683 1.00 87.62 347 GLN A C 1
ATOM 2769 O O . GLN A 1 347 ? 34.723 4.997 -24.791 1.00 87.62 347 GLN A O 1
ATOM 2774 N N . ALA A 1 348 ? 33.712 3.107 -25.481 1.00 89.12 348 ALA A N 1
ATOM 2775 C CA . ALA A 1 348 ? 34.652 2.836 -26.563 1.00 89.12 348 ALA A CA 1
ATOM 2776 C C . ALA A 1 348 ? 34.633 3.9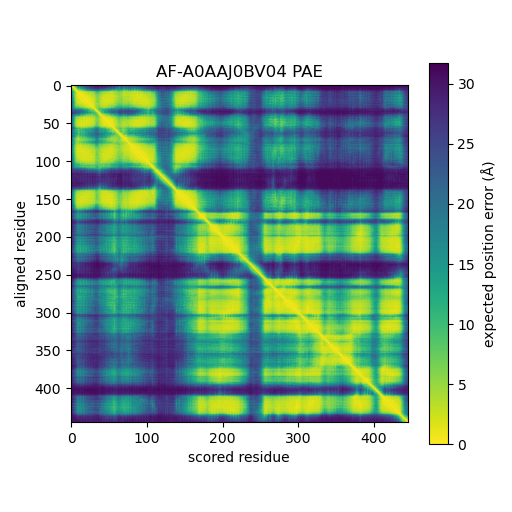42 -27.633 1.00 89.12 348 ALA A C 1
ATOM 2778 O O . ALA A 1 348 ? 35.691 4.369 -28.097 1.00 89.12 348 ALA A O 1
ATOM 2779 N N . HIS A 1 349 ? 33.449 4.445 -27.989 1.00 91.38 349 HIS A N 1
ATOM 2780 C CA . HIS A 1 349 ? 33.271 5.550 -28.926 1.00 91.38 349 HIS A CA 1
ATOM 2781 C C . HIS A 1 349 ? 33.934 6.837 -28.420 1.00 91.38 349 HIS A C 1
ATOM 2783 O O . HIS A 1 349 ? 34.687 7.458 -29.169 1.00 91.38 349 HIS A O 1
ATOM 2789 N N . ILE A 1 350 ? 33.710 7.217 -27.156 1.00 89.38 350 ILE A N 1
ATOM 2790 C CA . ILE A 1 350 ? 34.308 8.421 -26.561 1.00 89.38 350 ILE A CA 1
ATOM 2791 C C . ILE A 1 350 ? 35.837 8.328 -26.607 1.00 89.38 350 ILE A C 1
ATOM 2793 O O . ILE A 1 350 ? 36.491 9.244 -27.104 1.00 89.38 350 ILE A O 1
ATOM 2797 N N . LEU A 1 351 ? 36.399 7.196 -26.174 1.00 90.50 351 LEU A N 1
ATOM 2798 C CA . LEU A 1 351 ? 37.850 6.993 -26.136 1.00 90.50 351 LEU A CA 1
ATOM 2799 C C . LEU A 1 351 ? 38.493 6.969 -27.529 1.00 90.50 351 LEU A C 1
ATOM 2801 O O . LEU A 1 351 ? 39.611 7.452 -27.702 1.00 90.50 351 LEU A O 1
ATOM 2805 N N . LYS A 1 352 ? 37.799 6.410 -28.526 1.00 92.50 352 LYS A N 1
ATOM 2806 C CA . LYS A 1 352 ? 38.315 6.273 -29.894 1.00 92.50 352 LYS A CA 1
ATOM 2807 C C . LYS A 1 352 ? 38.174 7.555 -30.716 1.00 92.50 352 LYS A C 1
ATOM 2809 O O . LYS A 1 352 ? 39.076 7.878 -31.484 1.00 92.50 352 LYS A O 1
ATOM 2814 N N . THR A 1 353 ? 37.049 8.254 -30.589 1.00 91.12 353 THR A N 1
ATOM 2815 C CA . THR A 1 353 ? 36.683 9.388 -31.456 1.00 91.12 353 THR A CA 1
ATOM 2816 C C . THR A 1 353 ? 37.058 10.734 -30.844 1.00 91.12 353 THR A C 1
ATOM 2818 O O . THR A 1 353 ? 37.447 11.648 -31.567 1.00 91.12 353 THR A O 1
ATOM 2821 N N . HIS A 1 354 ? 36.955 10.866 -29.519 1.00 90.62 354 HIS A N 1
ATOM 2822 C CA . HIS A 1 354 ? 37.133 12.138 -28.810 1.00 90.62 354 HIS A CA 1
ATOM 2823 C C . HIS A 1 354 ? 38.414 12.202 -27.964 1.00 90.62 354 HIS A C 1
ATOM 2825 O O . HIS A 1 354 ? 38.739 13.261 -27.430 1.00 90.62 354 HIS A O 1
ATOM 2831 N N . GLY A 1 355 ? 39.172 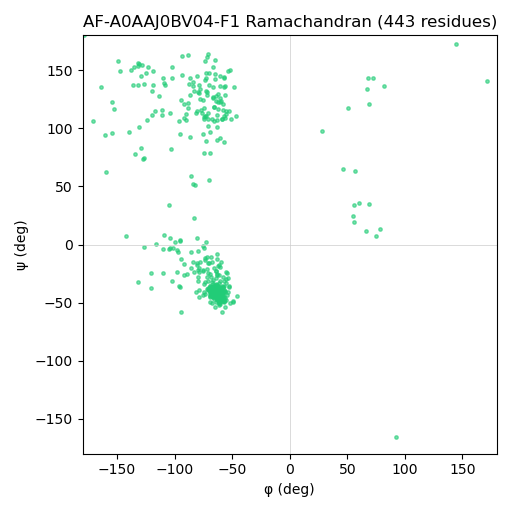11.104 -27.894 1.00 88.75 355 GLY A N 1
ATOM 2832 C CA . GLY A 1 355 ? 40.460 11.026 -27.210 1.00 88.75 355 GLY A CA 1
ATOM 2833 C C . GLY A 1 355 ? 40.358 10.563 -25.757 1.00 88.75 355 GLY A C 1
ATOM 2834 O O . GLY A 1 355 ? 39.355 10.001 -25.320 1.00 88.75 355 GLY A O 1
ATOM 2835 N N . PHE A 1 356 ? 41.443 10.747 -25.005 1.00 89.81 356 PHE A N 1
ATOM 2836 C CA . PHE A 1 356 ? 41.541 10.259 -23.632 1.00 89.81 356 PHE A CA 1
ATOM 2837 C C . PHE A 1 356 ? 40.881 11.218 -22.635 1.00 89.81 356 PHE A C 1
ATOM 2839 O O . PHE A 1 356 ? 41.177 12.411 -22.615 1.00 89.81 356 PHE A O 1
ATOM 2846 N N . PHE A 1 357 ? 40.060 10.661 -21.748 1.00 88.44 357 PHE A N 1
ATOM 2847 C CA . PHE A 1 357 ? 39.441 11.360 -20.625 1.00 88.44 357 PHE A CA 1
ATOM 2848 C C . PHE A 1 357 ? 39.775 10.621 -19.328 1.00 88.44 357 PHE A C 1
ATOM 2850 O O . PHE A 1 357 ? 39.904 9.396 -19.316 1.00 88.44 357 PHE A O 1
ATOM 2857 N N . SER A 1 358 ? 39.905 11.351 -18.220 1.00 88.81 358 SER A N 1
ATOM 2858 C CA . SER A 1 358 ? 40.057 10.723 -16.900 1.00 88.81 358 SER A CA 1
ATOM 2859 C C . SER A 1 358 ? 38.793 9.945 -16.502 1.00 88.81 358 SER A C 1
ATOM 2861 O O . SER A 1 358 ? 37.701 10.229 -16.993 1.00 88.81 358 SER A O 1
ATOM 2863 N N . GLY A 1 359 ? 38.917 8.986 -15.577 1.00 87.56 359 GLY A N 1
ATOM 2864 C CA . GLY A 1 359 ? 37.781 8.187 -15.085 1.00 87.56 359 GLY A CA 1
ATOM 2865 C C . GLY A 1 359 ? 36.555 9.020 -14.663 1.00 87.56 359 GLY A C 1
ATOM 2866 O O . GLY A 1 359 ? 35.464 8.753 -15.163 1.00 87.56 359 GLY A O 1
ATOM 2867 N N . PRO A 1 360 ? 36.712 10.075 -13.837 1.00 90.50 360 PRO A N 1
ATOM 2868 C CA . PRO A 1 360 ? 35.603 10.957 -13.463 1.00 90.50 360 PRO A CA 1
ATOM 2869 C C . PRO A 1 360 ? 34.977 11.700 -14.653 1.00 90.50 360 PRO A C 1
ATOM 2871 O O . PRO A 1 360 ? 33.761 11.849 -14.721 1.00 90.50 360 PRO A O 1
ATOM 2874 N N . GLN A 1 361 ? 35.788 12.134 -15.625 1.00 87.88 361 GLN A N 1
ATOM 2875 C CA . GLN A 1 361 ? 35.292 12.806 -16.832 1.00 87.88 361 GLN A CA 1
ATOM 2876 C C . GLN A 1 361 ? 34.502 11.853 -17.736 1.00 87.88 361 GLN A C 1
ATOM 2878 O O . GLN A 1 361 ? 33.476 12.249 -18.281 1.00 87.88 361 GLN A O 1
ATOM 2883 N N . LEU A 1 362 ? 34.940 10.596 -17.872 1.00 85.94 362 LEU A N 1
ATOM 2884 C CA . LEU A 1 362 ? 34.192 9.573 -18.609 1.00 85.94 362 LEU A CA 1
ATOM 2885 C C . LEU A 1 362 ? 32.832 9.304 -17.967 1.00 85.94 362 LEU A C 1
ATOM 2887 O O . LEU A 1 362 ? 31.841 9.226 -18.687 1.00 85.94 362 LEU A O 1
ATOM 2891 N N . GLN A 1 363 ? 32.773 9.221 -16.636 1.00 85.75 363 GLN A N 1
ATOM 2892 C CA . GLN A 1 363 ? 31.514 9.025 -15.922 1.00 85.75 363 GLN A CA 1
ATOM 2893 C C . GLN A 1 363 ? 30.542 10.189 -16.169 1.00 85.75 363 GLN A C 1
ATOM 2895 O O . GLN A 1 363 ? 29.391 9.957 -16.531 1.00 85.75 363 GLN A O 1
ATOM 2900 N N . MET A 1 364 ? 31.015 11.437 -16.073 1.00 85.62 364 MET A N 1
ATOM 2901 C CA . MET A 1 364 ? 30.192 12.614 -16.385 1.00 85.62 364 MET A CA 1
ATOM 2902 C C . MET A 1 364 ? 29.687 12.600 -17.835 1.00 85.62 364 MET A C 1
ATOM 2904 O O . MET A 1 364 ? 28.517 12.876 -18.087 1.00 85.62 364 MET A O 1
ATOM 2908 N N . LEU A 1 365 ?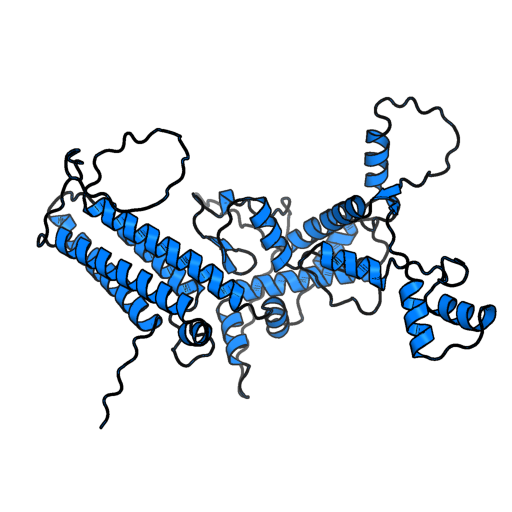 30.548 12.251 -18.798 1.00 85.50 365 LEU A N 1
ATOM 2909 C CA . LEU A 1 365 ? 30.159 12.163 -20.208 1.00 85.50 365 LEU A CA 1
ATOM 2910 C C . LEU A 1 365 ? 29.131 11.054 -20.455 1.00 85.50 365 LEU A C 1
ATOM 2912 O O . LEU A 1 365 ? 28.229 11.241 -21.268 1.00 85.50 365 LEU A O 1
ATOM 2916 N N . GLN A 1 366 ? 29.237 9.920 -19.761 1.00 83.38 366 GLN A N 1
A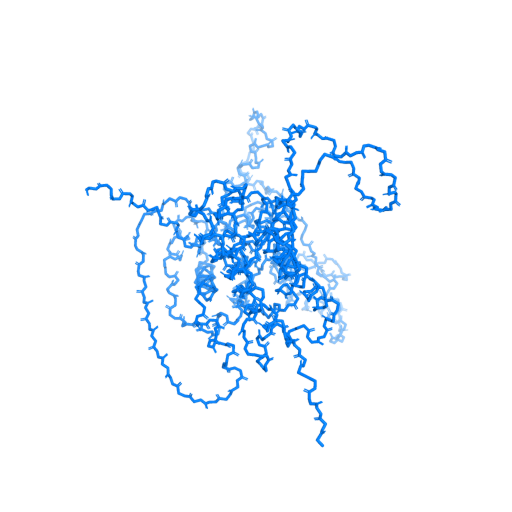TOM 2917 C CA . GLN A 1 366 ? 28.249 8.842 -19.825 1.00 83.38 366 GLN A CA 1
ATOM 2918 C C . GLN A 1 366 ? 26.899 9.270 -19.242 1.00 83.38 366 GLN A C 1
ATOM 2920 O O . GLN A 1 366 ? 25.866 8.991 -19.848 1.00 83.38 366 GLN A O 1
ATOM 2925 N N . GLU A 1 367 ? 26.904 9.986 -18.117 1.00 82.81 367 GLU A N 1
ATOM 2926 C CA . GLU A 1 367 ? 25.692 10.545 -17.509 1.00 82.81 367 GLU A CA 1
ATOM 2927 C C . GLU A 1 367 ? 25.016 11.575 -18.427 1.00 82.81 367 GLU A C 1
ATOM 2929 O O . GLU A 1 367 ? 23.797 11.553 -18.578 1.00 82.81 367 GLU A O 1
ATOM 2934 N N . TRP A 1 368 ? 25.785 12.439 -19.097 1.00 80.88 368 TRP A N 1
ATOM 2935 C CA . TRP A 1 368 ? 25.249 13.438 -20.036 1.00 80.88 368 TRP A CA 1
ATOM 2936 C C . TRP A 1 368 ? 24.810 12.862 -21.380 1.00 80.88 368 TRP A C 1
ATOM 2938 O O . TRP A 1 368 ? 24.000 13.473 -22.070 1.00 80.88 368 TRP A O 1
ATOM 2948 N N . SER A 1 369 ? 25.340 11.699 -21.755 1.00 82.31 369 SER A N 1
ATOM 2949 C CA . SER A 1 369 ? 24.950 10.991 -22.979 1.00 82.31 369 SER A CA 1
ATOM 2950 C C . SER A 1 369 ? 23.644 10.206 -22.810 1.00 82.31 369 SER A C 1
ATOM 2952 O O . SER A 1 369 ? 23.155 9.621 -23.772 1.00 82.31 369 SER A O 1
ATOM 2954 N N . LEU A 1 370 ? 23.087 10.150 -21.594 1.00 81.25 370 LEU A N 1
ATOM 2955 C CA . LEU A 1 370 ? 21.863 9.416 -21.307 1.00 81.25 370 LEU A CA 1
ATOM 2956 C C . LEU A 1 370 ? 20.630 10.179 -21.809 1.00 81.25 370 LEU A C 1
ATOM 2958 O O . LEU A 1 370 ? 20.237 11.203 -21.247 1.00 81.25 370 LEU A O 1
ATOM 2962 N N . GLU A 1 371 ? 19.953 9.628 -22.810 1.00 75.44 371 GLU A N 1
ATOM 2963 C CA . GLU A 1 371 ? 18.675 10.140 -23.281 1.00 75.44 371 GLU A CA 1
ATOM 2964 C C . GLU A 1 371 ? 17.510 9.404 -22.606 1.00 75.44 371 GLU A C 1
ATOM 2966 O O . GLU A 1 371 ? 17.380 8.177 -22.651 1.00 75.44 371 GLU A O 1
ATOM 2971 N N . THR A 1 372 ? 16.619 10.171 -21.972 1.00 70.81 372 THR A N 1
ATOM 2972 C CA . THR A 1 372 ? 15.371 9.625 -21.426 1.00 70.81 372 THR A CA 1
ATOM 2973 C C . THR A 1 372 ? 14.343 9.481 -22.542 1.00 70.81 372 THR A C 1
ATOM 2975 O O . THR A 1 372 ? 13.858 10.482 -23.076 1.00 70.81 372 THR A O 1
ATOM 2978 N N . LEU A 1 373 ? 13.951 8.242 -22.845 1.00 77.81 373 LEU A N 1
ATOM 2979 C CA . LEU A 1 373 ? 12.929 7.956 -23.850 1.00 77.81 373 LEU A CA 1
ATOM 2980 C C . LEU A 1 373 ? 11.585 8.613 -23.494 1.00 77.81 373 LEU A C 1
ATOM 2982 O O . LEU A 1 373 ? 11.004 8.388 -22.428 1.00 77.81 373 LEU A O 1
ATOM 2986 N N . ARG A 1 374 ? 11.071 9.430 -24.421 1.00 79.44 374 ARG A N 1
ATOM 2987 C CA . ARG A 1 374 ? 9.788 10.143 -24.271 1.00 79.44 374 ARG A CA 1
ATOM 2988 C C . ARG A 1 374 ? 8.626 9.438 -24.966 1.00 79.44 374 ARG A C 1
ATOM 2990 O O . ARG A 1 374 ? 7.473 9.623 -24.564 1.00 79.44 374 ARG A O 1
ATOM 2997 N N . THR A 1 375 ? 8.932 8.622 -25.968 1.00 83.50 375 THR A N 1
ATOM 2998 C CA . THR A 1 375 ? 7.972 7.883 -26.790 1.00 83.50 375 THR A CA 1
ATOM 2999 C C . THR A 1 375 ? 8.339 6.408 -26.854 1.00 83.50 375 THR A C 1
ATOM 3001 O O . THR A 1 375 ? 9.519 6.071 -26.886 1.00 83.50 375 THR A O 1
ATOM 3004 N N . PHE A 1 376 ? 7.326 5.550 -26.902 1.00 87.44 376 PHE A N 1
ATOM 3005 C CA . PHE A 1 376 ? 7.455 4.091 -26.933 1.00 87.44 376 PHE A CA 1
ATOM 3006 C C . PHE A 1 376 ? 6.581 3.525 -28.041 1.00 87.44 376 PHE A C 1
ATOM 3008 O O . PHE A 1 376 ? 5.557 4.128 -28.365 1.00 87.44 376 PHE A O 1
ATOM 3015 N N . ASN A 1 377 ? 6.935 2.366 -28.590 1.00 90.12 377 ASN A N 1
ATOM 3016 C CA . ASN A 1 377 ? 6.024 1.652 -29.469 1.00 90.12 377 ASN A CA 1
ATOM 3017 C C . ASN A 1 377 ? 4.976 0.930 -28.615 1.00 90.12 377 ASN A C 1
ATOM 3019 O O . ASN A 1 377 ? 5.304 0.275 -27.626 1.00 90.12 377 ASN A O 1
ATOM 3023 N N . ALA A 1 378 ? 3.698 1.025 -28.980 1.00 88.56 378 ALA A N 1
ATOM 3024 C CA . ALA A 1 378 ? 2.638 0.287 -28.294 1.00 88.56 378 ALA A CA 1
ATOM 3025 C C . ALA A 1 378 ? 2.871 -1.239 -28.327 1.00 88.56 378 ALA A C 1
ATOM 3027 O O . ALA A 1 378 ? 2.480 -1.948 -27.400 1.00 88.56 378 ALA A O 1
ATOM 3028 N N . GLN A 1 379 ? 3.559 -1.739 -29.357 1.00 89.81 379 GLN A N 1
ATOM 3029 C CA . GLN A 1 379 ? 3.952 -3.143 -29.487 1.00 89.81 379 GLN A CA 1
ATOM 3030 C C . GLN A 1 379 ? 5.061 -3.555 -28.504 1.00 89.81 379 GLN A C 1
ATOM 3032 O O . GLN A 1 379 ? 5.211 -4.750 -28.258 1.00 89.81 379 GLN A O 1
ATOM 3037 N N . ASP A 1 380 ? 5.778 -2.615 -27.876 1.00 89.88 380 ASP A N 1
ATOM 3038 C CA . ASP A 1 380 ? 6.817 -2.921 -26.878 1.00 89.88 380 ASP A CA 1
ATOM 3039 C C . ASP A 1 380 ? 6.228 -3.362 -25.526 1.00 89.88 380 ASP A C 1
ATOM 3041 O O . ASP A 1 380 ? 6.969 -3.676 -24.590 1.00 89.88 380 ASP A O 1
ATOM 3045 N N . CYS A 1 381 ? 4.896 -3.366 -25.375 1.00 91.75 381 CYS A N 1
ATOM 3046 C CA . CYS A 1 381 ? 4.250 -3.936 -24.197 1.00 91.75 381 CYS A CA 1
ATOM 3047 C C . CYS A 1 381 ? 4.569 -5.440 -24.112 1.00 91.75 381 CYS A C 1
ATOM 3049 O O . CYS A 1 381 ? 4.220 -6.172 -25.035 1.00 91.75 381 CYS A O 1
ATOM 3051 N N . PRO A 1 382 ? 5.160 -5.950 -23.018 1.00 91.31 382 PRO A N 1
ATOM 3052 C CA . PRO A 1 382 ? 5.523 -7.367 -22.924 1.00 91.31 382 PRO A CA 1
ATOM 3053 C C . PRO A 1 382 ? 4.312 -8.293 -22.716 1.00 91.31 382 PRO A C 1
ATOM 3055 O O . PRO A 1 382 ? 4.441 -9.508 -22.835 1.00 91.31 382 PRO A O 1
ATOM 3058 N N . PHE A 1 383 ? 3.139 -7.733 -22.405 1.00 91.75 383 PHE A N 1
ATOM 3059 C CA . PHE A 1 383 ? 1.960 -8.485 -21.970 1.00 91.75 383 PHE A CA 1
ATOM 3060 C C . PHE A 1 383 ? 0.904 -8.682 -23.062 1.00 91.75 383 PHE A C 1
ATOM 3062 O O . PHE A 1 383 ? 0.214 -9.700 -23.045 1.00 91.75 383 PHE A O 1
ATOM 3069 N N . CYS A 1 384 ? 0.755 -7.741 -24.002 1.00 91.31 384 CYS A N 1
ATOM 3070 C CA . CYS A 1 384 ? -0.304 -7.800 -25.010 1.00 91.31 384 CYS A CA 1
ATOM 3071 C C . CYS A 1 384 ? 0.079 -7.154 -26.356 1.00 91.31 384 CYS A C 1
ATOM 3073 O O . CYS A 1 384 ? 0.991 -6.327 -26.428 1.00 91.31 384 CYS A O 1
ATOM 3075 N N . ASP A 1 385 ? -0.618 -7.554 -27.425 1.00 87.12 385 ASP A N 1
ATOM 3076 C CA . ASP A 1 385 ? -0.477 -7.010 -28.790 1.00 87.12 385 ASP A CA 1
ATOM 3077 C C . ASP A 1 385 ? -1.701 -6.189 -29.237 1.00 87.12 385 ASP A C 1
ATOM 3079 O O . ASP A 1 385 ? -1.581 -5.280 -30.064 1.00 87.12 385 ASP A O 1
ATOM 3083 N N . ASP A 1 386 ? -2.864 -6.468 -28.644 1.00 86.25 386 ASP A N 1
ATOM 3084 C CA . ASP A 1 386 ? -4.173 -5.880 -28.955 1.00 86.25 386 ASP A CA 1
ATOM 3085 C C . ASP A 1 386 ? -4.243 -4.369 -28.694 1.00 86.25 386 ASP A C 1
ATOM 3087 O O . ASP A 1 386 ? -5.004 -3.651 -29.344 1.00 86.25 386 ASP A O 1
ATOM 3091 N N . TRP A 1 387 ? -3.413 -3.846 -27.786 1.00 89.00 387 TRP A N 1
ATOM 3092 C CA . TRP A 1 387 ? -3.411 -2.424 -27.452 1.00 89.00 387 TRP A CA 1
ATOM 3093 C C . TRP A 1 387 ? -3.163 -1.534 -28.672 1.00 89.00 387 TRP A C 1
ATOM 3095 O O . TRP A 1 387 ? -3.764 -0.469 -28.812 1.00 89.00 387 TRP A O 1
ATOM 3105 N N . THR A 1 388 ? -2.320 -1.991 -29.594 1.00 85.94 388 THR A N 1
ATOM 3106 C CA . THR A 1 388 ? -2.033 -1.248 -30.824 1.00 85.94 388 THR A CA 1
ATOM 3107 C C . THR A 1 388 ? -3.253 -1.180 -31.734 1.00 85.94 388 THR A C 1
ATOM 3109 O O . THR A 1 388 ? -3.512 -0.132 -32.322 1.00 85.94 388 THR A O 1
ATOM 3112 N N . ASP A 1 389 ? -4.032 -2.257 -31.815 1.00 83.69 389 ASP A N 1
ATOM 3113 C CA . ASP A 1 389 ? -5.266 -2.297 -32.602 1.00 83.69 389 ASP A CA 1
ATOM 3114 C C . ASP A 1 389 ? -6.346 -1.410 -31.979 1.00 83.69 389 ASP A C 1
ATOM 3116 O O . ASP A 1 389 ? -7.021 -0.666 -32.690 1.00 83.69 389 ASP A O 1
ATOM 3120 N N . VAL A 1 390 ? -6.436 -1.392 -30.645 1.00 83.62 390 VAL A N 1
ATOM 3121 C CA . VAL A 1 390 ? -7.315 -0.479 -29.895 1.00 83.62 390 VAL A CA 1
ATOM 3122 C C . VAL A 1 390 ? -6.933 0.989 -30.112 1.00 83.62 390 VAL A C 1
ATOM 3124 O O . VAL A 1 390 ? -7.803 1.857 -30.174 1.00 83.62 390 VAL A O 1
ATOM 3127 N N . LEU A 1 391 ? -5.640 1.303 -30.204 1.00 83.31 391 LEU A N 1
ATOM 3128 C CA . LEU A 1 391 ? -5.187 2.661 -30.509 1.00 83.31 391 LEU A CA 1
ATOM 3129 C C . LEU A 1 391 ? -5.514 3.040 -31.956 1.00 83.31 391 LEU A C 1
ATOM 3131 O O . LEU A 1 391 ? -6.053 4.120 -32.184 1.00 83.31 391 LEU A O 1
ATOM 3135 N N . ARG A 1 392 ? -5.270 2.136 -32.914 1.00 81.19 392 ARG A N 1
ATOM 3136 C CA . ARG A 1 392 ? -5.586 2.357 -34.333 1.00 81.19 392 ARG A CA 1
ATOM 3137 C C . ARG A 1 392 ? -7.080 2.575 -34.572 1.00 81.19 392 ARG A C 1
ATOM 3139 O O . ARG A 1 392 ? -7.442 3.507 -35.286 1.00 81.19 392 ARG A O 1
ATOM 3146 N N . SER A 1 393 ? -7.945 1.785 -33.935 1.00 79.06 393 SER A N 1
ATOM 3147 C CA . SER A 1 393 ? -9.400 1.914 -34.089 1.00 79.06 393 SER A CA 1
ATOM 3148 C C . SER A 1 393 ? -9.953 3.227 -33.524 1.00 79.06 393 SER A C 1
ATOM 3150 O O . SER A 1 393 ? -10.911 3.779 -34.061 1.00 79.06 393 SER A O 1
ATOM 3152 N N . LYS A 1 394 ? -9.325 3.779 -32.477 1.00 76.06 394 LYS A N 1
ATOM 3153 C CA . LYS A 1 394 ? -9.652 5.117 -31.954 1.00 76.06 394 LYS A CA 1
ATOM 3154 C C . LYS A 1 394 ? -9.206 6.245 -32.883 1.00 76.06 394 LYS A C 1
ATOM 3156 O O . LYS A 1 394 ? -9.849 7.292 -32.898 1.00 76.06 394 LYS A O 1
ATOM 3161 N N . SER A 1 395 ? -8.115 6.052 -33.624 1.00 71.19 395 SER A N 1
ATOM 3162 C CA . SER A 1 395 ? -7.559 7.052 -34.542 1.00 71.19 395 SER A CA 1
ATOM 3163 C C . SER A 1 395 ? -8.300 7.134 -35.882 1.00 71.19 395 SER A C 1
ATOM 3165 O O . SER A 1 395 ? -8.400 8.229 -36.429 1.00 71.19 395 SER A O 1
ATOM 3167 N N . ASP A 1 396 ? -8.859 6.026 -36.387 1.00 67.06 396 ASP A N 1
ATOM 3168 C CA . ASP A 1 396 ? -9.737 6.009 -37.573 1.00 67.06 396 ASP A CA 1
ATOM 3169 C C . ASP A 1 396 ? -11.058 5.255 -37.300 1.00 67.06 396 ASP A C 1
ATOM 3171 O O . ASP A 1 396 ? -11.208 4.088 -37.668 1.00 67.06 396 ASP A O 1
ATOM 3175 N N . PRO A 1 397 ? -12.063 5.918 -36.693 1.00 61.16 397 PRO A N 1
ATOM 3176 C CA . PRO A 1 397 ? -13.355 5.299 -36.386 1.00 61.16 397 PRO A CA 1
ATOM 3177 C C . PRO A 1 397 ? -14.206 4.968 -37.622 1.00 61.16 397 PRO A C 1
ATOM 3179 O O . PRO A 1 397 ? -15.259 4.347 -37.484 1.00 61.16 397 PRO A O 1
ATOM 3182 N N . ARG A 1 398 ? -13.828 5.453 -38.818 1.00 58.41 398 ARG A N 1
ATOM 3183 C CA . ARG A 1 398 ? -14.645 5.377 -40.045 1.00 58.41 398 ARG A CA 1
ATOM 3184 C C . ARG A 1 398 ? -14.010 4.532 -41.154 1.00 58.41 398 ARG A C 1
ATOM 3186 O O . ARG A 1 398 ? -14.624 4.425 -42.214 1.00 58.41 398 ARG A O 1
ATOM 3193 N N . GLY A 1 399 ? -12.831 3.946 -40.924 1.00 57.50 399 GLY A N 1
ATOM 3194 C CA . GLY A 1 399 ? -12.157 3.035 -41.856 1.00 57.50 399 GLY A CA 1
ATOM 3195 C C . GLY A 1 399 ? -11.924 3.640 -43.242 1.00 57.50 399 GLY A C 1
ATOM 3196 O O . GLY A 1 399 ? -12.055 2.943 -44.245 1.00 57.50 399 GLY A O 1
ATOM 3197 N N . LYS A 1 400 ? -11.660 4.952 -43.315 1.00 53.41 400 LYS A N 1
ATOM 3198 C CA . LYS A 1 400 ? -11.461 5.670 -44.589 1.00 53.41 400 LYS A CA 1
ATOM 3199 C C . LYS A 1 400 ? -9.987 5.793 -44.986 1.00 53.41 400 LYS A C 1
ATOM 3201 O O . LYS A 1 400 ? -9.695 6.411 -46.010 1.00 53.41 400 LYS A O 1
ATOM 3206 N N . GLY A 1 401 ? -9.066 5.214 -44.215 1.00 52.09 401 GLY A N 1
ATOM 3207 C CA . GLY A 1 401 ? -7.673 5.046 -44.619 1.00 52.09 401 GLY A CA 1
ATOM 3208 C C . GLY A 1 401 ? -7.551 4.141 -45.846 1.00 52.09 401 GLY A C 1
ATOM 3209 O O . GLY A 1 401 ? -7.751 2.933 -45.759 1.00 52.09 401 GLY A O 1
ATOM 3210 N N . SER A 1 402 ? -7.246 4.751 -46.993 1.00 44.38 402 SER A N 1
ATOM 3211 C CA . SER A 1 402 ? -6.952 4.083 -48.262 1.00 44.38 402 SER A CA 1
ATOM 3212 C C . SER A 1 402 ? -5.938 2.958 -48.069 1.00 44.38 402 SER A C 1
ATOM 3214 O O . SER A 1 402 ? -4.920 3.144 -47.405 1.00 44.38 402 SER A O 1
ATOM 3216 N N . GLY A 1 403 ? -6.200 1.808 -48.691 1.00 50.06 403 GLY A N 1
ATOM 3217 C CA . GLY A 1 403 ? -5.225 0.733 -48.800 1.00 50.06 403 GLY A CA 1
ATOM 3218 C C . GLY A 1 403 ? -3.943 1.251 -49.447 1.00 50.06 403 GLY A C 1
ATOM 3219 O O . GLY A 1 403 ? -3.935 1.606 -50.623 1.00 50.06 403 GLY A O 1
ATOM 3220 N N . SER A 1 404 ? -2.869 1.301 -48.670 1.00 41.81 404 SER A N 1
ATOM 3221 C CA . SER A 1 404 ? -1.504 1.391 -49.174 1.00 41.81 404 SER A CA 1
ATOM 3222 C C . SER A 1 404 ? -0.563 0.764 -48.150 1.00 41.81 404 SER A C 1
ATOM 3224 O O . SER A 1 404 ? -0.476 1.239 -47.023 1.00 41.81 404 SER A O 1
ATOM 3226 N N . ASP A 1 405 ? 0.088 -0.308 -48.593 1.00 39.91 405 ASP A N 1
ATOM 3227 C CA . ASP A 1 405 ? 1.240 -1.013 -48.031 1.00 39.91 405 ASP A CA 1
ATOM 3228 C C . ASP A 1 405 ? 1.233 -1.443 -46.554 1.00 39.91 405 ASP A C 1
ATOM 3230 O O . ASP A 1 405 ? 1.281 -0.653 -45.614 1.00 39.91 405 ASP A O 1
ATOM 3234 N N . HIS A 1 406 ? 1.305 -2.762 -46.364 1.00 42.97 406 HIS A N 1
ATOM 3235 C CA . HIS A 1 406 ? 1.477 -3.469 -45.095 1.00 42.97 406 HIS A CA 1
ATOM 3236 C C . HIS A 1 406 ? 2.882 -3.301 -44.492 1.00 42.97 406 HIS A C 1
ATOM 3238 O O . HIS A 1 406 ? 3.557 -4.274 -44.159 1.00 42.97 406 HIS A O 1
ATOM 3244 N N . SER A 1 407 ? 3.309 -2.061 -44.284 1.00 47.53 407 SER A N 1
ATOM 3245 C CA . SER A 1 407 ? 4.350 -1.759 -43.307 1.00 47.53 407 SER A CA 1
ATOM 3246 C C . SER A 1 407 ? 3.643 -1.521 -41.975 1.00 47.53 407 SER A C 1
ATOM 3248 O O . SER A 1 407 ? 2.813 -0.619 -41.883 1.00 47.53 407 SER A O 1
ATOM 3250 N N . ARG A 1 408 ? 3.906 -2.348 -40.950 1.00 52.50 408 ARG A N 1
ATOM 3251 C CA . ARG A 1 408 ? 3.447 -2.116 -39.564 1.00 52.50 408 ARG A CA 1
ATOM 3252 C C . ARG A 1 408 ? 3.974 -0.749 -39.118 1.00 52.50 408 ARG A C 1
ATOM 3254 O O . ARG A 1 408 ? 5.071 -0.674 -38.588 1.00 52.50 408 ARG A O 1
ATOM 3261 N N . ALA A 1 409 ? 3.232 0.325 -39.378 1.00 57.78 409 ALA A N 1
ATOM 3262 C CA . ALA A 1 409 ? 3.596 1.643 -38.889 1.00 57.78 409 ALA A CA 1
ATOM 3263 C C . ALA A 1 409 ? 3.626 1.583 -37.360 1.00 57.78 409 ALA A C 1
ATOM 3265 O O . ALA A 1 409 ? 2.664 1.120 -36.734 1.00 57.78 409 ALA A O 1
ATOM 3266 N N . ASP A 1 410 ? 4.749 2.000 -36.786 1.00 75.25 410 ASP A N 1
ATOM 3267 C CA . ASP A 1 410 ? 4.964 2.006 -35.348 1.00 75.25 410 ASP A CA 1
ATOM 3268 C C . ASP A 1 410 ? 3.958 2.951 -34.687 1.00 75.25 410 ASP A C 1
ATOM 3270 O O . ASP A 1 410 ? 4.008 4.171 -34.856 1.00 75.25 410 ASP A O 1
ATOM 3274 N N . THR A 1 411 ? 3.011 2.389 -33.933 1.00 85.50 411 THR A N 1
ATOM 3275 C CA . THR A 1 411 ? 2.070 3.190 -33.147 1.00 85.50 411 THR A CA 1
ATOM 3276 C C . THR A 1 411 ? 2.808 3.722 -31.928 1.00 85.50 411 THR A C 1
ATOM 3278 O O . THR A 1 411 ? 2.928 3.039 -30.908 1.00 85.50 411 THR A O 1
ATOM 3281 N N . LEU A 1 412 ? 3.321 4.944 -32.041 1.00 88.62 412 LEU A N 1
ATOM 3282 C CA . LEU A 1 412 ? 4.043 5.601 -30.961 1.00 88.62 412 LEU A CA 1
ATOM 3283 C C . LEU A 1 412 ? 3.086 6.178 -29.912 1.00 88.62 412 LEU A C 1
ATOM 3285 O O . LEU A 1 412 ? 2.074 6.805 -30.226 1.00 88.62 412 LEU A O 1
ATOM 3289 N N . VAL A 1 413 ? 3.441 5.995 -28.646 1.00 84.69 413 VAL A N 1
ATOM 3290 C CA . VAL A 1 413 ? 2.702 6.481 -27.477 1.00 84.69 413 VAL A CA 1
ATOM 3291 C C . VAL A 1 413 ? 3.622 7.249 -26.542 1.00 84.69 413 VAL A C 1
ATOM 3293 O O . VAL A 1 413 ? 4.831 7.017 -26.495 1.00 84.69 413 VAL A O 1
ATOM 3296 N N . SER A 1 414 ? 3.050 8.156 -25.751 1.00 84.56 414 SER A N 1
ATOM 3297 C CA . SER A 1 414 ? 3.815 8.855 -24.716 1.00 84.56 414 SER A CA 1
ATOM 3298 C C . SER A 1 414 ? 4.281 7.904 -23.607 1.00 84.56 414 SER A C 1
ATOM 3300 O O . SER A 1 414 ? 3.606 6.929 -23.266 1.00 84.56 414 SER A O 1
ATOM 3302 N N . SER A 1 415 ? 5.389 8.268 -22.962 1.00 83.06 415 SER A N 1
ATOM 3303 C CA . SER A 1 415 ? 5.906 7.646 -21.736 1.00 83.06 415 SER A CA 1
ATOM 3304 C C . SER A 1 415 ? 4.826 7.401 -20.670 1.00 83.06 415 SER A C 1
ATOM 3306 O O . SER A 1 415 ? 4.704 6.303 -20.125 1.00 83.06 415 SER A O 1
ATOM 3308 N N . HIS A 1 416 ? 3.954 8.386 -20.430 1.00 80.56 416 HIS A N 1
ATOM 3309 C CA . HIS A 1 416 ? 2.862 8.259 -19.464 1.00 80.56 416 HIS A CA 1
ATOM 3310 C C . HIS A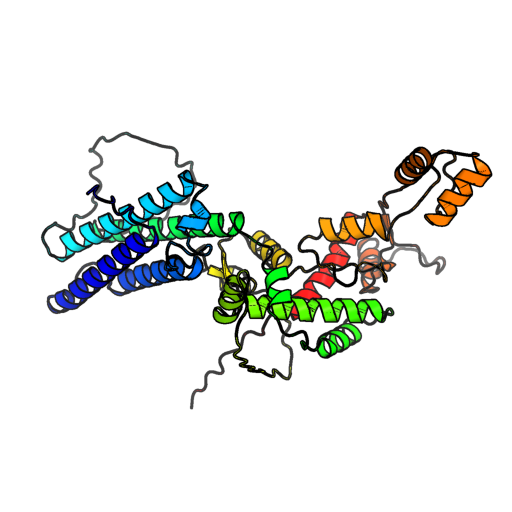 1 416 ? 1.820 7.202 -19.871 1.00 80.56 416 HIS A C 1
ATOM 3312 O O . HIS A 1 416 ? 1.378 6.413 -19.032 1.00 80.56 416 HIS A O 1
ATOM 3318 N N . GLN A 1 417 ? 1.427 7.167 -21.150 1.00 82.12 417 GLN A N 1
ATOM 3319 C CA . GLN A 1 417 ? 0.469 6.179 -21.659 1.00 82.12 417 GLN A CA 1
ATOM 3320 C C . GLN A 1 417 ? 1.038 4.762 -21.582 1.00 82.12 417 GLN A C 1
ATOM 3322 O O . GLN A 1 417 ? 0.339 3.867 -21.106 1.00 82.12 417 GLN A O 1
ATOM 3327 N N . PHE A 1 418 ? 2.299 4.583 -21.985 1.00 87.62 418 PHE A N 1
ATOM 3328 C CA . PHE A 1 418 ? 2.998 3.302 -21.919 1.00 87.62 418 PHE A CA 1
ATOM 3329 C C . PHE A 1 418 ? 3.113 2.797 -20.478 1.00 87.62 418 PHE A C 1
ATOM 3331 O O . PHE A 1 418 ? 2.637 1.705 -20.169 1.00 87.62 418 PHE A O 1
ATOM 3338 N N . LYS A 1 419 ? 3.620 3.640 -19.566 1.00 87.19 419 LYS A N 1
ATOM 3339 C CA . LYS A 1 419 ? 3.705 3.340 -18.130 1.00 87.19 419 LYS A CA 1
ATOM 3340 C C . LYS A 1 419 ? 2.363 2.879 -17.565 1.00 87.19 419 LYS A C 1
ATOM 3342 O O . LYS A 1 419 ? 2.295 1.847 -16.908 1.00 87.19 419 LYS A O 1
ATOM 3347 N N . ARG A 1 420 ? 1.285 3.633 -17.817 1.00 87.06 420 ARG A N 1
ATOM 3348 C CA . ARG A 1 420 ? -0.053 3.319 -17.289 1.00 87.06 420 ARG A CA 1
ATOM 3349 C C . ARG A 1 420 ? -0.597 2.001 -17.842 1.00 87.06 420 ARG A C 1
ATOM 3351 O O . ARG A 1 420 ? -1.219 1.245 -17.098 1.00 87.06 420 ARG A O 1
ATOM 3358 N N . HIS A 1 421 ? -0.381 1.738 -19.127 1.00 89.38 421 HIS A N 1
ATOM 3359 C CA . HIS A 1 421 ? -0.838 0.513 -19.773 1.00 89.38 421 HIS A CA 1
ATOM 3360 C C . HIS A 1 421 ? -0.135 -0.720 -19.190 1.00 89.38 421 HIS A C 1
ATOM 3362 O O . HIS A 1 421 ? -0.799 -1.612 -18.667 1.00 89.38 421 HIS A O 1
ATOM 3368 N N . VAL A 1 422 ? 1.200 -0.718 -19.165 1.00 91.38 422 VAL A N 1
ATOM 3369 C CA . VAL A 1 422 ? 1.993 -1.826 -18.610 1.00 91.38 422 VAL A CA 1
ATOM 3370 C C . VAL A 1 422 ? 1.714 -2.018 -17.113 1.00 91.38 422 VAL A C 1
ATOM 3372 O O . VAL A 1 422 ? 1.561 -3.149 -16.656 1.00 91.38 422 VAL A O 1
ATOM 3375 N N . ALA A 1 423 ? 1.559 -0.929 -16.352 1.00 87.31 423 ALA A N 1
ATOM 3376 C CA . ALA A 1 423 ? 1.179 -0.991 -14.941 1.00 87.31 423 ALA A CA 1
ATOM 3377 C C . ALA A 1 423 ? -0.164 -1.707 -14.720 1.00 87.31 423 ALA A C 1
ATOM 3379 O O . ALA A 1 423 ? -0.293 -2.452 -13.757 1.00 87.31 423 ALA A O 1
ATOM 3380 N N . THR A 1 424 ? -1.138 -1.538 -15.621 1.00 89.31 424 THR A N 1
ATOM 3381 C CA . THR A 1 424 ? -2.461 -2.175 -15.493 1.00 89.31 424 THR A CA 1
ATOM 3382 C C . THR A 1 424 ? -2.355 -3.703 -15.543 1.00 89.31 424 THR A C 1
ATOM 3384 O O . THR A 1 424 ? -3.003 -4.387 -14.754 1.00 89.31 424 THR A O 1
ATOM 3387 N N . HIS A 1 425 ? -1.498 -4.248 -16.411 1.00 91.62 425 HIS A N 1
ATOM 3388 C CA . HIS A 1 425 ? -1.238 -5.691 -16.455 1.00 91.62 425 HIS A CA 1
ATOM 3389 C C . HIS A 1 425 ? -0.573 -6.195 -15.171 1.00 91.62 425 HIS A C 1
ATOM 3391 O O . HIS A 1 425 ? -0.978 -7.219 -14.622 1.00 91.62 425 HIS A O 1
ATOM 3397 N N . GLN A 1 426 ? 0.411 -5.456 -14.656 1.00 93.06 426 GLN A N 1
ATOM 3398 C CA . GLN A 1 426 ? 1.089 -5.819 -13.409 1.00 93.06 426 GLN A CA 1
ATOM 3399 C C . GLN A 1 426 ? 0.147 -5.770 -12.197 1.00 93.06 426 GLN A C 1
ATOM 3401 O O . GLN A 1 426 ? 0.209 -6.643 -11.337 1.00 93.06 426 GLN A O 1
ATOM 3406 N N . GLU A 1 427 ? -0.773 -4.806 -12.152 1.00 91.12 427 GLU A N 1
ATOM 3407 C CA . GLU A 1 427 ? -1.807 -4.712 -11.116 1.00 91.12 427 GLU A CA 1
ATOM 3408 C C . GLU A 1 427 ? -2.799 -5.872 -11.174 1.00 91.12 427 GLU A C 1
ATOM 3410 O O . GLU A 1 427 ? -3.075 -6.490 -10.148 1.00 91.12 427 GLU A O 1
ATOM 3415 N N . GLN A 1 428 ? -3.297 -6.208 -12.369 1.00 87.94 428 GLN A N 1
ATOM 3416 C CA . GLN A 1 428 ? -4.145 -7.388 -12.571 1.00 87.94 428 GLN A CA 1
ATOM 3417 C C . GLN A 1 428 ? -3.438 -8.659 -12.107 1.00 87.94 428 GLN A C 1
ATOM 3419 O O . GLN A 1 428 ? -4.053 -9.528 -11.495 1.00 87.94 428 GLN A O 1
ATOM 3424 N N . PHE A 1 429 ? -2.136 -8.749 -12.367 1.00 87.94 429 PHE A N 1
ATOM 3425 C CA . PHE A 1 429 ? -1.326 -9.866 -11.924 1.00 87.94 429 PHE A CA 1
ATOM 3426 C C . PHE A 1 429 ? -1.144 -9.900 -10.396 1.00 87.94 429 PHE A C 1
ATOM 3428 O O . PHE A 1 429 ? -1.286 -10.954 -9.779 1.00 87.94 429 PHE A O 1
ATOM 3435 N N . ALA A 1 430 ? -0.885 -8.752 -9.767 1.00 90.31 430 ALA A N 1
ATOM 3436 C CA . ALA A 1 430 ? -0.707 -8.654 -8.321 1.00 90.31 430 ALA A CA 1
ATOM 3437 C C . ALA A 1 430 ? -1.967 -9.044 -7.537 1.00 90.31 430 ALA A C 1
ATOM 3439 O O . ALA A 1 430 ? -1.858 -9.687 -6.496 1.00 90.31 430 ALA A O 1
ATOM 3440 N N . ILE A 1 431 ? -3.156 -8.722 -8.056 1.00 88.69 431 ILE A N 1
ATOM 3441 C CA . ILE A 1 431 ? -4.447 -9.065 -7.435 1.00 88.69 431 ILE A CA 1
ATOM 3442 C C . ILE A 1 431 ? -4.642 -10.581 -7.303 1.00 88.69 431 ILE A C 1
ATOM 3444 O O . ILE A 1 431 ? -5.322 -11.037 -6.388 1.00 88.69 431 ILE A O 1
ATOM 3448 N N . ILE A 1 432 ? -4.004 -11.385 -8.156 1.00 84.50 432 ILE A N 1
ATOM 3449 C CA . ILE A 1 432 ? -4.083 -12.850 -8.074 1.00 84.50 432 ILE A CA 1
ATOM 3450 C C . ILE A 1 432 ? -3.492 -13.363 -6.759 1.00 84.50 432 ILE A C 1
ATOM 3452 O O . ILE A 1 432 ? -3.905 -14.416 -6.284 1.00 84.50 432 ILE A O 1
ATOM 3456 N N . ALA A 1 433 ? -2.564 -12.631 -6.140 1.00 85.00 433 ALA A N 1
ATOM 3457 C CA . ALA A 1 433 ? -2.001 -13.016 -4.853 1.00 85.00 433 ALA A CA 1
ATOM 3458 C C . ALA A 1 433 ? -2.977 -12.843 -3.672 1.00 85.00 433 ALA A C 1
ATOM 3460 O O . ALA A 1 433 ? -2.674 -13.327 -2.584 1.00 85.00 433 ALA A O 1
ATOM 3461 N N . LEU A 1 434 ? -4.120 -12.174 -3.856 1.00 82.25 434 LEU A N 1
ATOM 3462 C CA . LEU A 1 434 ? -5.105 -11.994 -2.791 1.00 82.25 434 LEU A CA 1
ATOM 3463 C C . LEU A 1 434 ? -5.859 -13.306 -2.490 1.00 82.25 434 LEU A C 1
ATOM 3465 O O . LEU A 1 434 ? -6.175 -14.049 -3.427 1.00 82.25 434 LEU A O 1
ATOM 3469 N N . PRO A 1 435 ? -6.181 -13.583 -1.210 1.00 67.75 435 PRO A N 1
ATOM 3470 C CA . PRO A 1 435 ? -7.067 -14.683 -0.837 1.00 67.75 435 PRO A CA 1
ATOM 3471 C C . PRO A 1 435 ? -8.433 -14.553 -1.526 1.00 67.75 435 PRO A C 1
ATOM 3473 O O . PRO A 1 435 ? -8.941 -13.444 -1.695 1.00 67.75 435 PRO A O 1
ATOM 3476 N N . GLN A 1 436 ? -9.039 -15.675 -1.920 1.00 59.09 436 GLN A N 1
ATOM 3477 C CA . GLN A 1 436 ? -10.432 -15.683 -2.374 1.00 59.09 436 GLN A CA 1
ATOM 3478 C C . GLN A 1 436 ? -11.350 -15.425 -1.174 1.00 59.09 436 GLN A C 1
ATOM 3480 O O . GLN A 1 436 ? -11.128 -15.983 -0.099 1.00 59.09 436 GLN A O 1
ATOM 3485 N N . ALA A 1 437 ? -12.377 -14.592 -1.353 1.00 43.28 437 ALA A N 1
ATOM 3486 C CA . ALA A 1 437 ? -13.475 -14.546 -0.401 1.00 43.28 437 ALA A CA 1
ATOM 3487 C C . ALA A 1 437 ? -14.194 -15.898 -0.473 1.00 43.28 437 ALA A C 1
ATOM 3489 O O . ALA A 1 437 ? -14.662 -16.290 -1.539 1.00 43.28 437 ALA A O 1
ATOM 3490 N N . ILE A 1 438 ? -14.212 -16.630 0.639 1.00 36.16 438 ILE A N 1
ATOM 3491 C CA . ILE A 1 438 ? -15.049 -17.817 0.786 1.00 36.16 438 ILE A CA 1
ATOM 3492 C C . ILE A 1 438 ? -16.484 -17.290 0.793 1.00 36.16 438 ILE A C 1
ATOM 3494 O O . ILE A 1 438 ? -16.881 -16.616 1.746 1.00 36.16 438 ILE A O 1
ATOM 3498 N N . GLU A 1 439 ? -17.241 -17.529 -0.277 1.00 31.25 439 GLU A N 1
ATOM 3499 C CA . GLU A 1 439 ? -18.696 -17.451 -0.189 1.00 31.25 439 GLU A CA 1
ATOM 3500 C C . GLU A 1 439 ? -19.092 -18.460 0.892 1.00 31.25 439 GLU A C 1
ATOM 3502 O O . GLU A 1 439 ? -18.784 -19.647 0.784 1.00 31.25 439 GLU A O 1
ATOM 3507 N N . LYS A 1 440 ? -19.654 -17.970 2.003 1.00 29.92 440 LYS A N 1
ATOM 3508 C CA . LYS A 1 440 ? -20.270 -18.845 2.995 1.00 29.92 440 LYS A CA 1
ATOM 3509 C C . LYS A 1 440 ? -21.368 -19.592 2.246 1.00 29.92 440 LYS A C 1
ATOM 3511 O O . LYS A 1 440 ? -22.353 -18.974 1.859 1.00 29.92 440 LYS A O 1
ATOM 3516 N N . GLU A 1 441 ? -21.166 -20.880 1.994 1.00 29.34 441 GLU A N 1
ATOM 3517 C CA . GLU A 1 441 ? -22.272 -21.757 1.643 1.00 29.34 441 GLU A CA 1
ATOM 3518 C C . GLU A 1 441 ? -23.245 -21.694 2.821 1.00 29.34 441 GLU A C 1
ATOM 3520 O O . GLU A 1 441 ? -22.946 -22.173 3.918 1.00 29.34 441 GLU A O 1
ATOM 3525 N N . ASP A 1 442 ? -24.377 -21.027 2.605 1.00 31.25 442 ASP A N 1
ATOM 3526 C CA . ASP A 1 442 ? -25.551 -21.146 3.452 1.00 31.25 442 ASP A CA 1
ATOM 3527 C C . ASP A 1 442 ? -25.984 -22.614 3.403 1.00 31.25 442 ASP A C 1
ATOM 3529 O O . ASP A 1 442 ? -26.716 -23.055 2.518 1.00 31.25 442 ASP A O 1
ATOM 3533 N N . SER A 1 443 ? -25.472 -23.407 4.340 1.00 31.69 443 SER A N 1
ATOM 3534 C CA . SER A 1 443 ? -25.985 -24.739 4.611 1.00 31.69 443 SER A CA 1
ATOM 3535 C C . SER A 1 443 ? -27.306 -24.594 5.369 1.00 31.69 443 SER A C 1
ATOM 3537 O O . SER A 1 443 ? -27.349 -24.723 6.592 1.00 31.69 443 SER A O 1
ATOM 3539 N N . GLU A 1 444 ? -28.379 -24.297 4.635 1.00 32.31 444 GLU A N 1
ATOM 3540 C CA . GLU A 1 444 ? -29.724 -24.722 5.013 1.00 32.31 444 GLU A CA 1
ATOM 3541 C C . GLU A 1 444 ? -29.850 -26.223 4.715 1.00 32.31 444 GLU A C 1
ATOM 3543 O O . GLU A 1 444 ? -29.880 -26.645 3.557 1.00 32.31 444 GLU A O 1
ATOM 3548 N N . ALA A 1 445 ? -29.917 -27.026 5.777 1.00 32.31 445 ALA A N 1
ATOM 3549 C CA . ALA A 1 445 ? -30.575 -28.330 5.791 1.00 32.31 445 ALA A CA 1
ATOM 3550 C C . ALA A 1 445 ? -31.104 -28.617 7.198 1.00 32.31 445 ALA A C 1
ATOM 3552 O O . ALA A 1 445 ? -30.298 -28.536 8.155 1.00 32.31 445 ALA A O 1
#